Protein AF-A0A255TST3-F1 (afdb_monomer_lite)

Secondary structure (DSSP, 8-state):
-PPPPPTHHHHTTSGGG---TTHHHHHHHHHHHHHHHTTT-TTS-HHHHHHHHHHHHHHHHHHHHT--HHHHHHHHHHHHHSSSSSSS---STTSTTHHHHHHHHHHHHHHHTT-TT-PPPTT-HHHHHHHHHHHHHHHHHGGGS---HHHHHHHHSHHHHH-HHHHHHHHHHHHHTSTTTTTS-HHHHHHHHHHHHHH-TTS-HHHHHHHHHHHHHHHS-BTTTTB-HHHHHHHHHHHHTS-TT-HHHHHHHT--EEEEEEEEEEEE-SSEEEEE-TT--EEEEEGGGS-HHHHHH--TT-EEEEEEEEETTEEEEEEEEEEE---HHHHHHHHHHHHHHHHHTTTTTTTHHHHHHHTTT--EEEESSHHHHHHHIIIII-----TTS-GGGS-SSS-EEEEE-TTS-EEEEE-GGG---TT-TT--HHHHHHHHHHHHH-TTTS-HHHHHHHHHTT--TT-----TT-HHHHHHHHHHHHHHHHHHHH--------SSPPPPTT----SS-----PPPHHHHHHHHTT-SEEE-TT--EEEEEEE-SSEEEEEETTT--EEEEEHHHHHHHHHHS-GGG--HHHHHHHH-TTTHHHHHHHHHHHTSTTHHHHHHHHHHHHHHHHHHHH--

pLDDT: mean 85.56, std 13.62, range [26.94, 98.5]

Foldseek 3Di:
DPDQQDLQLLLQLAQVSDDFPQSVVLSVQLRVLLVLVCVLCVPDDPVLSSQLSSLLSLVLLCVLQLLCLLVLVQVLCCVFFQARDALDQHRHCPPPCNQLLSLLVSSQLSNVLRDDPDRDDSPDVSSSVSSVVSVVVCVVCSVVRHHRNVRSCLLAPPVLLPDPVSLLSQLLSSQPRHSQHNSPDDPPLVVQLVVVCVVCVVDDSVLSSLLSSLQCQQVFAGGLQLHRSLQSSLSSNCVVVVHPPDPSSVQSVPKDKFHFDKWAFAADDPFFTWTADLVRDIATEGLVLADPVCSVPPGHQKIKGFMWMDGPRHIHTRRDMDIGHDDPVVVVVVSVVVVVVVCLQQVQQPCLVVQCVLVVNDFKAKDFALVVVVCCCCPSVVDPDCPSPPSVPDDRGAMKMWGQDPSGDTFIAHDLLLFADPRRPNHDLVSVLVCVLVCLQPAPHGDPVVSLVSLLVVGSQNDFDDDPVDGVVRSLSCNLCVSSNSCSRHSRNPDSHDSDHGDNPPPDPPDDDDDDDDDDLVVVLVLLVVDQWFAFPVRFIKGWPDTDQFKTWIARPPPRDIDIFGSVLLSVLLVPDDLARQDLVSSCVRGHNVRSRVSSRSSNCRPHPNVVVRVVVVVVVVVVVVVVVVVD

Sequence (632 aa):
MKSQIPVSEITKRHPDMLYCSTDREYANLANEIYDLVGKVLPYVDDREMRNACVSLALYFEDIHSGTHQFDAFTRLYGKMYGMYLPFYDSRDVSSPEAELDAMKFVLWLSFVAERAGCILNPTNTSIADVAGTLLNHWNSKKHSISPNEELADYIFSEETQDNPYLIRSVLVWLQNRSYLGRWYSNVVMEEDHYGLKKIFVKANNQQLREFTEDCSVFEYRSWPLSIPATKAYAEMIRIDMDDPDDEIAAEIEKMEYAKLNIYKIQNTDEEYLVVEDFMKQRYNVMLDSFDLGIRRDAKKNTHIFGSFFSFRGDWFANGHSLLFQMSDKRYAEHCQKENREYSMFHDYQGQYEDLIKRNDGKRLFFFNNPEDFEKWMRGKIGIEHLGSFPVSDLPRDGAFMAFLHPNGQMLFSFGAECIKSPDNPYYNKSKAEENAMGLCLMVGGSHPDLVIYLIEHNLVPDAMLNDMNGKEHGRLLLQDNLEFMVRCIRRDIGSDKVVRRRREPGLTYDNDDNEGQKVNFETFVGILRQEETVRSKANKLWRLVSCDLTTTVIRDVDNFRDFTMPTRNLYNAYIEIDKDKIQVSTVSRYVGKVNAPAASALLYNTVGKGRNWNEMFKSLDKMLRLMEKGMK

Radius of gyration: 31.15 Å; chains: 1; bounding box: 74×86×79 Å

Structure (mmCIF, N/CA/C/O backbone):
data_AF-A0A255TST3-F1
#
_entry.id   AF-A0A255TST3-F1
#
loop_
_atom_site.group_PDB
_atom_site.id
_atom_site.type_symbol
_atom_site.label_atom_id
_atom_site.label_alt_id
_atom_site.label_comp_id
_atom_site.label_asym_id
_atom_site.label_entity_id
_atom_site.label_seq_id
_atom_site.pdbx_PDB_ins_code
_atom_site.Cartn_x
_atom_site.Cartn_y
_atom_site.Cartn_z
_atom_site.occupancy
_atom_site.B_iso_or_equiv
_atom_site.auth_seq_id
_atom_site.auth_comp_id
_atom_site.auth_asym_id
_atom_site.auth_atom_id
_atom_site.pdbx_PDB_model_num
ATOM 1 N N . MET A 1 1 ? 22.724 31.192 -8.480 1.00 44.81 1 MET A N 1
ATOM 2 C CA . MET A 1 1 ? 23.210 29.896 -7.961 1.00 44.81 1 MET A CA 1
ATOM 3 C C . MET A 1 1 ? 21.991 29.061 -7.646 1.00 44.81 1 MET A C 1
ATOM 5 O O . MET A 1 1 ? 21.130 29.559 -6.931 1.00 44.81 1 MET A O 1
ATOM 9 N N . LYS A 1 2 ? 21.864 27.861 -8.221 1.00 57.72 2 LYS A N 1
ATOM 10 C CA . LYS A 1 2 ? 20.833 26.922 -7.763 1.00 57.72 2 LYS A CA 1
ATOM 11 C C . LYS A 1 2 ? 21.190 26.528 -6.327 1.00 57.72 2 LYS A C 1
ATOM 13 O O . LYS A 1 2 ? 22.362 26.268 -6.064 1.00 57.72 2 LYS A O 1
ATOM 18 N N . SER A 1 3 ? 20.224 26.545 -5.408 1.00 72.25 3 SER A N 1
ATOM 19 C CA . SER A 1 3 ? 20.461 26.041 -4.049 1.00 72.25 3 SER A CA 1
ATOM 20 C C . SER A 1 3 ? 20.863 24.573 -4.145 1.00 72.25 3 SER A C 1
ATOM 22 O O . SER A 1 3 ? 20.298 23.851 -4.964 1.00 72.25 3 SER A O 1
ATOM 24 N N . GLN A 1 4 ? 21.827 24.125 -3.351 1.00 88.88 4 GLN A N 1
ATOM 25 C CA . GLN A 1 4 ? 22.104 22.695 -3.214 1.00 88.88 4 GLN A CA 1
ATOM 26 C C . GLN A 1 4 ? 21.025 22.046 -2.339 1.00 88.88 4 GLN A C 1
ATOM 28 O O . GLN A 1 4 ? 20.408 22.721 -1.510 1.00 88.88 4 GLN A O 1
ATOM 33 N N . ILE A 1 5 ? 20.772 20.754 -2.549 1.00 94.44 5 ILE A N 1
ATOM 34 C CA . ILE A 1 5 ? 20.002 19.906 -1.634 1.00 94.44 5 ILE A CA 1
ATOM 35 C C . ILE A 1 5 ? 20.815 19.809 -0.333 1.00 94.44 5 ILE A C 1
ATOM 37 O O . ILE A 1 5 ? 21.955 19.340 -0.384 1.00 94.44 5 ILE A O 1
ATOM 41 N N . PRO A 1 6 ? 20.302 20.309 0.806 1.00 95.62 6 PRO A N 1
ATOM 42 C CA . PRO A 1 6 ? 21.040 20.297 2.059 1.00 95.62 6 PRO A CA 1
ATOM 43 C C . PRO A 1 6 ? 20.962 18.925 2.737 1.00 95.62 6 PRO A C 1
ATOM 45 O O . PRO A 1 6 ? 20.018 18.169 2.528 1.00 95.62 6 PRO A O 1
ATOM 48 N N . VAL A 1 7 ? 21.919 18.656 3.628 1.00 96.69 7 VAL A N 1
ATOM 49 C CA . VAL A 1 7 ? 21.988 17.421 4.437 1.00 96.69 7 VAL A CA 1
ATOM 50 C C . VAL A 1 7 ? 20.686 17.142 5.186 1.00 96.69 7 VAL A C 1
ATOM 52 O O . VAL A 1 7 ? 20.242 16.006 5.253 1.00 96.69 7 VAL A O 1
ATOM 55 N N . SER A 1 8 ? 20.015 18.193 5.662 1.00 95.69 8 SER A N 1
ATOM 56 C CA . SER A 1 8 ? 18.748 18.058 6.376 1.00 95.69 8 SER A CA 1
ATOM 57 C C . SER A 1 8 ? 17.621 17.439 5.545 1.00 95.69 8 SER A C 1
ATOM 59 O O . SER A 1 8 ? 16.663 16.959 6.138 1.00 95.69 8 SER A O 1
ATOM 61 N N . GLU A 1 9 ? 17.693 17.430 4.210 1.00 95.19 9 GLU A N 1
ATOM 62 C CA . GLU A 1 9 ? 16.710 16.713 3.384 1.00 95.19 9 GLU A CA 1
ATOM 63 C C . GLU A 1 9 ? 16.932 15.195 3.376 1.00 95.19 9 GLU A C 1
ATOM 65 O O . GLU A 1 9 ? 15.964 14.471 3.165 1.00 95.19 9 GLU A O 1
ATOM 70 N N . ILE A 1 10 ? 18.154 14.721 3.649 1.00 96.81 10 ILE A N 1
ATOM 71 C CA . ILE A 1 10 ? 18.445 13.300 3.893 1.00 96.81 10 ILE A CA 1
ATOM 72 C C . ILE A 1 10 ? 18.015 12.938 5.315 1.00 96.81 10 ILE A C 1
ATOM 74 O O . ILE A 1 10 ? 17.146 12.096 5.489 1.00 96.81 10 ILE A O 1
ATOM 78 N N . THR A 1 11 ? 18.476 13.685 6.325 1.00 95.81 11 THR A N 1
ATOM 79 C CA . THR A 1 11 ? 18.155 13.419 7.740 1.00 95.81 11 THR A CA 1
ATOM 80 C C . THR A 1 11 ? 16.645 13.357 8.013 1.00 95.81 11 THR A C 1
ATOM 82 O O . THR A 1 11 ? 16.163 12.495 8.739 1.00 95.81 11 THR A O 1
ATOM 85 N N . LYS A 1 12 ? 15.840 14.239 7.399 1.00 92.75 12 LYS A N 1
ATOM 86 C CA . LYS A 1 12 ? 14.364 14.220 7.535 1.00 92.75 12 LYS A CA 1
ATOM 87 C C . LYS A 1 12 ? 13.710 12.945 6.990 1.00 92.75 12 LYS A C 1
ATOM 89 O O . LYS A 1 12 ? 12.529 12.716 7.243 1.00 92.75 12 LYS A O 1
ATOM 94 N N . ARG A 1 13 ? 14.437 12.173 6.186 1.00 93.25 13 ARG A N 1
ATOM 95 C CA . ARG A 1 13 ? 13.994 10.934 5.548 1.00 93.25 13 ARG A CA 1
ATOM 96 C C . ARG A 1 13 ? 14.477 9.695 6.296 1.00 93.25 13 ARG A C 1
ATOM 98 O O . ARG A 1 13 ? 14.198 8.601 5.826 1.00 93.25 13 ARG A O 1
ATOM 105 N N . HIS A 1 14 ? 15.124 9.861 7.448 1.00 95.06 14 HIS A N 1
ATOM 106 C CA . HIS A 1 14 ? 15.486 8.791 8.377 1.00 95.06 14 HIS A CA 1
ATOM 107 C C . HIS A 1 14 ? 14.449 8.667 9.510 1.00 95.06 14 HIS A C 1
ATOM 109 O O . HIS A 1 14 ? 13.720 9.637 9.788 1.00 95.06 14 HIS A O 1
ATOM 115 N N . PRO A 1 15 ? 14.339 7.493 10.159 1.00 92.62 15 PRO A N 1
ATOM 116 C CA . PRO A 1 15 ? 13.486 7.320 11.332 1.00 92.62 15 PRO A CA 1
ATOM 117 C C . PRO A 1 15 ? 13.877 8.297 12.436 1.00 92.62 15 PRO A C 1
ATOM 119 O O . PRO A 1 15 ? 15.053 8.576 12.631 1.00 92.62 15 PRO A O 1
ATOM 122 N N . ASP A 1 16 ? 12.877 8.906 13.078 1.00 89.19 16 ASP A N 1
ATOM 123 C CA . ASP A 1 16 ? 13.046 9.922 14.129 1.00 89.19 16 ASP A CA 1
ATOM 124 C C . ASP A 1 16 ? 14.028 11.063 13.804 1.00 89.19 16 ASP A C 1
ATOM 126 O O . ASP A 1 16 ? 14.550 11.730 14.695 1.00 89.19 16 ASP A O 1
ATOM 130 N N . MET A 1 17 ? 14.228 11.350 12.510 1.00 90.62 17 MET A N 1
ATOM 131 C CA . MET A 1 17 ? 15.226 12.315 12.037 1.00 90.62 17 MET A CA 1
ATOM 132 C C . MET A 1 17 ? 16.654 11.965 12.495 1.00 90.62 17 MET A C 1
ATOM 134 O O . MET A 1 17 ? 17.446 12.867 12.784 1.00 90.62 17 MET A O 1
ATOM 138 N N . LEU A 1 18 ? 16.971 10.668 12.569 1.00 94.75 18 LEU A N 1
ATOM 139 C CA . LEU A 1 18 ? 18.291 10.144 12.899 1.00 94.75 18 LEU A CA 1
ATOM 140 C C . LEU A 1 18 ? 19.345 10.754 11.969 1.00 94.75 18 LEU A C 1
ATOM 142 O O . LEU A 1 18 ? 19.369 10.504 10.762 1.00 94.75 18 LEU A O 1
ATOM 146 N N . TYR A 1 19 ? 20.214 11.573 12.551 1.00 96.56 19 TYR A N 1
ATOM 147 C CA . TYR A 1 19 ? 21.370 12.119 11.860 1.00 96.56 19 TYR A CA 1
ATOM 148 C C . TYR A 1 19 ? 22.469 11.067 11.827 1.00 96.56 19 TYR A C 1
ATOM 150 O O . TYR A 1 19 ? 22.941 10.668 12.889 1.00 96.56 19 TYR A O 1
ATOM 158 N N . CYS A 1 20 ? 22.897 10.677 10.629 1.00 97.12 20 CYS A N 1
ATOM 159 C CA . CYS A 1 20 ? 24.014 9.757 10.446 1.00 97.12 20 CYS A CA 1
ATOM 160 C C . CYS A 1 20 ? 25.235 10.519 9.918 1.00 97.12 20 CYS A C 1
ATOM 162 O O . CYS A 1 20 ? 25.128 11.556 9.247 1.00 97.12 20 CYS A O 1
ATOM 164 N N . SER A 1 21 ? 26.434 10.014 10.202 1.00 96.75 21 SER A N 1
ATOM 165 C CA . SER A 1 21 ? 27.679 10.632 9.730 1.00 96.75 21 SER A CA 1
ATOM 166 C C . SER A 1 21 ? 27.782 10.689 8.196 1.00 96.75 21 SER A C 1
ATOM 168 O O . SER A 1 21 ? 28.412 11.605 7.653 1.00 96.75 21 SER A O 1
ATOM 170 N N . THR A 1 22 ? 27.100 9.775 7.502 1.00 97.38 22 THR A N 1
ATOM 171 C CA . THR A 1 22 ? 27.071 9.631 6.041 1.00 97.38 22 THR A CA 1
ATOM 172 C C . THR A 1 22 ? 26.007 10.487 5.342 1.00 97.38 22 THR A C 1
ATOM 174 O O . THR A 1 22 ? 26.076 10.635 4.120 1.00 97.38 22 THR A O 1
ATOM 177 N N . ASP A 1 23 ? 25.098 11.166 6.066 1.00 97.94 23 ASP A N 1
ATOM 178 C CA . ASP A 1 23 ? 24.012 11.979 5.475 1.00 97.94 23 ASP A CA 1
ATOM 179 C C . ASP A 1 23 ? 24.536 12.999 4.445 1.00 97.94 23 ASP A C 1
ATOM 181 O O . ASP A 1 23 ? 23.885 13.326 3.448 1.00 97.94 23 ASP A O 1
ATOM 185 N N . ARG A 1 24 ? 25.739 13.544 4.678 1.00 97.50 24 ARG A N 1
ATOM 186 C CA . ARG A 1 24 ? 26.364 14.501 3.756 1.00 97.50 24 ARG A CA 1
ATOM 187 C C . ARG A 1 24 ? 26.802 13.856 2.443 1.00 97.50 24 ARG A C 1
ATOM 189 O O . ARG A 1 24 ? 26.718 14.515 1.408 1.00 97.50 24 ARG A O 1
ATOM 196 N N . GLU A 1 25 ? 27.269 12.614 2.469 1.00 97.75 25 GLU A N 1
ATOM 197 C CA . GLU A 1 25 ? 27.670 11.882 1.266 1.00 97.75 25 GLU A CA 1
ATOM 198 C C . GLU A 1 25 ? 26.451 11.606 0.379 1.00 97.75 25 GLU A C 1
ATOM 200 O O . GLU A 1 25 ? 26.480 11.926 -0.812 1.00 97.75 25 GLU A O 1
ATOM 205 N N . TYR A 1 26 ? 25.339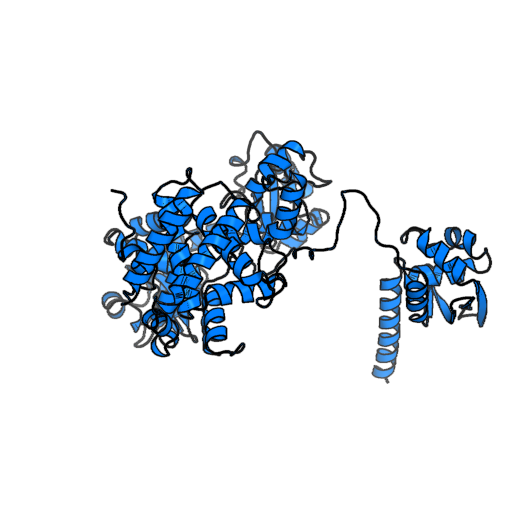 11.159 0.968 1.00 98.00 26 TYR A N 1
ATOM 206 C CA . TYR A 1 26 ? 24.085 10.941 0.242 1.00 98.00 26 TYR A CA 1
ATOM 207 C C . TYR A 1 26 ? 23.423 12.245 -0.225 1.00 98.00 26 TYR A C 1
ATOM 209 O O . TYR A 1 26 ? 22.885 12.304 -1.332 1.00 98.00 26 TYR A O 1
ATOM 217 N N . ALA A 1 27 ? 23.544 13.342 0.531 1.00 98.00 27 ALA A N 1
ATOM 218 C CA . ALA A 1 27 ? 23.110 14.660 0.061 1.00 98.00 27 ALA A CA 1
ATOM 219 C C . ALA A 1 27 ? 23.936 15.136 -1.148 1.00 98.00 27 ALA A C 1
ATOM 221 O O . ALA A 1 27 ? 23.392 15.716 -2.093 1.00 98.00 27 ALA A O 1
ATOM 222 N N . ASN A 1 28 ? 25.249 14.883 -1.155 1.00 97.31 28 ASN A N 1
ATOM 223 C CA . ASN A 1 28 ? 26.104 15.174 -2.307 1.00 97.31 28 ASN A CA 1
ATOM 224 C C . ASN A 1 28 ? 25.719 14.306 -3.514 1.00 97.31 28 ASN A C 1
ATOM 226 O O . ASN A 1 28 ? 25.576 14.840 -4.614 1.00 97.31 28 ASN A O 1
ATOM 230 N N . LEU A 1 29 ? 25.460 13.010 -3.306 1.00 97.50 29 LEU A N 1
ATOM 231 C CA . LEU A 1 29 ? 24.957 12.113 -4.349 1.00 97.50 29 LEU A CA 1
ATOM 232 C C . LEU A 1 29 ? 23.635 12.627 -4.941 1.00 97.50 29 LEU A C 1
ATOM 234 O O . LEU A 1 29 ? 23.506 12.707 -6.160 1.00 97.50 29 LEU A O 1
ATOM 238 N N . ALA A 1 30 ? 22.685 13.064 -4.109 1.00 97.12 30 ALA A N 1
ATOM 239 C CA . ALA A 1 30 ? 21.421 13.641 -4.572 1.00 97.12 30 ALA A CA 1
ATOM 240 C C . ALA A 1 30 ? 21.626 14.893 -5.447 1.00 97.12 30 ALA A C 1
ATOM 242 O O . ALA A 1 30 ? 20.934 15.069 -6.452 1.00 97.12 30 ALA A O 1
ATOM 243 N N . ASN A 1 31 ? 22.585 15.761 -5.100 1.00 96.31 31 ASN A N 1
ATOM 244 C CA . ASN A 1 31 ? 22.930 16.931 -5.918 1.00 96.31 31 ASN A CA 1
ATOM 245 C C . ASN A 1 31 ? 23.535 16.532 -7.275 1.00 96.31 31 ASN A C 1
ATOM 247 O O . ASN A 1 31 ? 23.223 17.145 -8.294 1.00 96.31 31 ASN A O 1
ATOM 251 N N . GLU A 1 32 ? 24.363 15.492 -7.312 1.00 95.12 32 GLU A N 1
ATOM 252 C CA . GLU A 1 32 ? 24.943 14.984 -8.559 1.00 95.12 32 GLU A CA 1
ATOM 253 C C . GLU A 1 32 ? 23.889 14.336 -9.457 1.00 95.12 32 GLU A C 1
ATOM 255 O O . GLU A 1 32 ? 23.849 14.605 -10.658 1.00 95.12 32 GLU A O 1
ATOM 260 N N . ILE A 1 33 ? 22.987 13.543 -8.871 1.00 95.12 33 ILE A N 1
ATOM 261 C CA . ILE A 1 33 ? 21.819 12.986 -9.562 1.00 95.12 33 ILE A CA 1
ATOM 262 C C . ILE A 1 33 ? 20.979 14.121 -10.152 1.00 95.12 33 ILE A C 1
ATOM 264 O O . ILE A 1 33 ? 20.610 14.064 -11.324 1.00 95.12 33 ILE A O 1
ATOM 268 N N . TYR A 1 34 ? 20.733 15.187 -9.388 1.00 93.19 34 TYR A N 1
ATOM 269 C CA . TYR A 1 34 ? 20.003 16.360 -9.866 1.00 93.19 34 TYR A CA 1
ATOM 270 C C . TYR A 1 34 ? 20.666 16.986 -11.109 1.00 93.19 34 TYR A C 1
ATOM 272 O O . TYR A 1 34 ? 19.977 17.306 -12.081 1.00 93.19 34 TYR A O 1
ATOM 280 N N . ASP A 1 35 ? 21.996 17.113 -11.130 1.00 90.31 35 ASP A N 1
ATOM 281 C CA . ASP A 1 35 ? 22.732 17.659 -12.280 1.00 90.31 35 ASP A CA 1
ATOM 282 C C . ASP A 1 35 ? 22.721 16.731 -13.511 1.00 90.31 35 ASP A C 1
ATOM 284 O O . ASP A 1 35 ? 22.777 17.210 -14.654 1.00 90.31 35 ASP A O 1
ATOM 288 N N . LEU A 1 36 ? 22.638 15.414 -13.298 1.00 89.44 36 LEU A N 1
ATOM 289 C CA . LEU A 1 36 ? 22.505 14.411 -14.359 1.00 89.44 36 LEU A CA 1
ATOM 290 C C . LEU A 1 36 ? 21.090 14.408 -14.956 1.00 89.44 36 LEU A C 1
ATOM 292 O O . LEU A 1 36 ? 20.929 14.513 -16.173 1.00 89.44 36 LEU A O 1
ATOM 296 N N . VAL A 1 37 ? 20.062 14.338 -14.106 1.00 84.56 37 VAL A N 1
ATOM 297 C CA . VAL A 1 37 ? 18.655 14.180 -14.511 1.00 84.56 37 VAL A CA 1
ATOM 298 C C . VAL A 1 37 ? 18.044 15.493 -15.002 1.00 84.56 37 VAL A C 1
ATOM 300 O O . VAL A 1 37 ? 17.270 15.500 -15.964 1.00 84.56 37 VAL A O 1
ATOM 303 N N . GLY A 1 38 ? 18.439 16.630 -14.418 1.00 71.31 38 GLY A N 1
ATOM 304 C CA . GLY A 1 38 ? 17.937 17.959 -14.778 1.00 71.31 38 GLY A CA 1
ATOM 305 C C . GLY A 1 38 ? 18.176 18.356 -16.241 1.00 71.31 38 GLY A C 1
ATOM 306 O O . GLY A 1 38 ? 17.518 19.262 -16.747 1.00 71.31 38 GLY A O 1
ATOM 307 N N . LYS A 1 39 ? 19.084 17.666 -16.943 1.00 67.19 39 LYS A N 1
ATOM 308 C CA . LYS A 1 39 ? 19.349 17.858 -18.380 1.00 67.19 39 LYS A CA 1
ATOM 309 C C . LYS A 1 39 ? 18.344 17.139 -19.284 1.00 67.19 39 LYS A C 1
ATOM 311 O O . LYS A 1 39 ? 18.183 17.542 -20.431 1.00 67.19 39 LYS A O 1
ATOM 316 N N . VAL A 1 40 ? 17.691 16.091 -18.781 1.00 66.62 40 VAL A N 1
ATOM 317 C CA . VAL A 1 40 ? 16.831 15.187 -19.566 1.00 66.62 40 VAL A CA 1
ATOM 318 C C . VAL A 1 40 ? 15.343 15.462 -19.333 1.00 66.62 40 VAL A C 1
ATOM 320 O O . VAL A 1 40 ? 14.530 15.254 -20.230 1.00 66.62 40 VAL A O 1
ATOM 323 N N . LEU A 1 41 ? 14.978 15.998 -18.164 1.00 67.38 41 LEU A N 1
ATOM 324 C CA . LEU A 1 41 ? 13.591 16.297 -17.787 1.00 67.38 41 LEU A CA 1
ATOM 325 C C . LEU A 1 41 ? 13.381 17.797 -17.490 1.00 67.38 41 LEU A C 1
ATOM 327 O O . LEU A 1 41 ? 13.099 18.167 -16.350 1.00 67.38 41 LEU A O 1
ATOM 331 N N . PRO A 1 42 ? 13.484 18.688 -18.497 1.00 60.41 42 PRO A N 1
ATOM 332 C CA . PRO A 1 42 ? 13.499 20.141 -18.287 1.00 60.41 42 PRO A CA 1
ATOM 333 C C . PRO A 1 42 ? 12.156 20.744 -17.834 1.00 60.41 42 PRO A C 1
ATOM 335 O O . PRO A 1 42 ? 12.114 21.914 -17.470 1.00 60.41 42 PRO A O 1
ATOM 338 N N . TYR A 1 43 ? 11.064 19.972 -17.874 1.00 69.44 43 TYR A N 1
ATOM 339 C CA . TYR A 1 43 ? 9.704 20.433 -17.560 1.00 69.44 43 TYR A CA 1
ATOM 340 C C . TYR A 1 43 ? 9.227 20.072 -16.142 1.00 69.44 43 TYR A C 1
ATOM 342 O O . TYR A 1 43 ? 8.059 20.281 -15.833 1.00 69.44 43 TYR A O 1
ATOM 350 N N . VAL A 1 44 ? 10.079 19.470 -15.308 1.00 74.81 44 VAL A N 1
ATOM 351 C CA . VAL A 1 44 ? 9.758 19.154 -13.903 1.00 74.81 44 VAL A CA 1
ATOM 352 C C . VAL A 1 44 ? 10.030 20.385 -13.035 1.00 74.81 44 VAL A C 1
ATOM 354 O O . VAL A 1 44 ? 11.046 21.054 -13.236 1.00 74.81 44 VAL A O 1
ATOM 357 N N . ASP A 1 45 ? 9.150 20.676 -12.072 1.00 84.69 45 ASP A N 1
ATOM 358 C CA . ASP A 1 45 ? 9.383 21.759 -11.110 1.00 84.69 45 ASP A CA 1
ATOM 359 C C . ASP A 1 45 ? 10.646 21.496 -10.265 1.00 84.69 45 ASP A C 1
ATOM 361 O O . ASP A 1 45 ? 10.994 20.353 -9.966 1.00 84.69 45 ASP A O 1
ATOM 365 N N . ASP A 1 46 ? 11.356 22.551 -9.855 1.00 86.56 46 ASP A N 1
ATOM 366 C CA . ASP A 1 46 ? 12.614 22.404 -9.108 1.00 86.56 46 ASP A CA 1
ATOM 367 C C . ASP A 1 46 ? 12.424 21.636 -7.791 1.00 86.56 46 ASP A C 1
ATOM 369 O O . ASP A 1 46 ? 13.285 20.840 -7.410 1.00 86.56 46 ASP A O 1
ATOM 373 N N . ARG A 1 47 ? 11.292 21.835 -7.103 1.00 87.31 47 ARG A N 1
ATOM 374 C CA . ARG A 1 47 ? 10.983 21.141 -5.848 1.00 87.31 47 ARG A CA 1
ATOM 375 C C . ARG A 1 47 ? 10.718 19.657 -6.087 1.00 87.31 47 ARG A C 1
ATOM 377 O O . ARG A 1 47 ? 11.274 18.830 -5.366 1.00 87.31 47 ARG A O 1
ATOM 384 N N . GLU A 1 48 ? 9.906 19.336 -7.091 1.00 86.75 48 GLU A N 1
ATOM 385 C CA . GLU A 1 48 ? 9.606 17.957 -7.504 1.00 86.75 48 GLU A CA 1
ATOM 386 C C . GLU A 1 48 ? 10.898 17.223 -7.891 1.00 86.75 48 GLU A C 1
ATOM 388 O O . GLU A 1 48 ? 11.180 16.129 -7.401 1.00 86.75 48 GLU A O 1
ATOM 393 N N . MET A 1 49 ? 11.749 17.870 -8.695 1.00 89.31 49 MET A N 1
ATOM 394 C CA . MET A 1 49 ? 13.035 17.316 -9.118 1.00 89.31 49 MET A CA 1
ATOM 395 C C . MET A 1 49 ? 13.937 17.006 -7.919 1.00 89.31 49 MET A C 1
ATOM 397 O O . MET A 1 49 ? 14.512 15.923 -7.842 1.00 89.31 49 MET A O 1
ATOM 401 N N . ARG A 1 50 ? 14.053 17.927 -6.954 1.00 91.50 50 ARG A N 1
ATOM 402 C CA . ARG A 1 50 ? 14.864 17.708 -5.744 1.00 91.50 50 ARG A CA 1
ATOM 403 C C . ARG A 1 50 ? 14.353 16.544 -4.911 1.00 91.50 50 ARG A C 1
ATOM 405 O O . ARG A 1 50 ? 15.159 15.722 -4.490 1.00 91.50 50 ARG A O 1
ATOM 412 N N . ASN A 1 51 ? 13.043 16.454 -4.691 1.00 91.19 51 ASN A N 1
ATOM 413 C CA . ASN A 1 51 ? 12.454 15.360 -3.922 1.00 91.19 51 ASN A CA 1
ATOM 414 C C . ASN A 1 51 ? 12.671 13.999 -4.596 1.00 91.19 51 ASN A C 1
ATOM 416 O O . ASN A 1 51 ? 12.976 13.021 -3.905 1.00 91.19 51 ASN A O 1
ATOM 420 N N . ALA A 1 52 ? 12.544 13.941 -5.925 1.00 91.81 52 ALA A N 1
ATOM 421 C CA . ALA A 1 52 ? 12.841 12.741 -6.698 1.00 91.81 52 ALA A CA 1
ATOM 422 C C . ALA A 1 52 ? 14.328 12.363 -6.578 1.00 91.81 52 ALA A C 1
ATOM 424 O O . ALA A 1 52 ? 14.647 11.210 -6.308 1.00 91.81 52 ALA A O 1
ATOM 425 N N . CYS A 1 53 ? 15.241 13.336 -6.678 1.00 94.88 53 CYS A N 1
ATOM 426 C CA . CYS A 1 53 ? 16.684 13.099 -6.543 1.00 94.88 53 CYS A CA 1
ATOM 427 C C . CYS A 1 53 ? 17.092 12.648 -5.134 1.00 94.88 53 CYS A C 1
ATOM 429 O O . CYS A 1 53 ? 17.959 11.790 -5.003 1.00 94.88 53 CYS A O 1
ATOM 431 N N . VAL A 1 54 ? 16.450 13.180 -4.087 1.00 96.12 54 VAL A N 1
ATOM 432 C CA . VAL A 1 54 ? 16.610 12.674 -2.714 1.00 96.12 54 VAL A CA 1
ATOM 433 C C . VAL A 1 54 ? 16.151 11.220 -2.635 1.00 96.12 54 VAL A C 1
ATOM 435 O O . VAL A 1 54 ? 16.894 10.380 -2.154 1.00 96.12 54 VAL A O 1
ATOM 438 N N . SER A 1 55 ? 14.970 10.895 -3.167 1.00 95.69 55 SER A N 1
ATOM 439 C CA . SER A 1 55 ? 14.431 9.525 -3.133 1.00 95.69 55 SER A CA 1
ATOM 440 C C . SER A 1 55 ? 15.324 8.527 -3.887 1.00 95.69 55 SER A C 1
ATOM 442 O O . SER A 1 55 ? 15.523 7.411 -3.421 1.00 95.69 55 SER A O 1
ATOM 444 N N . LEU A 1 56 ? 15.935 8.953 -4.997 1.00 96.94 56 LEU A N 1
ATOM 445 C CA . LEU A 1 56 ? 16.938 8.174 -5.729 1.00 96.94 56 LEU A CA 1
ATOM 446 C C . LEU A 1 56 ? 18.229 7.959 -4.926 1.00 96.94 56 LEU A C 1
ATOM 448 O O . LEU A 1 56 ? 18.773 6.860 -4.942 1.00 96.94 56 LEU A O 1
ATOM 452 N N . ALA A 1 57 ? 18.722 8.980 -4.219 1.00 98.00 57 ALA A N 1
ATOM 453 C CA . ALA A 1 57 ? 19.894 8.833 -3.357 1.00 98.00 57 ALA A CA 1
ATOM 454 C C . ALA A 1 57 ? 19.625 7.876 -2.185 1.00 98.00 57 ALA A C 1
ATOM 456 O O . ALA A 1 57 ? 20.478 7.049 -1.887 1.00 98.00 57 ALA A O 1
ATOM 457 N N . LEU A 1 58 ? 18.430 7.935 -1.587 1.00 97.88 58 LEU A N 1
ATOM 458 C CA . LEU A 1 58 ? 18.006 7.026 -0.514 1.00 97.88 58 LEU A CA 1
ATOM 459 C C . LEU A 1 58 ? 17.824 5.581 -0.997 1.00 97.88 58 LEU A C 1
ATOM 461 O O . LEU A 1 58 ? 18.034 4.652 -0.231 1.00 97.88 58 LEU A O 1
ATOM 465 N N . TYR A 1 59 ? 17.458 5.369 -2.263 1.00 98.25 59 TYR A N 1
ATOM 466 C CA . TYR A 1 59 ? 17.488 4.029 -2.855 1.00 98.25 59 TYR A CA 1
ATOM 467 C C . TYR A 1 59 ? 18.918 3.478 -2.933 1.00 98.25 59 TYR A C 1
ATOM 469 O O . TYR A 1 59 ? 19.150 2.315 -2.616 1.00 98.25 59 TYR A O 1
ATOM 477 N N . PHE A 1 60 ? 19.890 4.311 -3.319 1.00 98.38 60 PHE A N 1
ATOM 478 C CA . PHE A 1 60 ? 21.293 3.901 -3.303 1.00 98.38 60 PHE A CA 1
ATOM 479 C C . PHE A 1 60 ? 21.818 3.679 -1.880 1.00 98.38 60 PHE A C 1
ATOM 481 O O . PHE A 1 60 ? 22.580 2.744 -1.663 1.00 98.38 60 PHE A O 1
ATOM 488 N N . GLU A 1 61 ? 21.392 4.492 -0.912 1.00 98.50 61 GLU A N 1
ATOM 489 C CA . GLU A 1 61 ? 21.674 4.266 0.510 1.00 98.50 61 GLU A C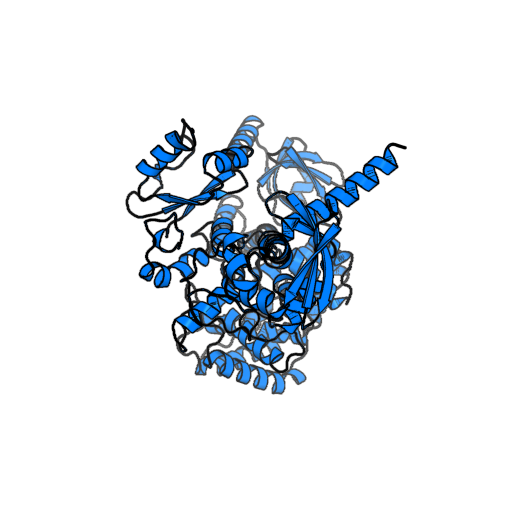A 1
ATOM 490 C C . GLU A 1 61 ? 21.102 2.937 0.997 1.00 98.50 61 GLU A C 1
ATOM 492 O O . GLU A 1 61 ? 21.818 2.183 1.645 1.00 98.50 61 GLU A O 1
ATOM 497 N N . ASP A 1 62 ? 19.859 2.617 0.636 1.00 98.44 62 ASP A N 1
ATOM 498 C CA . ASP A 1 62 ? 19.186 1.373 1.007 1.00 98.44 62 ASP A CA 1
ATOM 499 C C . ASP A 1 62 ? 19.966 0.136 0.546 1.00 98.44 62 ASP A C 1
ATOM 501 O O . ASP A 1 62 ? 20.323 -0.709 1.368 1.00 98.44 62 ASP A O 1
ATOM 505 N N . ILE A 1 63 ? 20.304 0.062 -0.746 1.00 96.44 63 ILE A N 1
ATOM 506 C CA . ILE A 1 63 ? 21.030 -1.093 -1.298 1.00 96.44 63 ILE A CA 1
ATOM 507 C C . ILE A 1 63 ? 22.486 -1.168 -0.822 1.00 96.44 63 ILE A C 1
ATOM 509 O O . ILE A 1 63 ? 23.065 -2.250 -0.798 1.00 96.44 63 ILE A O 1
ATOM 513 N N . HIS A 1 64 ? 23.105 -0.029 -0.492 1.00 96.94 64 HIS A N 1
ATOM 514 C CA . HIS A 1 64 ? 24.510 0.022 -0.076 1.00 96.94 64 HIS A CA 1
ATOM 515 C C . HIS A 1 64 ? 24.681 -0.246 1.417 1.00 96.94 64 HIS A C 1
ATOM 517 O O . HIS A 1 64 ? 25.675 -0.839 1.821 1.00 96.94 64 HIS A O 1
ATOM 523 N N . SER A 1 65 ? 23.706 0.177 2.221 1.00 97.06 65 SER A N 1
ATOM 524 C CA . SER A 1 65 ? 23.714 0.036 3.681 1.00 97.06 65 SER A CA 1
ATOM 525 C C . SER A 1 65 ? 23.017 -1.236 4.156 1.00 97.06 65 SER A C 1
ATOM 527 O O . SER A 1 65 ? 23.137 -1.575 5.325 1.00 97.06 65 SER A O 1
ATOM 529 N N . GLY A 1 66 ? 22.287 -1.930 3.276 1.00 96.00 66 GLY A N 1
ATOM 530 C CA . GLY A 1 66 ? 21.556 -3.143 3.635 1.00 96.00 66 GLY A CA 1
ATOM 531 C C . GLY A 1 66 ? 20.302 -2.859 4.457 1.00 96.00 66 GLY A C 1
ATOM 532 O O . GLY A 1 66 ? 19.970 -3.626 5.345 1.00 96.00 66 GLY A O 1
ATOM 533 N N . THR A 1 67 ? 19.575 -1.763 4.189 1.00 97.38 67 THR A N 1
ATOM 534 C CA . THR A 1 67 ? 18.303 -1.521 4.908 1.00 97.38 67 THR A CA 1
ATOM 535 C C . THR A 1 67 ? 17.141 -2.363 4.371 1.00 97.38 67 THR A C 1
ATOM 537 O O . THR A 1 67 ? 16.062 -2.370 4.956 1.00 97.38 67 THR A O 1
ATOM 540 N N . HIS A 1 68 ? 17.355 -3.083 3.267 1.00 98.06 68 HIS A N 1
ATOM 541 C CA . HIS A 1 68 ? 16.447 -4.072 2.682 1.00 98.06 68 HIS A CA 1
ATOM 542 C C . HIS A 1 68 ? 15.045 -3.561 2.313 1.00 98.06 68 HIS A C 1
ATOM 544 O O . HIS A 1 68 ? 14.121 -4.362 2.143 1.00 98.06 68 HIS A O 1
ATOM 550 N N . GLN A 1 69 ? 14.851 -2.251 2.116 1.00 97.88 69 GLN A N 1
ATOM 551 C CA . GLN A 1 69 ? 13.543 -1.715 1.725 1.00 97.88 69 GLN A CA 1
ATOM 552 C C . GLN A 1 69 ? 13.162 -2.201 0.317 1.00 97.88 69 GLN A C 1
ATOM 554 O O . GLN A 1 69 ? 12.058 -2.714 0.101 1.00 97.88 69 GLN A O 1
ATOM 559 N N . PHE A 1 70 ? 14.080 -2.088 -0.650 1.00 97.81 70 PHE A N 1
ATOM 560 C CA . PHE A 1 70 ? 13.844 -2.557 -2.017 1.00 97.81 70 PHE A CA 1
ATOM 561 C C . PHE A 1 70 ? 13.729 -4.082 -2.103 1.00 97.81 70 PHE A C 1
ATOM 563 O O . PHE A 1 70 ? 12.876 -4.604 -2.828 1.00 97.81 70 PHE A O 1
ATOM 570 N N . ASP A 1 71 ? 14.553 -4.802 -1.343 1.00 97.69 71 ASP A N 1
ATOM 571 C CA . ASP A 1 71 ? 14.532 -6.265 -1.298 1.00 97.69 71 ASP A CA 1
ATOM 572 C C . ASP A 1 71 ? 13.192 -6.771 -0.749 1.00 97.69 71 ASP A C 1
ATOM 574 O O . ASP A 1 71 ? 12.553 -7.632 -1.358 1.00 97.69 71 ASP A O 1
ATOM 578 N N . ALA A 1 72 ? 12.693 -6.167 0.335 1.00 98.06 72 ALA A N 1
ATOM 579 C CA . ALA A 1 72 ? 11.374 -6.471 0.880 1.00 98.06 72 ALA A CA 1
ATOM 580 C C . ALA A 1 72 ? 10.265 -6.195 -0.143 1.00 98.06 72 ALA A C 1
ATOM 582 O O . ALA A 1 72 ? 9.372 -7.026 -0.339 1.00 98.06 72 ALA A O 1
ATOM 583 N N . PHE A 1 73 ? 10.334 -5.063 -0.853 1.00 97.56 73 PHE A N 1
ATOM 584 C CA . PHE A 1 73 ? 9.375 -4.745 -1.909 1.00 97.56 73 PHE A CA 1
ATOM 585 C C . PHE A 1 73 ? 9.381 -5.800 -3.023 1.00 97.56 73 PHE A C 1
ATOM 587 O O . PHE A 1 73 ? 8.316 -6.313 -3.376 1.00 97.56 73 PHE A O 1
ATOM 594 N N . THR A 1 74 ? 10.550 -6.152 -3.563 1.00 96.88 74 THR A N 1
ATOM 595 C CA . THR A 1 74 ? 10.659 -7.118 -4.668 1.00 96.88 74 THR A CA 1
ATOM 596 C C . THR A 1 74 ? 10.281 -8.535 -4.239 1.00 96.88 74 THR A C 1
ATOM 598 O O . THR A 1 74 ? 9.582 -9.225 -4.983 1.00 96.88 74 THR A O 1
ATOM 601 N N . ARG A 1 75 ? 10.625 -8.963 -3.014 1.00 95.94 75 ARG A N 1
ATOM 602 C CA . ARG A 1 75 ? 10.227 -10.273 -2.465 1.00 95.94 75 ARG A CA 1
ATOM 603 C C . ARG A 1 75 ? 8.712 -10.370 -2.279 1.00 95.94 75 ARG A C 1
ATOM 605 O O . ARG A 1 75 ? 8.102 -11.362 -2.690 1.00 95.94 75 ARG A O 1
ATOM 612 N N . LEU A 1 76 ? 8.076 -9.328 -1.740 1.00 95.81 76 LEU A N 1
ATOM 613 C CA . LEU A 1 76 ? 6.616 -9.262 -1.598 1.00 95.81 76 LEU A CA 1
ATOM 614 C C . LEU A 1 76 ? 5.912 -9.173 -2.955 1.00 95.81 76 LEU A C 1
ATOM 616 O O . LEU A 1 76 ? 4.926 -9.879 -3.177 1.00 95.81 76 LEU A O 1
ATOM 620 N N . TYR A 1 77 ? 6.433 -8.370 -3.885 1.00 95.19 77 TYR A N 1
ATOM 621 C CA . TYR A 1 77 ? 5.916 -8.298 -5.250 1.00 95.19 77 TYR A CA 1
ATOM 622 C C . TYR A 1 77 ? 6.007 -9.670 -5.939 1.00 95.19 77 TYR A C 1
ATOM 624 O O . TYR A 1 77 ? 5.015 -10.136 -6.500 1.00 95.19 77 TYR A O 1
ATOM 632 N N . GLY A 1 78 ? 7.132 -10.376 -5.800 1.00 92.88 78 GLY A N 1
ATOM 633 C CA . GLY A 1 78 ? 7.323 -11.742 -6.291 1.00 92.88 78 GLY A CA 1
ATOM 634 C C . GLY A 1 78 ? 6.330 -12.742 -5.700 1.00 92.88 78 GLY A C 1
ATOM 635 O O . GLY A 1 78 ? 5.710 -13.501 -6.445 1.00 92.88 78 GLY A O 1
ATOM 636 N N . LYS A 1 79 ? 6.085 -12.693 -4.384 1.00 91.94 79 LYS A N 1
ATOM 637 C CA . LYS A 1 79 ? 5.053 -13.515 -3.719 1.00 91.94 79 LYS A CA 1
ATOM 638 C C . LYS A 1 79 ? 3.645 -13.234 -4.271 1.00 91.94 79 LYS A C 1
ATOM 640 O O . LYS A 1 79 ? 2.851 -14.161 -4.437 1.00 91.94 79 LYS A O 1
ATOM 645 N N . MET A 1 80 ? 3.328 -11.971 -4.564 1.00 91.56 80 MET A N 1
ATOM 646 C CA . MET A 1 80 ? 2.005 -11.542 -5.036 1.00 91.56 80 MET A CA 1
ATOM 647 C C . MET A 1 80 ? 1.769 -11.833 -6.529 1.00 91.56 80 MET A C 1
ATOM 649 O O . MET A 1 80 ? 0.704 -12.332 -6.905 1.00 91.56 80 MET A O 1
ATOM 653 N N . TYR A 1 81 ? 2.756 -11.542 -7.379 1.00 90.06 81 TYR A N 1
ATOM 654 C CA . TYR A 1 81 ? 2.610 -11.506 -8.839 1.00 90.06 81 TYR A CA 1
ATOM 655 C C . TYR A 1 81 ? 3.421 -12.571 -9.585 1.00 90.06 81 TYR A C 1
ATOM 657 O O . TYR A 1 81 ? 3.135 -12.817 -10.755 1.00 90.06 81 TYR A O 1
ATOM 665 N N . GLY A 1 82 ? 4.385 -13.229 -8.934 1.00 88.50 82 GLY A N 1
ATOM 666 C CA . GLY A 1 82 ? 5.253 -14.235 -9.559 1.00 88.50 82 GLY A CA 1
ATOM 667 C C . GLY A 1 82 ? 6.316 -13.658 -10.501 1.00 88.50 82 GLY A C 1
ATOM 668 O O . GLY A 1 82 ? 6.808 -14.380 -11.361 1.00 88.50 82 GLY A O 1
ATOM 669 N N . MET A 1 83 ? 6.637 -12.370 -10.369 1.00 89.06 83 MET A N 1
ATOM 670 C CA . MET A 1 83 ? 7.602 -11.631 -11.194 1.00 89.06 83 MET A CA 1
ATOM 671 C C . MET A 1 83 ? 8.538 -10.823 -10.287 1.00 89.06 83 MET A C 1
ATOM 673 O O . MET A 1 83 ? 8.165 -10.528 -9.155 1.00 89.06 83 MET A O 1
ATOM 677 N N . TYR A 1 84 ? 9.715 -10.422 -10.775 1.00 90.94 84 TYR A N 1
ATOM 678 C CA . TYR A 1 84 ? 10.654 -9.610 -9.987 1.00 90.94 84 TYR A CA 1
ATOM 679 C C . TYR A 1 84 ? 10.158 -8.176 -9.790 1.00 90.94 84 TYR A C 1
ATOM 681 O O . TYR A 1 84 ? 10.173 -7.647 -8.680 1.00 90.94 84 TYR A O 1
ATOM 689 N N . LEU A 1 85 ? 9.688 -7.558 -10.876 1.00 93.88 85 LEU A N 1
ATOM 690 C CA . LEU A 1 85 ? 9.233 -6.173 -10.906 1.00 93.88 85 LEU A CA 1
ATOM 691 C C . LEU A 1 85 ? 8.005 -6.003 -11.813 1.00 93.88 85 LEU A C 1
ATOM 693 O O . LEU A 1 85 ? 7.801 -6.784 -12.753 1.00 93.88 85 LEU A O 1
ATOM 697 N N . PRO A 1 86 ? 7.184 -4.968 -11.566 1.00 92.75 86 PRO A N 1
ATOM 698 C CA . PRO A 1 86 ? 6.137 -4.562 -12.495 1.00 92.75 86 PRO A CA 1
ATOM 699 C C . PRO A 1 86 ? 6.741 -4.006 -13.787 1.00 92.75 86 PRO A C 1
ATOM 701 O O . PRO A 1 86 ? 7.871 -3.527 -13.800 1.00 92.75 86 PRO A O 1
ATOM 704 N N . PHE A 1 87 ? 5.959 -4.035 -14.868 1.00 91.69 87 PHE A N 1
ATOM 705 C CA . PHE A 1 87 ? 6.274 -3.474 -16.196 1.00 91.69 87 PHE A CA 1
ATOM 706 C C . PHE A 1 87 ? 7.392 -4.151 -17.004 1.00 91.69 87 PHE A C 1
ATOM 708 O O . PHE A 1 87 ? 7.336 -4.088 -18.228 1.00 91.69 87 PHE A O 1
ATOM 715 N N . TYR A 1 88 ? 8.369 -4.800 -16.367 1.00 90.12 88 TYR A N 1
ATOM 716 C CA . TYR A 1 88 ? 9.559 -5.344 -17.039 1.00 90.12 88 TYR A CA 1
ATOM 717 C C . TYR A 1 88 ? 9.596 -6.871 -17.038 1.00 90.12 88 TYR A C 1
ATOM 719 O O . TYR A 1 88 ? 9.023 -7.509 -16.164 1.00 90.12 88 TYR A O 1
ATOM 727 N N . ASP A 1 89 ? 10.257 -7.489 -18.011 1.00 82.56 89 ASP A N 1
ATOM 728 C CA . ASP A 1 89 ? 10.193 -8.948 -18.212 1.00 82.56 89 ASP A CA 1
ATOM 729 C C . ASP A 1 89 ? 11.107 -9.757 -17.278 1.00 82.56 89 ASP A C 1
ATOM 731 O O . ASP A 1 89 ? 11.080 -10.990 -17.297 1.00 82.56 89 ASP A O 1
ATOM 735 N N . SER A 1 90 ? 11.866 -9.071 -16.420 1.00 82.38 90 SER A N 1
ATOM 736 C CA . SER A 1 90 ? 12.708 -9.671 -15.388 1.00 82.38 90 SER A CA 1
ATOM 737 C C . SER A 1 90 ? 11.907 -10.604 -14.468 1.00 82.38 90 SER A C 1
ATOM 739 O O . SER A 1 90 ? 10.916 -10.210 -13.841 1.00 82.38 90 SER A O 1
ATOM 741 N N . ARG A 1 91 ? 12.344 -11.866 -14.388 1.00 78.50 91 ARG A N 1
ATOM 742 C CA . ARG A 1 91 ? 11.675 -12.915 -13.595 1.00 78.50 91 ARG A CA 1
ATOM 743 C C . ARG A 1 91 ? 12.168 -12.961 -12.158 1.00 78.50 91 ARG A C 1
ATOM 745 O O . ARG A 1 91 ? 11.373 -13.188 -11.253 1.00 78.50 91 ARG A O 1
ATOM 752 N N . ASP A 1 92 ? 13.456 -12.713 -11.967 1.00 86.38 92 ASP A N 1
ATOM 753 C CA . ASP A 1 92 ? 14.119 -12.657 -10.668 1.00 86.38 92 ASP A CA 1
ATOM 754 C C . ASP A 1 92 ? 15.322 -11.699 -10.706 1.00 86.38 92 ASP A C 1
ATOM 756 O O . ASP A 1 92 ? 15.690 -11.175 -11.764 1.00 86.38 92 ASP A O 1
ATOM 760 N N . VAL A 1 93 ? 15.944 -11.506 -9.541 1.00 86.50 93 VAL A N 1
ATOM 761 C CA . VAL A 1 93 ? 17.109 -10.632 -9.332 1.00 86.50 93 VAL A CA 1
ATOM 762 C C . VAL A 1 93 ? 18.364 -11.068 -10.106 1.00 86.50 93 VAL A C 1
ATOM 764 O O . VAL A 1 93 ? 19.274 -10.270 -10.294 1.00 86.50 93 VAL A O 1
ATOM 767 N N . SER A 1 94 ? 18.427 -12.318 -10.579 1.00 87.62 94 SER A N 1
ATOM 768 C CA . SER A 1 94 ? 19.555 -12.840 -11.363 1.00 87.62 94 SER A CA 1
ATOM 769 C C . SER A 1 94 ? 19.432 -12.565 -12.865 1.00 87.62 94 SER A C 1
ATOM 771 O O . SER A 1 94 ? 20.365 -12.850 -13.620 1.00 87.62 94 SER A O 1
ATOM 773 N N . SER A 1 95 ? 18.298 -12.006 -13.308 1.00 86.12 95 SER A N 1
ATOM 774 C CA . SER A 1 95 ? 18.092 -11.629 -14.710 1.00 86.12 95 SER A CA 1
ATOM 775 C C . SER A 1 95 ? 19.171 -10.620 -15.146 1.00 86.12 95 SER A C 1
ATOM 777 O O . SER A 1 95 ? 19.468 -9.702 -14.379 1.00 86.12 95 SER A O 1
ATOM 779 N N . PRO A 1 96 ? 19.749 -10.726 -16.359 1.00 85.50 96 PRO A N 1
ATOM 780 C CA . PRO A 1 96 ? 20.824 -9.828 -16.801 1.00 85.50 96 PRO A CA 1
ATOM 781 C C . PRO A 1 96 ? 20.445 -8.340 -16.759 1.00 85.50 96 PRO A C 1
ATOM 783 O O . PRO A 1 96 ? 21.297 -7.482 -16.541 1.00 85.50 96 PRO A O 1
ATOM 786 N N . GLU A 1 97 ? 19.162 -8.036 -16.950 1.00 88.31 97 GLU A N 1
ATOM 787 C CA . GLU A 1 97 ? 18.603 -6.687 -16.953 1.00 88.31 97 GLU A CA 1
ATOM 788 C C . GLU A 1 97 ? 18.057 -6.235 -15.584 1.00 88.31 97 GLU A C 1
ATOM 790 O O . GLU A 1 97 ? 17.600 -5.097 -15.474 1.00 88.31 97 GLU A O 1
ATOM 795 N N . ALA A 1 98 ? 18.118 -7.072 -14.538 1.00 91.31 98 ALA A N 1
ATOM 796 C CA . ALA A 1 98 ? 17.449 -6.827 -13.255 1.00 91.31 98 ALA A CA 1
ATOM 797 C C . ALA A 1 98 ? 17.872 -5.506 -12.592 1.00 91.31 98 ALA A C 1
ATOM 799 O O . ALA A 1 98 ? 17.014 -4.745 -12.148 1.00 91.31 98 ALA A O 1
ATOM 800 N N . GLU A 1 99 ? 19.173 -5.196 -12.573 1.00 93.56 99 GLU A N 1
ATOM 801 C CA . GLU A 1 99 ? 19.700 -3.946 -12.001 1.00 93.56 99 GLU A CA 1
ATOM 802 C C . GLU A 1 99 ? 19.180 -2.719 -12.770 1.00 93.56 99 GLU A C 1
ATOM 804 O O . GLU A 1 99 ? 18.745 -1.726 -12.181 1.00 93.56 99 GLU A O 1
ATOM 809 N N . LEU A 1 100 ? 19.158 -2.807 -14.103 1.00 94.94 100 LEU A N 1
ATOM 810 C CA . LEU A 1 100 ? 18.643 -1.742 -14.958 1.00 94.94 100 LEU A CA 1
ATOM 811 C C . LEU A 1 100 ? 17.132 -1.559 -14.781 1.00 94.94 100 LEU A C 1
ATOM 813 O O . LEU A 1 100 ? 16.664 -0.425 -14.688 1.00 94.94 100 LEU A O 1
ATOM 817 N N . ASP A 1 101 ? 16.371 -2.646 -14.719 1.00 95.19 101 ASP A N 1
ATOM 818 C CA . ASP A 1 101 ? 14.923 -2.612 -14.521 1.00 95.19 101 ASP A CA 1
ATOM 819 C C . ASP A 1 101 ? 14.544 -2.097 -13.127 1.00 95.19 101 ASP A C 1
ATOM 821 O O . ASP A 1 101 ? 13.618 -1.290 -13.006 1.00 95.19 101 ASP A O 1
ATOM 825 N N . ALA A 1 102 ? 15.304 -2.465 -12.091 1.00 96.44 102 ALA A N 1
ATOM 826 C CA . ALA A 1 102 ? 15.180 -1.896 -10.753 1.00 96.44 102 ALA A CA 1
ATOM 827 C C . ALA A 1 102 ? 15.394 -0.380 -10.780 1.00 96.44 102 ALA A C 1
ATOM 829 O O . ALA A 1 102 ? 14.552 0.376 -10.286 1.00 96.44 102 ALA A O 1
ATOM 830 N N . MET A 1 103 ? 16.453 0.086 -11.450 1.00 96.12 103 MET A N 1
ATOM 831 C CA . MET A 1 103 ? 16.706 1.518 -11.556 1.00 96.12 103 MET A CA 1
ATOM 832 C C . MET A 1 103 ? 15.606 2.249 -12.338 1.00 96.12 103 MET A C 1
ATOM 834 O O . MET A 1 103 ? 15.162 3.318 -11.915 1.00 96.12 103 MET A O 1
ATOM 838 N N . LYS A 1 104 ? 15.114 1.680 -13.451 1.00 95.25 104 LYS A N 1
ATOM 839 C CA . LYS A 1 104 ? 13.976 2.247 -14.201 1.00 95.25 104 LYS A CA 1
ATOM 840 C C . LYS A 1 104 ? 12.733 2.349 -13.318 1.00 95.25 104 LYS A C 1
ATOM 842 O O . LYS A 1 104 ? 12.056 3.375 -13.344 1.00 95.25 104 LYS A O 1
ATOM 847 N N . PHE A 1 105 ? 12.436 1.310 -12.532 1.00 95.62 105 PHE A N 1
ATOM 848 C CA . PHE A 1 105 ? 11.296 1.293 -11.618 1.00 95.62 105 PHE A CA 1
ATOM 849 C C . PHE A 1 105 ? 11.394 2.389 -10.554 1.00 95.62 105 PHE A C 1
ATOM 851 O O . PHE A 1 105 ? 10.460 3.175 -10.407 1.00 95.62 105 PHE A O 1
ATOM 858 N N . VAL A 1 106 ? 12.517 2.474 -9.836 1.00 95.56 106 VAL A N 1
ATOM 859 C CA . VAL A 1 106 ? 12.698 3.463 -8.761 1.00 95.56 106 VAL A CA 1
ATOM 860 C C . VAL A 1 106 ? 12.708 4.883 -9.324 1.00 95.56 106 VAL A C 1
ATOM 862 O O . VAL A 1 106 ? 12.122 5.788 -8.727 1.00 95.56 106 VAL A O 1
ATOM 865 N N . LEU A 1 107 ? 13.303 5.081 -10.504 1.00 93.69 107 LEU A N 1
ATOM 866 C CA . LEU A 1 107 ? 13.255 6.348 -11.228 1.00 93.69 107 LEU A CA 1
ATOM 867 C C . LEU A 1 107 ? 11.821 6.743 -11.573 1.00 93.69 107 LEU A C 1
ATOM 869 O O . LEU A 1 107 ? 11.394 7.851 -11.252 1.00 93.69 107 LEU A O 1
ATOM 873 N N . TRP A 1 108 ? 11.065 5.833 -12.185 1.00 92.38 108 TRP A N 1
ATOM 874 C CA . TRP A 1 108 ? 9.656 6.047 -12.495 1.00 92.38 108 TRP A CA 1
ATOM 875 C C . TRP A 1 108 ? 8.852 6.393 -11.235 1.00 92.38 108 TRP A C 1
ATOM 877 O O . TRP A 1 108 ? 8.165 7.416 -11.213 1.00 92.38 108 TRP A O 1
ATOM 887 N N . LEU A 1 109 ? 9.000 5.601 -10.171 1.00 91.44 109 LEU A N 1
ATOM 888 C CA . LEU A 1 109 ? 8.292 5.787 -8.907 1.00 91.44 109 LEU A CA 1
ATOM 889 C C . LEU A 1 109 ? 8.609 7.150 -8.280 1.00 91.44 109 LEU A C 1
ATOM 891 O O . LEU A 1 109 ? 7.694 7.856 -7.864 1.00 91.44 109 LEU A O 1
ATOM 895 N N . SER A 1 110 ? 9.883 7.555 -8.278 1.00 90.56 110 SER A N 1
ATOM 896 C CA . SER A 1 110 ? 10.335 8.832 -7.708 1.00 90.56 110 SER A CA 1
ATOM 897 C C . SER A 1 110 ? 9.718 10.047 -8.403 1.00 90.56 110 SER A C 1
ATOM 899 O O . SER A 1 110 ? 9.473 11.058 -7.754 1.00 90.56 110 SER A O 1
ATOM 901 N N . PHE A 1 111 ? 9.440 9.966 -9.709 1.00 86.19 111 PHE A N 1
ATOM 902 C CA . PHE A 1 111 ? 8.805 11.060 -10.453 1.00 86.19 111 PHE A CA 1
ATOM 903 C C . PHE A 1 111 ? 7.280 11.007 -10.432 1.00 86.19 111 PHE A C 1
ATOM 905 O O . PHE A 1 111 ? 6.633 12.053 -10.355 1.00 86.19 111 PHE A O 1
ATOM 912 N N . VAL A 1 112 ? 6.693 9.810 -10.489 1.00 83.31 112 VAL A N 1
ATOM 913 C CA . VAL A 1 112 ? 5.243 9.639 -10.332 1.00 83.31 112 VAL A CA 1
ATOM 914 C C . VAL A 1 112 ? 4.798 10.091 -8.939 1.00 83.31 112 VAL A C 1
ATOM 916 O O . VAL A 1 112 ? 3.732 10.690 -8.814 1.00 83.31 112 VAL A O 1
ATOM 919 N N . ALA A 1 113 ? 5.648 9.913 -7.922 1.00 79.81 113 ALA A N 1
ATOM 920 C CA . ALA A 1 113 ? 5.385 10.385 -6.568 1.00 79.81 113 ALA A CA 1
ATOM 921 C C . ALA A 1 113 ? 5.181 11.909 -6.465 1.00 79.81 113 ALA A C 1
ATOM 923 O O . ALA A 1 113 ? 4.456 12.384 -5.592 1.00 79.81 113 ALA A O 1
ATOM 924 N N . GLU A 1 114 ? 5.808 12.680 -7.354 1.00 78.50 114 GLU A N 1
ATOM 925 C CA . GLU A 1 114 ? 5.818 14.144 -7.291 1.00 78.50 114 GLU A CA 1
ATOM 926 C C . GLU A 1 114 ? 4.790 14.790 -8.234 1.00 78.50 114 GLU A C 1
ATOM 928 O O . GLU A 1 114 ? 4.360 15.917 -8.001 1.00 78.50 114 GLU A O 1
ATOM 933 N N . ARG A 1 115 ? 4.338 14.079 -9.275 1.00 70.94 115 ARG A N 1
ATOM 934 C CA . ARG A 1 115 ? 3.405 14.609 -10.280 1.00 70.94 115 ARG A CA 1
ATOM 935 C C . ARG A 1 115 ? 1.954 14.259 -9.963 1.00 70.94 115 ARG A C 1
ATOM 937 O O . ARG A 1 115 ? 1.441 13.224 -10.391 1.00 70.94 115 ARG A O 1
ATOM 944 N N . ALA A 1 116 ? 1.251 15.164 -9.287 1.00 59.19 116 ALA A N 1
ATOM 945 C CA . ALA A 1 116 ? -0.183 15.021 -9.036 1.00 59.19 116 ALA A CA 1
ATOM 946 C C . ALA A 1 116 ? -0.978 14.928 -10.359 1.00 59.19 116 ALA A C 1
ATOM 948 O O . ALA A 1 116 ? -1.103 15.901 -11.101 1.00 59.19 116 ALA A O 1
ATOM 949 N N . GLY A 1 117 ? -1.515 13.742 -10.661 1.00 59.22 117 GLY A N 1
ATOM 950 C CA . GLY A 1 117 ? -2.426 13.514 -11.789 1.00 59.22 117 GLY A CA 1
ATOM 951 C C . GLY A 1 117 ? -1.780 13.182 -13.142 1.00 59.22 117 GLY A C 1
ATOM 952 O O . GLY A 1 117 ? -2.513 12.971 -14.106 1.00 59.22 117 GLY A O 1
ATOM 953 N N . CYS A 1 118 ? -0.447 13.085 -13.245 1.00 67.50 118 CYS A N 1
ATOM 954 C CA . CYS A 1 118 ? 0.229 12.681 -14.485 1.00 67.50 118 CYS A CA 1
ATOM 955 C C . CYS A 1 118 ? 1.062 11.413 -14.277 1.00 67.50 118 CYS A C 1
ATOM 957 O O . CYS A 1 118 ? 2.105 11.435 -13.627 1.00 67.50 118 CYS A O 1
ATOM 959 N N . ILE A 1 119 ? 0.616 10.309 -14.877 1.00 78.50 119 ILE A N 1
ATOM 960 C CA . ILE A 1 119 ? 1.316 9.027 -14.816 1.00 78.50 119 ILE A CA 1
ATOM 961 C C . ILE A 1 119 ? 2.261 8.929 -16.006 1.00 78.50 119 ILE A C 1
ATOM 963 O O . ILE A 1 119 ? 1.835 8.904 -17.163 1.00 78.50 119 ILE A O 1
ATOM 967 N N . LEU A 1 120 ? 3.556 8.871 -15.710 1.00 80.44 120 LEU A N 1
ATOM 968 C CA . LEU A 1 120 ? 4.576 8.593 -16.709 1.00 80.44 120 LEU A CA 1
ATOM 969 C C . LEU A 1 120 ? 4.489 7.129 -17.136 1.00 80.44 120 LEU A C 1
ATOM 971 O O . LEU A 1 120 ? 4.263 6.244 -16.313 1.00 80.44 120 LEU A O 1
ATOM 975 N N . ASN A 1 121 ? 4.710 6.874 -18.420 1.00 86.69 121 ASN A N 1
ATOM 976 C CA . ASN A 1 121 ? 4.849 5.515 -18.913 1.00 86.69 121 ASN A CA 1
ATOM 977 C C . ASN A 1 121 ? 6.194 4.928 -18.428 1.00 86.69 121 ASN A C 1
ATOM 979 O O . ASN A 1 121 ? 7.232 5.494 -18.784 1.00 86.69 121 ASN A O 1
ATOM 983 N N . PRO A 1 122 ? 6.200 3.833 -17.640 1.00 88.19 122 PRO A N 1
ATOM 984 C CA . PRO A 1 122 ? 7.417 3.260 -17.057 1.00 88.19 122 PRO A CA 1
ATOM 985 C C . PRO A 1 122 ? 8.380 2.675 -18.099 1.00 88.19 122 PRO A C 1
ATOM 987 O O . PRO A 1 122 ? 9.573 2.571 -17.833 1.00 88.19 122 PRO A O 1
ATOM 990 N N . THR A 1 123 ? 7.904 2.347 -19.305 1.00 86.31 123 THR A N 1
ATOM 991 C CA . THR A 1 123 ? 8.729 1.772 -20.380 1.00 86.31 123 THR A CA 1
ATOM 992 C C . THR A 1 123 ? 9.208 2.814 -21.392 1.00 86.31 123 THR A C 1
ATOM 994 O O . THR A 1 123 ? 9.669 2.459 -22.475 1.00 86.31 123 THR A O 1
ATOM 997 N N . ASN A 1 124 ? 9.088 4.110 -21.083 1.00 84.56 124 ASN A N 1
ATOM 998 C CA . ASN A 1 124 ? 9.576 5.168 -21.964 1.00 84.56 124 ASN A CA 1
ATOM 999 C C . ASN A 1 124 ? 11.107 5.080 -22.126 1.00 84.56 124 ASN A C 1
ATOM 1001 O O . ASN A 1 124 ? 11.836 4.941 -21.142 1.00 84.56 124 ASN A O 1
ATOM 1005 N N . THR A 1 125 ? 11.606 5.217 -23.356 1.00 84.62 125 THR A N 1
ATOM 1006 C CA . THR A 1 125 ? 13.042 5.145 -23.666 1.00 84.62 125 THR A CA 1
ATOM 1007 C C . THR A 1 125 ? 13.858 6.161 -22.870 1.00 84.62 125 THR A C 1
ATOM 1009 O O . THR A 1 125 ? 14.939 5.830 -22.395 1.00 84.62 125 THR A O 1
ATOM 1012 N N . SER A 1 126 ? 13.311 7.353 -22.605 1.00 83.75 126 SER A N 1
ATOM 1013 C CA . SER A 1 126 ? 13.997 8.359 -21.785 1.00 83.75 126 SER A CA 1
ATOM 1014 C C . SER A 1 126 ? 14.244 7.899 -20.343 1.00 83.75 126 SER A C 1
ATOM 1016 O O . SER A 1 126 ? 15.237 8.295 -19.741 1.00 83.75 126 SER A O 1
ATOM 1018 N N . ILE A 1 127 ? 13.355 7.074 -19.771 1.00 88.12 127 ILE A N 1
ATOM 1019 C CA . ILE A 1 127 ? 13.542 6.497 -18.429 1.00 88.12 127 ILE A CA 1
ATOM 1020 C C . ILE A 1 127 ? 14.693 5.494 -18.466 1.00 88.12 127 ILE A C 1
ATOM 1022 O O . ILE A 1 127 ? 15.543 5.521 -17.581 1.00 88.12 127 ILE A O 1
ATOM 1026 N N . ALA A 1 128 ? 14.758 4.653 -19.503 1.00 89.38 128 ALA A N 1
ATOM 1027 C CA . ALA A 1 128 ? 15.841 3.687 -19.670 1.00 89.38 128 ALA A CA 1
ATOM 1028 C C . ALA A 1 128 ? 17.212 4.368 -19.812 1.00 89.38 128 ALA A C 1
ATOM 1030 O O . ALA A 1 128 ? 18.163 3.962 -19.143 1.00 89.38 128 ALA A O 1
ATOM 1031 N N . ASP A 1 129 ? 17.302 5.432 -20.615 1.00 89.75 129 ASP A N 1
ATOM 1032 C CA . ASP A 1 129 ? 18.549 6.175 -20.829 1.00 89.75 129 ASP A CA 1
ATOM 1033 C C . ASP A 1 129 ? 19.050 6.836 -19.532 1.00 89.75 129 ASP A C 1
ATOM 1035 O O . ASP A 1 129 ? 20.232 6.745 -19.172 1.00 89.75 129 ASP A O 1
ATOM 1039 N N . VAL A 1 130 ? 18.141 7.485 -18.794 1.00 91.62 130 VAL A N 1
ATOM 1040 C CA . VAL A 1 130 ? 18.462 8.104 -17.500 1.00 91.62 130 VAL A CA 1
ATOM 1041 C C . VAL A 1 130 ? 18.841 7.041 -16.472 1.00 91.62 130 VAL A C 1
ATOM 1043 O O . VAL A 1 130 ? 19.852 7.208 -15.797 1.00 91.62 130 VAL A O 1
ATOM 1046 N N . ALA A 1 131 ? 18.103 5.932 -16.385 1.00 94.62 131 ALA A N 1
ATOM 1047 C CA . ALA A 1 131 ? 18.421 4.829 -15.480 1.00 94.62 131 ALA A CA 1
ATOM 1048 C C . ALA A 1 131 ? 19.826 4.261 -15.749 1.00 94.62 131 ALA A C 1
ATOM 1050 O O . ALA A 1 131 ? 20.619 4.125 -14.820 1.00 94.62 131 ALA A O 1
ATOM 1051 N N . GLY A 1 132 ? 20.184 4.026 -17.017 1.00 94.88 132 GLY A N 1
ATOM 1052 C CA . GLY A 1 132 ? 21.531 3.580 -17.385 1.00 94.88 132 GLY A CA 1
ATOM 1053 C C . GLY A 1 132 ? 22.621 4.595 -17.015 1.00 94.88 132 GLY A C 1
ATOM 1054 O O . GLY A 1 132 ? 23.688 4.221 -16.531 1.00 94.88 132 GLY A O 1
ATOM 1055 N N . THR A 1 133 ? 22.347 5.893 -17.175 1.00 94.69 133 THR A N 1
ATOM 1056 C CA . THR A 1 133 ? 23.271 6.966 -16.766 1.00 94.69 133 THR A CA 1
ATOM 1057 C C . THR A 1 133 ? 23.470 6.992 -15.249 1.00 94.69 133 THR A C 1
ATOM 1059 O O . THR A 1 133 ? 24.603 7.118 -14.782 1.00 94.69 133 THR A O 1
ATOM 1062 N N . LEU A 1 134 ? 22.388 6.841 -14.481 1.00 95.88 134 LEU A N 1
ATOM 1063 C CA . LEU A 1 134 ? 22.431 6.809 -13.020 1.00 95.88 134 LEU A CA 1
ATOM 1064 C C . LEU A 1 134 ? 23.191 5.590 -12.499 1.00 95.88 134 LEU A C 1
ATOM 1066 O O . LEU A 1 134 ? 24.044 5.751 -11.631 1.00 95.88 134 LEU A O 1
ATOM 1070 N N . LEU A 1 135 ? 22.958 4.403 -13.064 1.00 96.12 135 LEU A N 1
ATOM 1071 C CA . LEU A 1 135 ? 23.693 3.195 -12.683 1.00 96.12 135 LEU A CA 1
ATOM 1072 C C . LEU A 1 135 ? 25.183 3.297 -12.990 1.00 96.12 135 LEU A C 1
ATOM 1074 O O . LEU A 1 135 ? 26.006 2.917 -12.163 1.00 96.12 135 LEU A O 1
ATOM 1078 N N . ASN A 1 136 ? 25.555 3.844 -14.148 1.00 95.88 136 ASN A N 1
ATOM 1079 C CA . ASN A 1 136 ? 26.963 4.069 -14.473 1.00 95.88 136 ASN A CA 1
ATOM 1080 C C . ASN A 1 136 ? 27.618 5.042 -13.482 1.00 95.88 136 ASN A C 1
ATOM 1082 O O . ASN A 1 136 ? 28.735 4.798 -13.019 1.00 95.88 136 ASN A O 1
ATOM 1086 N N . HIS A 1 137 ? 26.913 6.122 -13.122 1.00 96.00 137 HIS A N 1
ATOM 1087 C CA . HIS A 1 137 ? 27.385 7.080 -12.122 1.00 96.00 137 HIS A CA 1
ATOM 1088 C C . HIS A 1 137 ? 27.556 6.420 -10.753 1.00 96.00 137 HIS A C 1
ATOM 1090 O O . HIS A 1 137 ? 28.634 6.513 -10.163 1.00 96.00 137 HIS A O 1
ATOM 1096 N N . TRP A 1 138 ? 26.544 5.681 -10.293 1.00 96.50 138 TRP A N 1
ATOM 1097 C CA . TRP A 1 138 ? 26.590 4.919 -9.047 1.00 96.50 138 TRP A CA 1
ATOM 1098 C C . TRP A 1 138 ? 27.751 3.923 -9.028 1.00 96.50 138 TRP A C 1
ATOM 1100 O O . TRP A 1 138 ? 28.573 3.954 -8.116 1.00 96.50 138 TRP A O 1
ATOM 1110 N N . ASN A 1 139 ? 27.903 3.105 -10.070 1.00 95.88 139 ASN A N 1
ATOM 1111 C CA . ASN A 1 139 ? 28.975 2.115 -10.163 1.00 95.88 139 ASN A CA 1
ATOM 1112 C C . ASN A 1 139 ? 30.377 2.740 -10.129 1.00 95.88 139 ASN A C 1
ATOM 1114 O O . ASN A 1 139 ? 31.299 2.133 -9.585 1.00 95.88 139 ASN A O 1
ATOM 1118 N N . SER A 1 140 ? 30.538 3.964 -10.638 1.00 95.69 140 SER A N 1
ATOM 1119 C CA . SER A 1 140 ? 31.805 4.701 -10.542 1.00 95.69 140 SER A CA 1
ATOM 1120 C C . SER A 1 140 ? 32.101 5.251 -9.140 1.00 95.69 140 SER A C 1
ATOM 1122 O O . SER A 1 140 ? 33.260 5.512 -8.819 1.00 95.69 140 SER A O 1
ATOM 1124 N N . LYS A 1 141 ? 31.069 5.422 -8.303 1.00 93.94 141 LYS A N 1
ATOM 1125 C CA . LYS A 1 141 ? 31.150 6.121 -7.015 1.00 93.94 141 LYS A CA 1
ATOM 1126 C C . LYS A 1 141 ? 30.924 5.268 -5.781 1.00 93.94 141 LYS A C 1
ATOM 1128 O O . LYS A 1 141 ? 31.415 5.657 -4.726 1.00 93.94 141 LYS A O 1
ATOM 1133 N N . LYS A 1 142 ? 30.228 4.139 -5.881 1.00 93.75 142 LYS A N 1
ATOM 1134 C CA . LYS A 1 142 ? 29.796 3.332 -4.729 1.00 93.75 142 LYS A CA 1
ATOM 1135 C C . LYS A 1 142 ? 30.930 2.925 -3.784 1.00 93.75 142 LYS A C 1
ATOM 1137 O O . LYS A 1 142 ? 30.724 2.815 -2.591 1.00 93.75 142 LYS A O 1
ATOM 1142 N N . HIS A 1 143 ? 32.155 2.775 -4.293 1.00 93.94 143 HIS A N 1
ATOM 1143 C CA . HIS A 1 143 ? 33.338 2.467 -3.477 1.00 93.94 143 HIS A CA 1
ATOM 1144 C C . HIS A 1 143 ? 33.924 3.671 -2.719 1.00 93.94 143 HIS A C 1
ATOM 1146 O O . HIS A 1 143 ? 34.802 3.497 -1.882 1.00 93.94 143 HIS A O 1
ATOM 1152 N N . SER A 1 144 ? 33.486 4.888 -3.045 1.00 93.56 144 SER A N 1
ATOM 1153 C CA . SER A 1 144 ? 33.891 6.142 -2.394 1.00 93.56 144 SER A CA 1
ATOM 1154 C C . SER A 1 144 ? 32.836 6.701 -1.440 1.00 93.56 144 SER A C 1
ATOM 1156 O O . SER A 1 144 ? 33.112 7.689 -0.768 1.00 93.56 144 SER A O 1
ATOM 1158 N N . ILE A 1 145 ? 31.645 6.098 -1.424 1.00 95.31 145 ILE A N 1
ATOM 1159 C CA . ILE A 1 145 ? 30.545 6.437 -0.523 1.00 95.31 145 ILE A CA 1
ATOM 1160 C C . ILE A 1 145 ? 30.486 5.348 0.542 1.00 95.31 145 ILE A C 1
ATOM 1162 O O . ILE A 1 145 ? 30.560 4.158 0.223 1.00 95.31 145 ILE A O 1
ATOM 1166 N N . SER A 1 146 ? 30.381 5.752 1.799 1.00 97.31 146 SER A N 1
ATOM 1167 C CA . SER A 1 146 ? 30.323 4.829 2.929 1.00 97.31 146 SER A CA 1
ATOM 1168 C C . SER A 1 146 ? 28.897 4.286 3.110 1.00 97.31 146 SER A C 1
ATOM 1170 O O . SER A 1 146 ? 27.936 5.050 2.961 1.00 97.31 146 SER A O 1
ATOM 1172 N N . PRO A 1 147 ? 28.719 2.989 3.427 1.00 97.31 147 PRO A N 1
ATOM 1173 C CA . PRO A 1 147 ? 27.418 2.474 3.849 1.00 97.31 147 PRO A CA 1
ATOM 1174 C C . PRO A 1 147 ? 26.965 3.182 5.133 1.00 97.31 147 PRO A C 1
ATOM 1176 O O . PRO A 1 147 ? 27.786 3.575 5.963 1.00 97.31 147 PRO A O 1
ATOM 1179 N N . ASN A 1 148 ? 25.658 3.381 5.288 1.00 97.88 148 ASN A N 1
ATOM 1180 C CA . ASN A 1 148 ? 25.071 3.966 6.486 1.00 97.88 148 ASN A CA 1
ATOM 1181 C C . ASN A 1 148 ? 24.788 2.877 7.534 1.00 97.88 148 ASN A C 1
ATOM 1183 O O . ASN A 1 148 ? 23.649 2.458 7.730 1.00 97.88 148 ASN A O 1
ATOM 1187 N N . GLU A 1 149 ? 25.851 2.416 8.193 1.00 97.44 149 GLU A N 1
ATOM 1188 C CA . GLU A 1 149 ? 25.770 1.413 9.264 1.00 97.44 149 GLU A CA 1
ATOM 1189 C C . GLU A 1 149 ? 24.930 1.916 10.452 1.00 97.44 149 GLU A C 1
ATOM 1191 O O . GLU A 1 149 ? 24.147 1.155 11.001 1.00 97.44 149 GLU A O 1
ATOM 1196 N N . GLU A 1 150 ? 24.987 3.216 10.780 1.00 97.94 150 GLU A N 1
ATOM 1197 C CA . GLU A 1 150 ? 24.188 3.818 11.863 1.00 97.94 150 GLU A CA 1
ATOM 1198 C C . GLU A 1 150 ? 22.675 3.669 11.622 1.00 97.94 150 GLU A C 1
ATOM 1200 O O . GLU A 1 150 ? 21.912 3.402 12.552 1.00 97.94 150 GLU A O 1
ATOM 1205 N N . LEU A 1 151 ? 22.235 3.826 10.369 1.00 97.81 151 LEU A N 1
ATOM 1206 C CA . LEU A 1 151 ? 20.839 3.630 9.988 1.00 97.81 151 LEU A CA 1
ATOM 1207 C C . LEU A 1 151 ? 20.442 2.151 10.033 1.00 97.81 151 LEU A C 1
ATOM 1209 O O . LEU A 1 151 ? 19.370 1.836 10.548 1.00 97.81 151 LEU A O 1
ATOM 1213 N N . ALA A 1 152 ? 21.282 1.256 9.506 1.00 97.56 152 ALA A N 1
ATOM 1214 C CA . ALA A 1 152 ? 21.020 -0.182 9.536 1.00 97.56 152 ALA A CA 1
ATOM 1215 C C . ALA A 1 152 ? 20.939 -0.707 10.982 1.00 97.56 152 ALA A C 1
ATOM 1217 O O . ALA A 1 152 ? 19.958 -1.357 11.342 1.00 97.56 152 ALA A O 1
ATOM 1218 N N . ASP A 1 153 ? 21.889 -0.322 11.838 1.00 97.31 153 ASP A N 1
ATOM 1219 C CA . ASP A 1 153 ? 21.920 -0.670 13.261 1.00 97.31 153 ASP A CA 1
ATOM 1220 C C . ASP A 1 153 ? 20.679 -0.155 13.998 1.00 97.31 153 ASP A C 1
ATOM 1222 O O . ASP A 1 153 ? 20.067 -0.880 14.787 1.00 97.31 153 ASP A O 1
ATOM 1226 N N . TYR A 1 154 ? 20.250 1.082 13.722 1.00 97.12 154 TYR A N 1
ATOM 1227 C CA . TYR A 1 154 ? 19.010 1.599 14.298 1.00 97.12 154 TYR A CA 1
ATOM 1228 C C . TYR A 1 154 ? 17.804 0.738 13.898 1.00 97.12 154 TYR A C 1
ATOM 1230 O O . TYR A 1 154 ? 16.928 0.503 14.723 1.00 97.12 154 TYR A O 1
ATOM 1238 N N . ILE A 1 155 ? 17.736 0.257 12.655 1.00 97.56 155 ILE A N 1
ATOM 1239 C CA . ILE A 1 155 ? 16.590 -0.519 12.156 1.00 97.56 155 ILE A CA 1
ATOM 1240 C C . ILE A 1 155 ? 16.599 -1.957 12.692 1.00 97.56 155 ILE A C 1
ATOM 1242 O O . ILE A 1 155 ? 15.529 -2.478 13.004 1.00 97.56 155 ILE A O 1
ATOM 1246 N N . PHE A 1 156 ? 17.758 -2.608 12.787 1.00 97.75 156 PHE A N 1
ATOM 1247 C CA . PHE A 1 156 ? 17.839 -4.054 13.034 1.00 97.75 156 PHE A CA 1
ATOM 1248 C C . PHE A 1 156 ? 18.401 -4.453 14.402 1.00 97.75 156 PHE A C 1
ATOM 1250 O O . PHE A 1 156 ? 18.377 -5.634 14.738 1.00 97.75 156 PHE A O 1
ATOM 1257 N N . SER A 1 157 ? 18.857 -3.508 15.228 1.00 96.75 157 SER A N 1
ATOM 1258 C CA . SER A 1 157 ? 19.343 -3.834 16.574 1.00 96.75 157 SER A CA 1
ATOM 1259 C C . SER A 1 157 ? 18.277 -4.487 17.463 1.00 96.75 157 SER A C 1
ATOM 1261 O O . SER A 1 157 ? 17.085 -4.181 17.386 1.00 96.75 157 SER A O 1
ATOM 1263 N N . GLU A 1 158 ? 18.742 -5.336 18.383 1.00 95.56 158 GLU A N 1
ATOM 1264 C CA . GLU A 1 158 ? 17.920 -5.953 19.434 1.00 95.56 158 GLU A CA 1
ATOM 1265 C C . GLU A 1 158 ? 17.184 -4.888 20.268 1.00 95.56 158 GLU A C 1
ATOM 1267 O O . GLU A 1 158 ? 16.004 -5.044 20.567 1.00 95.56 158 GLU A O 1
ATOM 1272 N N . GLU A 1 159 ? 17.834 -3.750 20.557 1.00 96.25 159 GLU A N 1
ATOM 1273 C CA . GLU A 1 159 ? 17.211 -2.624 21.269 1.00 96.25 159 GLU A CA 1
ATOM 1274 C C . GLU A 1 159 ? 15.961 -2.105 20.546 1.00 96.25 159 GLU A C 1
ATOM 1276 O O . GLU A 1 159 ? 14.924 -1.890 21.179 1.00 96.25 159 GLU A O 1
ATOM 1281 N N . THR A 1 160 ? 16.039 -1.926 19.225 1.00 96.69 160 THR A N 1
ATOM 1282 C CA . THR A 1 160 ? 14.889 -1.503 18.422 1.00 96.69 160 THR A CA 1
ATOM 1283 C C . THR A 1 160 ? 13.815 -2.576 18.388 1.00 96.69 160 THR A C 1
ATOM 1285 O O . THR A 1 160 ? 12.645 -2.261 18.594 1.00 96.69 160 THR A O 1
ATOM 1288 N N . GLN A 1 161 ? 14.194 -3.833 18.167 1.00 94.81 161 GLN A N 1
ATOM 1289 C CA . GLN A 1 161 ? 13.262 -4.948 17.990 1.00 94.81 161 GLN A CA 1
ATOM 1290 C C . GLN A 1 161 ? 12.551 -5.394 19.279 1.00 94.81 161 GLN A C 1
ATOM 1292 O O . GLN A 1 161 ? 11.478 -5.994 19.205 1.00 94.81 161 GLN A O 1
ATOM 1297 N N . ASP A 1 162 ? 13.092 -5.074 20.455 1.00 94.50 162 ASP A N 1
ATOM 1298 C CA . ASP A 1 162 ? 12.428 -5.318 21.740 1.00 94.50 162 ASP A CA 1
ATOM 1299 C C . ASP A 1 162 ? 11.652 -4.106 22.270 1.00 94.50 162 ASP A C 1
ATOM 1301 O O . ASP A 1 162 ? 10.855 -4.236 23.207 1.00 94.50 162 ASP A O 1
ATOM 1305 N N . ASN A 1 163 ? 11.836 -2.924 21.675 1.00 95.81 163 ASN A N 1
ATOM 1306 C CA . ASN A 1 163 ? 11.170 -1.706 22.111 1.00 95.81 163 ASN A CA 1
ATOM 1307 C C . ASN A 1 163 ? 9.980 -1.354 21.195 1.00 95.81 163 ASN A C 1
ATOM 1309 O O . ASN A 1 163 ? 10.184 -0.845 20.088 1.00 95.81 163 ASN A O 1
ATOM 1313 N N . PRO A 1 164 ? 8.723 -1.491 21.664 1.00 95.62 164 PRO A N 1
ATOM 1314 C CA . PRO A 1 164 ? 7.536 -1.223 20.847 1.00 95.62 164 PRO A CA 1
ATOM 1315 C C . PRO A 1 164 ? 7.481 0.208 20.288 1.00 95.62 164 PRO A C 1
ATOM 1317 O O . PRO A 1 164 ? 6.884 0.437 19.235 1.00 95.62 164 PRO A O 1
ATOM 1320 N N . TYR A 1 165 ? 8.113 1.182 20.951 1.00 93.88 165 TYR A N 1
ATOM 1321 C CA . TYR A 1 165 ? 8.166 2.559 20.465 1.00 93.88 165 TYR A CA 1
ATOM 1322 C C . TYR A 1 165 ? 9.181 2.758 19.346 1.00 93.88 165 TYR A C 1
ATOM 1324 O O . TYR A 1 165 ? 8.885 3.521 18.430 1.00 93.88 165 TYR A O 1
ATOM 1332 N N . LEU A 1 166 ? 10.329 2.075 19.401 1.00 96.12 166 LEU A N 1
ATOM 1333 C CA . LEU A 1 166 ? 11.330 2.128 18.334 1.00 96.12 166 LEU A CA 1
ATOM 1334 C C . LEU A 1 166 ? 10.835 1.372 17.099 1.00 96.12 166 LEU A C 1
ATOM 1336 O O . LEU A 1 166 ? 10.913 1.914 15.999 1.00 96.12 166 LEU A O 1
ATOM 1340 N N . ILE A 1 167 ? 10.194 0.208 17.282 1.00 97.19 167 ILE A N 1
ATOM 1341 C CA . ILE A 1 167 ? 9.456 -0.477 16.206 1.00 97.19 167 ILE A CA 1
ATOM 1342 C C . ILE A 1 167 ? 8.482 0.505 15.556 1.00 97.19 167 ILE A C 1
ATOM 1344 O O . ILE A 1 167 ? 8.544 0.742 14.353 1.00 97.19 167 ILE A O 1
ATOM 1348 N N . ARG A 1 168 ? 7.607 1.138 16.346 1.00 95.56 168 ARG A N 1
ATOM 1349 C CA . ARG A 1 168 ? 6.634 2.113 15.838 1.00 95.56 168 ARG A CA 1
ATOM 1350 C C . ARG A 1 168 ? 7.307 3.279 15.100 1.00 95.56 168 ARG A C 1
ATOM 1352 O O . ARG A 1 168 ? 6.792 3.683 14.059 1.00 95.56 168 ARG A O 1
ATOM 1359 N N . SER A 1 169 ? 8.446 3.790 15.569 1.00 94.69 169 SER A N 1
ATOM 1360 C CA . SER A 1 169 ? 9.225 4.821 14.864 1.00 94.69 169 SER A CA 1
ATOM 1361 C C . SER A 1 169 ? 9.717 4.349 13.490 1.00 94.69 169 SER A C 1
ATOM 1363 O O . SER A 1 169 ? 9.588 5.085 12.504 1.00 94.69 169 SER A O 1
ATOM 1365 N N . VAL A 1 170 ? 10.200 3.105 13.384 1.00 97.19 170 VAL A N 1
ATOM 1366 C CA . VAL A 1 170 ? 10.549 2.479 12.096 1.00 97.19 170 VAL A CA 1
ATOM 1367 C C . VAL A 1 170 ? 9.312 2.370 11.205 1.00 97.19 170 VAL A C 1
ATOM 1369 O O . VAL A 1 170 ? 9.354 2.787 10.049 1.00 97.19 170 VAL A O 1
ATOM 1372 N N . LEU A 1 171 ? 8.178 1.900 11.731 1.00 95.88 171 LEU A N 1
ATOM 1373 C CA . LEU A 1 171 ? 6.933 1.799 10.963 1.00 95.88 171 LEU A CA 1
ATOM 1374 C C . LEU A 1 171 ? 6.478 3.170 10.426 1.00 95.88 171 LEU A C 1
ATOM 1376 O O . LEU A 1 171 ? 6.126 3.295 9.249 1.00 95.88 171 LEU A O 1
ATOM 1380 N N . VAL A 1 172 ? 6.524 4.216 11.262 1.00 93.31 172 VAL A N 1
ATOM 1381 C CA . VAL A 1 172 ? 6.169 5.594 10.881 1.00 93.31 172 VAL A CA 1
ATOM 1382 C C . VAL A 1 172 ? 7.079 6.089 9.760 1.00 93.31 172 VAL A C 1
ATOM 1384 O O . VAL A 1 172 ? 6.601 6.689 8.791 1.00 93.31 172 VAL A O 1
ATOM 1387 N N . TRP A 1 173 ? 8.380 5.813 9.856 1.00 94.19 173 TRP A N 1
ATOM 1388 C CA . TRP A 1 173 ? 9.346 6.126 8.810 1.00 94.19 173 TRP A CA 1
ATOM 1389 C C . TRP A 1 173 ? 9.038 5.398 7.503 1.00 94.19 173 TRP A C 1
ATOM 1391 O O . TRP A 1 173 ? 8.907 6.052 6.461 1.00 94.19 173 TRP A O 1
ATOM 1401 N N . LEU A 1 174 ? 8.857 4.076 7.554 1.00 94.50 174 LEU A N 1
ATOM 1402 C CA . LEU A 1 174 ? 8.536 3.256 6.389 1.00 94.50 174 LEU A CA 1
ATOM 1403 C C . LEU A 1 174 ? 7.287 3.750 5.675 1.00 94.50 174 LEU A C 1
ATOM 1405 O O . LEU A 1 174 ? 7.260 3.748 4.444 1.00 94.50 174 LEU A O 1
ATOM 1409 N N . GLN A 1 175 ? 6.287 4.211 6.423 1.00 89.88 175 GLN A N 1
ATOM 1410 C CA . GLN A 1 175 ? 5.053 4.723 5.859 1.00 89.88 175 GLN A CA 1
ATOM 1411 C C . GLN A 1 175 ? 5.189 6.126 5.266 1.00 89.88 175 GLN A C 1
ATOM 1413 O O . GLN A 1 175 ? 4.720 6.343 4.151 1.00 89.88 175 GLN A O 1
ATOM 1418 N N . ASN A 1 176 ? 5.796 7.065 5.994 1.00 85.88 176 ASN A N 1
ATOM 1419 C CA . ASN A 1 176 ? 5.646 8.497 5.713 1.00 85.88 176 ASN A CA 1
ATOM 1420 C C . ASN A 1 176 ? 6.891 9.154 5.110 1.00 85.88 176 ASN A C 1
ATOM 1422 O O . ASN A 1 176 ? 6.791 10.194 4.455 1.00 85.88 176 ASN A O 1
ATOM 1426 N N . ARG A 1 177 ? 8.078 8.586 5.343 1.00 88.81 177 ARG A N 1
ATOM 1427 C CA . ARG A 1 177 ? 9.356 9.276 5.098 1.00 88.81 177 ARG A CA 1
ATOM 1428 C C . ARG A 1 177 ? 10.317 8.484 4.215 1.00 88.81 177 ARG A C 1
ATOM 1430 O O . ARG A 1 177 ? 11.106 9.110 3.509 1.00 88.81 177 ARG A O 1
ATOM 1437 N N . SER A 1 178 ? 10.204 7.157 4.175 1.00 92.38 178 SER A N 1
ATOM 1438 C CA . SER A 1 178 ? 10.974 6.306 3.264 1.00 92.38 178 SER A CA 1
ATOM 1439 C C . SER A 1 178 ? 10.726 6.664 1.792 1.00 92.38 178 SER A C 1
ATOM 1441 O O . SER A 1 178 ? 9.685 7.230 1.426 1.00 92.38 178 SER A O 1
ATOM 1443 N N . TYR A 1 179 ? 11.675 6.322 0.917 1.00 93.31 179 TYR A N 1
ATOM 1444 C CA . TYR A 1 179 ? 11.558 6.619 -0.514 1.00 93.31 179 TYR A CA 1
ATOM 1445 C C . TYR A 1 179 ? 10.433 5.816 -1.199 1.00 93.31 179 TYR A C 1
ATOM 1447 O O . TYR A 1 179 ? 9.869 6.284 -2.187 1.00 93.31 179 TYR A O 1
ATOM 1455 N N . LEU A 1 180 ? 10.044 4.659 -0.643 1.00 92.25 180 LEU A N 1
ATOM 1456 C CA . LEU A 1 180 ? 8.893 3.866 -1.097 1.00 92.25 180 LEU A CA 1
ATOM 1457 C C . LEU A 1 180 ? 7.563 4.327 -0.473 1.00 92.25 180 LEU A C 1
ATOM 1459 O O . LEU A 1 180 ? 6.505 4.202 -1.100 1.00 92.25 180 LEU A O 1
ATOM 1463 N N . GLY A 1 181 ? 7.590 4.868 0.747 1.00 86.12 181 GLY A N 1
ATOM 1464 C CA . GLY A 1 181 ? 6.402 5.186 1.541 1.00 86.12 181 GLY A CA 1
ATOM 1465 C C . GLY A 1 181 ? 5.825 6.585 1.336 1.00 86.12 181 GLY A C 1
ATOM 1466 O O . GLY A 1 181 ? 4.610 6.730 1.251 1.00 86.12 181 GLY A O 1
ATOM 1467 N N . ARG A 1 182 ? 6.662 7.611 1.152 1.00 75.88 182 ARG A N 1
ATOM 1468 C CA . ARG A 1 182 ? 6.274 9.036 1.254 1.00 75.88 182 ARG A CA 1
ATOM 1469 C C . ARG A 1 182 ? 5.110 9.520 0.370 1.00 75.88 182 ARG A C 1
ATOM 1471 O O . ARG A 1 182 ? 4.530 10.566 0.635 1.00 75.88 182 ARG A O 1
ATOM 1478 N N . TRP A 1 183 ? 4.771 8.810 -0.699 1.00 67.44 183 TRP A N 1
ATOM 1479 C CA . TRP A 1 183 ? 3.791 9.269 -1.687 1.00 67.44 183 TRP A CA 1
ATOM 1480 C C . TRP A 1 183 ? 2.336 9.346 -1.175 1.00 67.44 183 TRP A C 1
ATOM 1482 O O . TRP A 1 183 ? 1.533 10.077 -1.751 1.00 67.44 183 TRP A O 1
ATOM 1492 N N . TYR A 1 184 ? 1.983 8.650 -0.086 1.00 57.91 184 TYR A N 1
ATOM 1493 C CA . TYR A 1 184 ? 0.599 8.580 0.398 1.00 57.91 184 TYR A CA 1
ATOM 1494 C C . TYR A 1 184 ? 0.416 9.266 1.733 1.00 57.91 184 TYR A C 1
ATOM 1496 O O . TYR A 1 184 ? 0.651 8.663 2.775 1.00 57.91 184 TYR A O 1
ATOM 1504 N N . SER A 1 185 ? 0.000 10.528 1.696 1.00 52.66 185 SER A N 1
ATOM 1505 C CA . SER A 1 185 ? -0.385 11.212 2.928 1.00 52.66 185 SER A CA 1
ATOM 1506 C C . SER A 1 185 ? -1.013 12.575 2.736 1.00 52.66 185 SER A C 1
ATOM 1508 O O . SER A 1 185 ? -1.929 12.885 3.477 1.00 52.66 185 SER A O 1
ATOM 1510 N N . ASN A 1 186 ? -0.569 13.402 1.786 1.00 54.91 186 ASN A N 1
ATOM 1511 C CA . ASN A 1 186 ? -0.822 14.842 1.934 1.00 54.91 186 ASN A CA 1
ATOM 1512 C C . ASN A 1 186 ? -2.307 15.231 2.061 1.00 54.91 186 ASN A C 1
ATOM 1514 O O . ASN A 1 186 ? -2.622 16.012 2.943 1.00 54.91 186 ASN A O 1
ATOM 1518 N N . VAL A 1 187 ? -3.231 14.669 1.272 1.00 56.00 187 VAL A N 1
ATOM 1519 C CA . VAL A 1 187 ? -4.654 15.067 1.368 1.00 56.00 187 VAL A CA 1
ATOM 1520 C C . VAL A 1 187 ? -5.343 14.464 2.599 1.00 56.00 187 VAL A C 1
ATOM 1522 O O . VAL A 1 187 ? -5.958 15.192 3.369 1.00 56.00 187 VAL A O 1
ATOM 1525 N N . VAL A 1 188 ? -5.209 13.151 2.821 1.00 61.66 188 VAL A N 1
ATOM 1526 C CA . VAL A 1 188 ? -5.870 12.457 3.944 1.00 61.66 188 VAL A CA 1
ATOM 1527 C C . VAL A 1 188 ? -5.275 12.890 5.290 1.00 61.66 188 VAL A C 1
ATOM 1529 O O . VAL A 1 188 ? -6.002 13.218 6.223 1.00 61.66 188 VAL A O 1
ATOM 1532 N N . MET A 1 189 ? -3.947 13.004 5.379 1.00 68.44 189 MET A N 1
ATOM 1533 C CA . MET A 1 189 ? -3.285 13.474 6.596 1.00 68.44 189 MET A CA 1
ATOM 1534 C C . MET A 1 189 ? -3.513 14.964 6.857 1.00 68.44 189 MET A C 1
ATOM 1536 O O . MET A 1 189 ? -3.463 15.367 8.015 1.00 68.44 189 MET A O 1
ATOM 1540 N N . GLU A 1 190 ? -3.775 15.803 5.846 1.00 68.75 190 GLU A N 1
ATOM 1541 C CA . GLU A 1 190 ? -4.183 17.198 6.082 1.00 68.75 190 GLU A CA 1
ATOM 1542 C C . GLU A 1 190 ? -5.549 17.282 6.778 1.00 68.75 190 GLU A C 1
ATOM 1544 O O . GLU A 1 190 ? -5.716 18.090 7.700 1.00 68.75 190 GLU A O 1
ATOM 1549 N N . GLU A 1 191 ? -6.508 16.438 6.382 1.00 69.94 191 GLU A N 1
ATOM 1550 C CA . GLU A 1 191 ? -7.818 16.346 7.035 1.00 69.94 191 GLU A CA 1
ATOM 1551 C C . GLU A 1 191 ? -7.692 15.847 8.479 1.00 69.94 191 GLU A C 1
ATOM 1553 O O . GLU A 1 191 ? -8.204 16.501 9.398 1.00 69.94 191 GLU A O 1
ATOM 1558 N N . ASP A 1 192 ? -6.941 14.763 8.695 1.00 75.38 192 ASP A N 1
ATOM 1559 C CA . ASP A 1 192 ? -6.665 14.220 10.030 1.00 75.38 192 ASP A CA 1
ATOM 1560 C C . ASP A 1 192 ? -5.962 15.258 10.914 1.00 75.38 192 ASP A C 1
ATOM 1562 O O . ASP A 1 192 ? -6.397 15.542 12.036 1.00 75.38 192 ASP A O 1
ATOM 1566 N N . HIS A 1 193 ? -4.929 15.920 10.38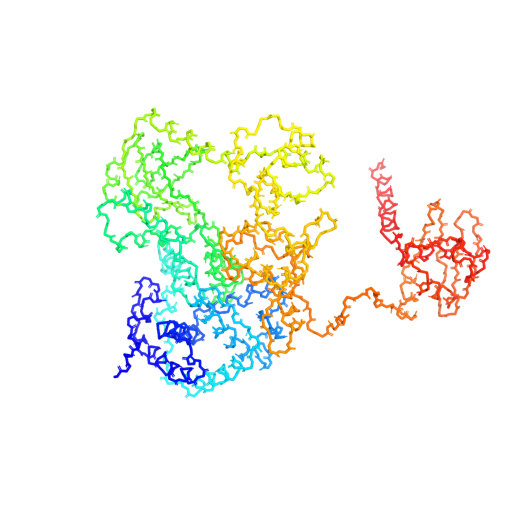5 1.00 78.81 193 HIS A N 1
ATOM 1567 C CA . HIS A 1 193 ? -4.203 16.986 11.073 1.00 78.81 193 HIS A CA 1
ATOM 1568 C C . HIS A 1 193 ? -5.135 18.130 11.494 1.00 78.81 193 HIS A C 1
ATOM 1570 O O . HIS A 1 193 ? -5.053 18.646 12.617 1.00 78.81 193 HIS A O 1
ATOM 1576 N N . TYR A 1 194 ? -6.049 18.540 10.610 1.00 76.62 194 TYR A N 1
ATOM 1577 C CA . TYR A 1 194 ? -7.024 19.584 10.905 1.00 76.62 194 TYR A CA 1
ATOM 1578 C C . TYR A 1 194 ? -8.037 19.151 11.976 1.00 76.62 194 TYR A C 1
ATOM 1580 O O . TYR A 1 194 ? -8.371 19.948 12.864 1.00 76.62 194 TYR A O 1
ATOM 1588 N N . GLY A 1 195 ? -8.497 17.897 11.933 1.00 78.81 195 GLY A N 1
ATOM 1589 C CA . GLY A 1 195 ? -9.347 17.297 12.963 1.00 78.81 195 GLY A CA 1
ATOM 1590 C C . GLY A 1 195 ? -8.667 17.297 14.333 1.00 78.81 195 GLY A C 1
ATOM 1591 O O . GLY A 1 195 ? -9.219 17.813 15.311 1.00 78.81 195 GLY A O 1
ATOM 1592 N N . LEU A 1 196 ? -7.422 16.825 14.385 1.00 80.50 196 LEU A N 1
ATOM 1593 C CA . LEU A 1 196 ? -6.604 16.768 15.595 1.00 80.50 196 LEU A CA 1
ATOM 1594 C C . LEU A 1 196 ? -6.348 18.147 16.201 1.00 80.50 196 LEU A C 1
ATOM 1596 O O . LEU A 1 196 ? -6.473 18.323 17.415 1.00 80.50 196 LEU A O 1
ATOM 1600 N N . LYS A 1 197 ? -6.080 19.161 15.373 1.00 82.69 197 LYS A N 1
ATOM 1601 C CA . LYS A 1 197 ? -5.864 20.544 15.826 1.00 82.69 197 LYS A CA 1
ATOM 1602 C C . LYS A 1 197 ? -7.050 21.121 16.605 1.00 82.69 197 LYS A C 1
ATOM 1604 O O . LYS A 1 197 ? -6.853 21.930 17.513 1.00 82.69 197 LYS A O 1
ATOM 1609 N N . LYS A 1 198 ? -8.283 20.724 16.268 1.00 81.62 198 LYS A N 1
ATOM 1610 C CA . LYS A 1 198 ? -9.491 21.164 16.990 1.00 81.62 198 LYS A CA 1
ATOM 1611 C C . LYS A 1 198 ? -9.598 20.549 18.383 1.00 81.62 198 LYS A C 1
ATOM 1613 O O . LYS A 1 198 ? -10.185 21.166 19.268 1.00 81.62 198 LYS A O 1
ATOM 1618 N N . ILE A 1 199 ? -9.046 19.354 18.564 1.00 79.38 199 ILE A N 1
ATOM 1619 C CA . ILE A 1 199 ? -9.088 18.611 19.824 1.00 79.38 199 ILE A CA 1
ATOM 1620 C C . ILE A 1 199 ? -7.907 19.028 20.711 1.00 79.38 199 ILE A C 1
ATOM 1622 O O . ILE A 1 199 ? -8.086 19.405 21.870 1.00 79.38 199 ILE A O 1
ATOM 1626 N N . PHE A 1 200 ? -6.703 19.066 20.144 1.00 79.12 200 PHE A N 1
ATOM 1627 C CA . PHE A 1 200 ? -5.454 19.394 20.829 1.00 79.12 200 PHE A CA 1
ATOM 1628 C C . PHE A 1 200 ? -5.051 20.858 20.612 1.00 79.12 200 PHE A C 1
ATOM 1630 O O . PHE A 1 200 ? -3.983 21.162 20.092 1.00 79.12 200 PHE A O 1
ATOM 1637 N N . VAL A 1 201 ? -5.887 21.797 21.065 1.00 77.94 201 VAL A N 1
ATOM 1638 C CA . VAL A 1 201 ? -5.708 23.249 20.817 1.00 77.94 201 VAL A CA 1
ATOM 1639 C C . VAL A 1 201 ? -4.378 23.811 21.355 1.00 77.94 201 VAL A C 1
ATOM 1641 O O . VAL A 1 201 ? -3.900 24.840 20.884 1.00 77.94 201 VAL A O 1
ATOM 1644 N N . LYS A 1 202 ? -3.773 23.152 22.353 1.00 80.81 202 LYS A N 1
ATOM 1645 C CA . LYS A 1 202 ? -2.480 23.549 22.940 1.00 80.81 202 LYS A CA 1
ATOM 1646 C C . LYS A 1 202 ? -1.266 22.916 22.255 1.00 80.81 202 LYS A C 1
ATOM 1648 O O . LYS A 1 202 ? -0.153 23.360 22.527 1.00 80.81 202 LYS A O 1
ATOM 1653 N N . ALA A 1 203 ? -1.461 21.892 21.425 1.00 80.69 203 ALA A N 1
ATOM 1654 C CA . ALA A 1 203 ? -0.367 21.259 20.706 1.00 80.69 203 ALA A CA 1
ATOM 1655 C C . ALA A 1 203 ? 0.133 22.199 19.606 1.00 80.69 203 ALA A C 1
ATOM 1657 O O . ALA A 1 203 ? -0.649 22.850 18.905 1.00 80.69 203 ALA A O 1
ATOM 1658 N N . ASN A 1 204 ? 1.451 22.296 19.464 1.00 86.06 204 ASN A N 1
ATOM 1659 C CA . ASN A 1 204 ? 2.037 23.041 18.360 1.00 86.06 204 ASN A CA 1
ATOM 1660 C C . ASN A 1 204 ? 1.924 22.235 17.047 1.00 86.06 204 ASN A C 1
ATOM 1662 O O . ASN A 1 204 ? 1.635 21.039 17.051 1.00 86.06 204 ASN A O 1
ATOM 1666 N N . ASN A 1 205 ? 2.167 22.881 15.902 1.00 82.19 205 ASN A N 1
ATOM 1667 C CA . ASN A 1 205 ? 2.034 22.215 14.600 1.00 82.19 205 ASN A CA 1
ATOM 1668 C C . ASN A 1 205 ? 2.975 21.007 14.428 1.00 82.19 205 ASN A C 1
ATOM 1670 O O . ASN A 1 205 ? 2.660 20.130 13.633 1.00 82.19 205 ASN A O 1
ATOM 1674 N N . GLN A 1 206 ? 4.122 20.973 15.115 1.00 82.62 206 GLN A N 1
ATOM 1675 C CA . GLN A 1 206 ? 5.050 19.843 15.051 1.00 82.62 206 GLN A CA 1
ATOM 1676 C C . GLN A 1 206 ? 4.490 18.637 15.810 1.00 82.62 206 GLN A C 1
ATOM 1678 O O . GLN A 1 206 ? 4.357 17.578 15.213 1.00 82.62 206 GLN A O 1
ATOM 1683 N N . GLN A 1 207 ? 4.038 18.837 17.049 1.00 83.31 207 GLN A N 1
ATOM 1684 C CA . GLN A 1 207 ? 3.387 17.797 17.857 1.00 83.31 207 GLN A CA 1
ATOM 1685 C C . GLN A 1 207 ? 2.144 17.228 17.166 1.00 83.31 207 GLN A C 1
ATOM 1687 O O . GLN A 1 207 ? 1.904 16.028 17.179 1.00 83.31 207 GLN A O 1
ATOM 1692 N N . LEU A 1 208 ? 1.348 18.089 16.522 1.00 83.56 208 LEU A N 1
ATOM 1693 C CA . LEU A 1 208 ? 0.186 17.645 15.752 1.00 83.56 208 LEU A CA 1
ATOM 1694 C C . LEU A 1 208 ? 0.581 16.808 14.533 1.00 83.56 208 LEU A C 1
ATOM 1696 O O . LEU A 1 208 ? -0.129 15.863 14.206 1.00 83.56 208 LEU A O 1
ATOM 1700 N N . ARG A 1 209 ? 1.678 17.151 13.843 1.00 82.50 209 ARG A N 1
ATOM 1701 C CA . ARG A 1 209 ? 2.181 16.353 12.715 1.00 82.50 209 ARG A CA 1
ATOM 1702 C C . ARG A 1 209 ? 2.664 14.986 13.177 1.00 82.50 209 ARG A C 1
ATOM 1704 O O . ARG A 1 209 ? 2.210 14.003 12.611 1.00 82.50 209 ARG A O 1
ATOM 1711 N N . GLU A 1 210 ? 3.492 14.945 14.217 1.00 84.44 210 GLU A N 1
ATOM 1712 C CA . GLU A 1 210 ? 3.978 13.699 14.826 1.00 84.44 210 GLU A CA 1
ATOM 1713 C C . GLU A 1 210 ? 2.798 12.816 15.235 1.00 84.44 210 GLU A C 1
ATOM 1715 O O . GLU A 1 210 ? 2.706 11.672 14.816 1.00 84.44 210 GLU A O 1
ATOM 1720 N N . PHE A 1 211 ? 1.794 13.384 15.907 1.00 85.38 211 PHE A N 1
ATOM 1721 C CA . PHE A 1 211 ? 0.612 12.615 16.290 1.00 85.38 211 PHE A CA 1
ATOM 1722 C C . PHE A 1 211 ? -0.212 12.098 15.103 1.00 85.38 211 PHE A C 1
ATOM 1724 O O . PHE A 1 211 ? -0.782 11.009 15.163 1.00 85.38 211 PHE A O 1
ATOM 1731 N N . THR A 1 212 ? -0.278 12.873 14.016 1.00 85.94 212 THR A N 1
ATOM 1732 C CA . THR A 1 212 ? -0.948 12.439 12.782 1.00 85.94 212 THR A CA 1
ATOM 1733 C C . THR A 1 212 ? -0.181 11.277 12.147 1.00 85.94 212 THR A C 1
ATOM 1735 O O . THR A 1 212 ? -0.789 10.285 11.760 1.00 85.94 212 THR A O 1
ATOM 1738 N N . GLU A 1 213 ? 1.149 11.371 12.078 1.00 87.62 213 GLU A N 1
ATOM 1739 C CA . GLU A 1 213 ? 2.029 10.310 11.574 1.00 87.62 213 GLU A CA 1
ATOM 1740 C C . GLU A 1 213 ? 1.904 9.030 12.419 1.00 87.62 213 GLU A C 1
ATOM 1742 O O . GLU A 1 213 ? 1.732 7.946 11.858 1.00 87.62 213 GLU A O 1
ATOM 1747 N N . ASP A 1 214 ? 1.880 9.161 13.747 1.00 89.50 214 ASP A N 1
ATOM 1748 C CA . ASP A 1 214 ? 1.726 8.052 14.693 1.00 89.50 214 ASP A CA 1
ATOM 1749 C C . ASP A 1 214 ? 0.397 7.309 14.519 1.00 89.50 214 ASP A C 1
ATOM 1751 O O . ASP A 1 214 ? 0.349 6.085 14.615 1.00 89.50 214 ASP A O 1
ATOM 1755 N N . CYS A 1 215 ? -0.704 8.023 14.266 1.00 87.31 215 CYS A N 1
ATOM 1756 C CA . CYS A 1 215 ? -1.997 7.385 14.000 1.00 87.31 215 CYS A CA 1
ATOM 1757 C C . CYS A 1 215 ? -2.028 6.757 12.601 1.00 87.31 215 CYS A C 1
ATOM 1759 O O . CYS A 1 215 ? -2.527 5.646 12.424 1.00 87.31 215 CYS A O 1
ATOM 1761 N N . SER A 1 216 ? -1.445 7.448 11.617 1.00 84.75 216 SER A N 1
ATOM 1762 C CA . SER A 1 216 ? -1.482 7.038 10.213 1.00 84.75 216 SER A CA 1
ATOM 1763 C C . SER A 1 216 ? -0.914 5.634 9.994 1.00 84.75 216 SER A C 1
ATOM 1765 O O . SER A 1 216 ? -1.437 4.894 9.162 1.00 84.75 216 SER A O 1
ATOM 1767 N N . VAL A 1 217 ? 0.134 5.261 10.740 1.00 88.31 217 VAL A N 1
ATOM 1768 C CA . VAL A 1 217 ? 0.957 4.067 10.487 1.00 88.31 217 VAL A CA 1
ATOM 1769 C C . VAL A 1 217 ? 0.204 2.741 10.594 1.00 88.31 217 VAL A C 1
ATOM 1771 O O . VAL A 1 217 ? 0.560 1.760 9.944 1.00 88.31 217 VAL A O 1
ATOM 1774 N N . PHE A 1 218 ? -0.849 2.718 11.406 1.00 88.88 218 PHE A N 1
ATOM 1775 C CA . PHE A 1 218 ? -1.695 1.544 11.584 1.00 88.88 218 PHE A CA 1
ATOM 1776 C C . PHE A 1 218 ? -3.030 1.658 10.843 1.00 88.88 218 PHE A C 1
ATOM 1778 O O . PHE A 1 218 ? -3.673 0.647 10.566 1.00 88.88 218 PHE A O 1
ATOM 1785 N N . GLU A 1 219 ? -3.465 2.881 10.536 1.00 85.38 219 GLU A N 1
ATOM 1786 C CA . GLU A 1 219 ? -4.747 3.132 9.879 1.00 85.38 219 GLU A CA 1
ATOM 1787 C C . GLU A 1 219 ? -4.663 2.999 8.355 1.00 85.38 219 GLU A C 1
ATOM 1789 O O . GLU A 1 219 ? -5.609 2.542 7.708 1.00 85.38 219 GLU A O 1
ATOM 1794 N N . TYR A 1 220 ? -3.517 3.357 7.780 1.00 86.38 220 TYR A N 1
ATOM 1795 C CA . TYR A 1 220 ? -3.316 3.358 6.340 1.00 86.38 220 TYR A CA 1
ATOM 1796 C C . TYR A 1 220 ? -2.303 2.310 5.900 1.00 86.38 220 TYR A C 1
ATOM 1798 O O . TYR A 1 220 ? -1.510 1.769 6.665 1.00 86.38 220 TYR A O 1
ATOM 1806 N N . ARG A 1 221 ? -2.356 2.016 4.606 1.00 88.81 221 ARG A N 1
ATOM 1807 C CA . ARG A 1 221 ? -1.425 1.118 3.935 1.00 88.81 221 ARG A CA 1
ATOM 1808 C C . ARG A 1 221 ? -0.503 1.970 3.081 1.00 88.81 221 ARG A C 1
ATOM 1810 O O . ARG A 1 221 ? -0.900 3.014 2.568 1.00 88.81 221 ARG A O 1
ATOM 1817 N N . SER A 1 222 ? 0.736 1.533 2.925 1.00 83.88 222 SER A N 1
ATOM 1818 C CA . SER A 1 222 ? 1.761 2.286 2.207 1.00 83.88 222 SER A CA 1
ATOM 1819 C C . SER A 1 222 ? 2.493 1.397 1.206 1.00 83.88 222 SER A C 1
ATOM 1821 O O . SER A 1 222 ? 2.064 0.278 0.907 1.00 83.88 222 SER A O 1
ATOM 1823 N N . TRP A 1 223 ? 3.585 1.934 0.661 1.00 90.62 223 TRP A N 1
ATOM 1824 C CA . TRP A 1 223 ? 4.449 1.320 -0.343 1.00 90.62 223 TRP A CA 1
ATOM 1825 C C . TRP A 1 223 ? 3.757 1.063 -1.692 1.00 90.62 223 TRP A C 1
ATOM 1827 O O . TRP A 1 223 ? 2.530 1.108 -1.800 1.00 90.62 223 TRP A O 1
ATOM 1837 N N . PRO A 1 224 ? 4.518 0.773 -2.766 1.00 92.12 224 PRO A N 1
ATOM 1838 C CA . PRO A 1 224 ? 3.940 0.484 -4.081 1.00 92.12 224 PRO A CA 1
ATOM 1839 C C . PRO A 1 224 ? 2.968 -0.711 -4.121 1.00 92.12 224 PRO A C 1
ATOM 1841 O O . PRO A 1 224 ? 2.271 -0.893 -5.113 1.00 92.12 224 PRO A O 1
ATOM 1844 N N . LEU A 1 225 ? 2.910 -1.530 -3.067 1.00 93.50 225 LEU A N 1
ATOM 1845 C CA . LEU A 1 225 ? 2.031 -2.699 -2.976 1.00 93.50 225 LEU A CA 1
ATOM 1846 C C . LEU A 1 225 ? 0.716 -2.444 -2.231 1.00 93.50 225 LEU A C 1
ATOM 1848 O O . LEU A 1 225 ? -0.153 -3.317 -2.267 1.00 93.50 225 LEU A O 1
ATOM 1852 N N . SER A 1 226 ? 0.548 -1.276 -1.593 1.00 92.62 226 SER A N 1
ATOM 1853 C CA . SER A 1 226 ? -0.539 -1.024 -0.638 1.00 92.62 226 SER A CA 1
ATOM 1854 C C . SER A 1 226 ? -0.561 -2.102 0.447 1.00 92.62 226 SER A C 1
ATOM 1856 O O . SER A 1 226 ? -1.461 -2.939 0.489 1.00 92.62 226 SER A O 1
ATOM 1858 N N . ILE A 1 227 ? 0.464 -2.119 1.299 1.00 93.31 227 ILE A N 1
ATOM 1859 C CA . ILE A 1 227 ? 0.626 -3.066 2.413 1.00 93.31 227 ILE A CA 1
ATOM 1860 C C . ILE A 1 227 ? 0.766 -2.329 3.749 1.00 93.31 227 ILE A C 1
ATOM 1862 O O . ILE A 1 227 ? 1.168 -1.163 3.750 1.00 93.31 227 ILE A O 1
ATOM 1866 N N . PRO A 1 228 ? 0.446 -2.970 4.886 1.00 93.94 228 PRO A N 1
ATOM 1867 C CA . PRO A 1 228 ? 0.721 -2.394 6.196 1.00 93.94 228 PRO A CA 1
ATOM 1868 C C . PRO A 1 228 ? 2.228 -2.206 6.391 1.00 93.94 228 PRO A C 1
ATOM 1870 O O . PRO A 1 228 ? 3.019 -3.041 5.940 1.00 93.94 228 PRO A O 1
ATOM 1873 N N . ALA A 1 229 ? 2.626 -1.149 7.101 1.00 94.44 229 ALA A N 1
ATOM 1874 C CA . ALA A 1 229 ? 4.031 -0.924 7.438 1.00 94.44 229 ALA A CA 1
ATOM 1875 C C . ALA A 1 229 ? 4.614 -2.086 8.263 1.00 94.44 229 ALA A C 1
ATOM 1877 O O . ALA A 1 229 ? 5.769 -2.454 8.061 1.00 94.44 229 ALA A O 1
ATOM 1878 N N . THR A 1 230 ? 3.803 -2.712 9.125 1.00 96.56 230 THR A N 1
ATOM 1879 C CA . THR A 1 230 ? 4.187 -3.896 9.916 1.00 96.56 230 THR A CA 1
ATOM 1880 C C . THR A 1 230 ? 4.651 -5.043 9.027 1.00 96.56 230 THR A C 1
ATOM 1882 O O . THR A 1 230 ? 5.695 -5.639 9.268 1.00 96.56 230 THR A O 1
ATOM 1885 N N . LYS A 1 231 ? 3.927 -5.296 7.933 1.00 96.44 231 LYS A N 1
ATOM 1886 C CA . LYS A 1 231 ? 4.275 -6.329 6.955 1.00 96.44 231 LYS A CA 1
ATOM 1887 C C . LYS A 1 231 ? 5.556 -6.003 6.189 1.00 96.44 231 LYS A C 1
ATOM 1889 O O . LYS A 1 231 ? 6.339 -6.905 5.908 1.00 96.44 231 LYS A O 1
ATOM 1894 N N . ALA A 1 232 ? 5.760 -4.733 5.837 1.00 96.38 232 ALA A N 1
ATOM 1895 C CA . ALA A 1 232 ? 6.988 -4.295 5.179 1.00 96.38 232 ALA A CA 1
ATOM 1896 C C . ALA A 1 232 ? 8.203 -4.496 6.096 1.00 96.38 232 ALA A C 1
ATOM 1898 O O . ALA A 1 232 ? 9.185 -5.102 5.675 1.00 96.38 232 ALA A O 1
ATOM 1899 N N . TYR A 1 233 ? 8.106 -4.070 7.359 1.00 98.06 233 TYR A N 1
ATOM 1900 C CA . TYR A 1 233 ? 9.203 -4.202 8.316 1.00 98.06 233 TYR A CA 1
ATOM 1901 C C . TYR A 1 233 ? 9.500 -5.662 8.678 1.00 98.06 233 TYR A C 1
ATOM 1903 O O . TYR A 1 233 ? 10.654 -6.075 8.654 1.00 98.06 233 TYR A O 1
ATOM 1911 N N . ALA A 1 234 ? 8.463 -6.474 8.908 1.00 98.19 234 ALA A N 1
ATOM 1912 C CA . ALA A 1 234 ? 8.615 -7.911 9.119 1.00 98.19 234 ALA A CA 1
ATOM 1913 C C . ALA A 1 234 ? 9.336 -8.588 7.941 1.00 98.19 234 ALA A C 1
ATOM 1915 O O . ALA A 1 234 ? 10.181 -9.459 8.129 1.00 98.19 234 ALA A O 1
ATOM 1916 N N . GLU A 1 235 ? 9.034 -8.179 6.706 1.00 98.31 235 GLU A N 1
ATOM 1917 C CA . GLU A 1 235 ? 9.736 -8.698 5.536 1.00 98.31 235 GLU A CA 1
ATOM 1918 C C . GLU A 1 235 ? 11.210 -8.269 5.497 1.00 98.31 235 GLU A C 1
ATOM 1920 O O . GLU A 1 235 ? 12.041 -9.107 5.158 1.00 98.31 235 GLU A O 1
ATOM 1925 N N . MET A 1 236 ? 11.535 -7.024 5.868 1.00 98.50 236 MET A N 1
ATOM 1926 C CA . MET A 1 236 ? 12.921 -6.542 5.973 1.00 98.50 236 MET A CA 1
ATOM 1927 C C . MET A 1 236 ? 13.724 -7.356 6.999 1.00 98.50 236 MET A C 1
ATOM 1929 O O . MET A 1 236 ? 14.812 -7.816 6.673 1.00 98.50 236 MET A O 1
ATOM 1933 N N . ILE A 1 237 ? 13.165 -7.614 8.189 1.00 98.50 237 ILE A N 1
ATOM 1934 C CA . ILE A 1 237 ? 13.815 -8.420 9.244 1.00 98.50 237 ILE A CA 1
ATOM 1935 C C . ILE A 1 237 ? 14.096 -9.844 8.753 1.00 98.50 237 ILE A C 1
ATOM 1937 O O . ILE A 1 237 ? 15.214 -10.329 8.847 1.00 98.50 237 ILE A O 1
ATOM 1941 N N . ARG A 1 238 ? 13.112 -10.499 8.127 1.00 98.31 238 ARG A N 1
ATOM 1942 C CA . ARG A 1 238 ? 13.284 -11.841 7.536 1.00 98.31 238 ARG A CA 1
ATOM 1943 C C . ARG A 1 238 ? 14.320 -11.898 6.402 1.00 98.31 238 ARG A C 1
ATOM 1945 O O . ARG A 1 238 ? 14.630 -12.984 5.921 1.00 98.31 238 ARG A O 1
ATOM 1952 N N . ILE A 1 239 ? 14.714 -10.761 5.826 1.00 97.88 239 ILE A N 1
ATOM 1953 C CA . ILE A 1 239 ? 15.789 -10.696 4.821 1.00 97.88 239 ILE A CA 1
ATOM 1954 C C . ILE A 1 239 ? 17.124 -10.539 5.535 1.00 97.88 239 ILE A C 1
ATOM 1956 O O . ILE A 1 239 ? 18.027 -11.323 5.267 1.00 97.88 239 ILE A O 1
ATOM 1960 N N . ASP A 1 240 ? 17.206 -9.580 6.456 1.00 97.44 240 ASP A N 1
ATOM 1961 C CA . ASP A 1 240 ? 18.401 -9.297 7.254 1.00 97.44 240 ASP A CA 1
ATOM 1962 C C . ASP A 1 240 ? 18.877 -10.536 8.035 1.00 97.44 240 ASP A C 1
ATOM 1964 O O . ASP A 1 240 ? 20.046 -10.914 7.986 1.00 97.44 240 ASP A O 1
ATOM 1968 N N . MET A 1 241 ? 17.934 -11.251 8.654 1.00 96.25 241 MET A N 1
ATOM 1969 C CA . MET A 1 241 ? 18.197 -12.464 9.432 1.00 96.25 241 MET A CA 1
ATOM 1970 C C . MET A 1 241 ? 18.380 -13.731 8.579 1.00 96.25 241 MET A C 1
ATOM 1972 O O . MET A 1 241 ? 18.758 -14.771 9.118 1.00 96.25 241 MET A O 1
ATOM 1976 N N . ASP A 1 242 ? 18.081 -13.675 7.274 1.00 96.88 242 ASP A N 1
ATOM 1977 C CA . ASP A 1 242 ? 17.964 -14.846 6.383 1.00 96.88 242 ASP A CA 1
ATOM 1978 C C . ASP A 1 242 ? 17.058 -15.965 6.959 1.00 96.88 242 ASP A C 1
ATOM 1980 O O . ASP A 1 242 ? 17.283 -17.159 6.751 1.00 96.88 242 ASP A O 1
ATOM 1984 N N . ASP A 1 243 ? 16.008 -15.578 7.694 1.00 96.94 243 ASP A N 1
ATOM 1985 C CA . ASP A 1 243 ? 15.047 -16.488 8.326 1.00 96.94 243 ASP A CA 1
ATOM 1986 C C . ASP A 1 243 ? 13.603 -16.132 7.917 1.00 96.94 243 ASP A C 1
ATOM 1988 O O . ASP A 1 243 ? 13.079 -15.087 8.311 1.00 96.94 243 ASP A O 1
ATOM 1992 N N . PRO A 1 244 ? 12.914 -16.96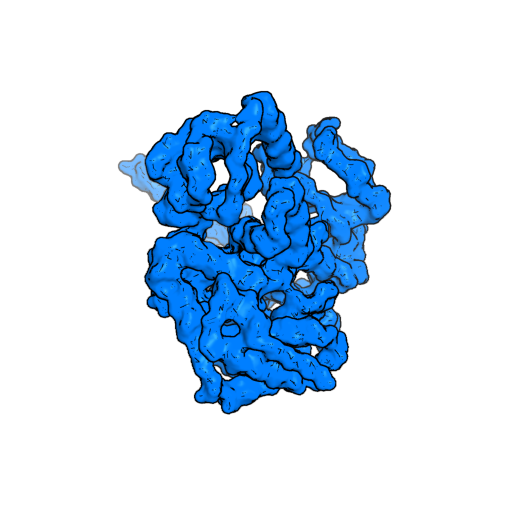7 7.113 1.00 93.31 244 PRO A N 1
ATOM 1993 C CA . PRO A 1 244 ? 11.533 -16.709 6.713 1.00 93.31 244 PRO A CA 1
ATOM 1994 C C . PRO A 1 244 ? 10.519 -16.851 7.860 1.00 93.31 244 PRO A C 1
ATOM 1996 O O . PRO A 1 244 ? 9.431 -16.275 7.755 1.00 93.31 244 PRO A O 1
ATOM 1999 N N . ASP A 1 245 ? 10.860 -17.598 8.913 1.00 96.00 245 ASP A N 1
ATOM 2000 C CA . ASP A 1 245 ? 9.993 -17.912 10.052 1.00 96.00 245 ASP A CA 1
ATOM 2001 C C . ASP A 1 245 ? 10.387 -17.120 11.317 1.00 96.00 245 ASP A C 1
ATOM 2003 O O . ASP A 1 245 ? 9.945 -17.463 12.416 1.00 96.00 245 ASP A O 1
ATOM 2007 N N . ASP A 1 246 ? 11.170 -16.043 11.152 1.00 97.75 246 ASP A N 1
ATOM 2008 C CA . ASP A 1 246 ? 11.654 -15.188 12.239 1.00 97.75 246 ASP A CA 1
ATOM 2009 C C . ASP A 1 246 ? 10.525 -14.758 13.200 1.00 97.75 246 ASP A C 1
ATOM 2011 O O . ASP A 1 246 ? 9.471 -14.245 12.792 1.00 97.75 246 ASP A O 1
ATOM 2015 N N . GLU A 1 247 ? 10.749 -14.990 14.497 1.00 96.88 247 GLU A N 1
ATOM 2016 C CA . GLU A 1 247 ? 9.746 -14.797 15.546 1.00 96.88 247 GLU A CA 1
ATOM 2017 C C . GLU A 1 247 ? 9.412 -13.314 15.749 1.00 96.88 247 GLU A C 1
ATOM 2019 O O . GLU A 1 247 ? 8.239 -12.963 15.886 1.00 96.88 247 GLU A O 1
ATOM 2024 N N . ILE A 1 248 ? 10.412 -12.428 15.702 1.00 96.94 248 ILE A N 1
ATOM 2025 C CA . ILE A 1 248 ? 10.218 -10.981 15.856 1.00 96.94 248 ILE A CA 1
ATOM 2026 C C . ILE A 1 248 ? 9.390 -10.438 14.700 1.00 96.94 248 ILE A C 1
ATOM 2028 O O . ILE A 1 248 ? 8.402 -9.732 14.914 1.00 96.94 248 ILE A O 1
ATOM 2032 N N . ALA A 1 249 ? 9.747 -10.810 13.472 1.00 97.94 249 ALA A N 1
ATOM 2033 C CA . ALA A 1 249 ? 8.998 -10.451 12.282 1.00 97.94 249 ALA A CA 1
ATOM 2034 C C . ALA A 1 249 ? 7.541 -10.933 12.370 1.00 97.94 249 ALA A C 1
ATOM 2036 O O . ALA A 1 249 ? 6.618 -10.194 12.019 1.00 97.94 249 ALA A O 1
ATOM 2037 N N . ALA A 1 250 ? 7.314 -12.154 12.866 1.00 97.56 250 ALA A N 1
ATOM 2038 C CA . ALA A 1 250 ? 5.971 -12.684 13.078 1.00 97.56 250 ALA A CA 1
ATOM 2039 C C . ALA A 1 250 ? 5.184 -11.903 14.147 1.00 97.56 250 ALA A C 1
ATOM 2041 O O . ALA A 1 250 ? 3.981 -11.708 13.975 1.00 97.56 250 ALA A O 1
ATOM 2042 N N . GLU A 1 251 ? 5.822 -11.444 15.225 1.00 97.75 251 GLU A N 1
ATOM 2043 C CA . GLU A 1 251 ? 5.181 -10.613 16.253 1.00 97.75 251 GLU A CA 1
ATOM 2044 C C . GLU A 1 251 ? 4.872 -9.193 15.754 1.00 97.75 251 GLU A C 1
ATOM 2046 O O . GLU A 1 251 ? 3.777 -8.684 16.003 1.00 97.75 251 GLU A O 1
ATOM 2051 N N . ILE A 1 252 ? 5.772 -8.575 14.981 1.00 97.19 252 ILE A N 1
ATOM 2052 C CA . ILE A 1 252 ? 5.541 -7.260 14.358 1.00 97.19 252 ILE A CA 1
ATOM 2053 C C . ILE A 1 252 ? 4.365 -7.322 13.377 1.00 97.19 252 ILE A C 1
ATOM 2055 O O . ILE A 1 252 ? 3.513 -6.434 13.365 1.00 97.19 252 ILE A O 1
ATOM 2059 N N . GLU A 1 253 ? 4.266 -8.379 12.568 1.00 95.69 253 GLU A N 1
ATOM 2060 C CA . GLU A 1 253 ? 3.166 -8.537 11.608 1.00 95.69 253 GLU A CA 1
ATOM 2061 C C . GLU A 1 253 ? 1.796 -8.723 12.295 1.00 95.69 253 GLU A C 1
ATOM 2063 O O . GLU A 1 253 ? 0.770 -8.373 11.711 1.00 95.69 253 GLU A O 1
ATOM 2068 N N . LYS A 1 254 ? 1.773 -9.219 13.543 1.00 96.06 254 LYS A N 1
ATOM 2069 C CA . LYS A 1 254 ? 0.559 -9.409 14.361 1.00 96.06 254 LYS A CA 1
ATOM 2070 C C . LYS A 1 254 ? 0.118 -8.165 15.135 1.00 96.06 254 LYS A C 1
ATOM 2072 O O . LYS A 1 254 ? -0.936 -8.225 15.764 1.00 96.06 254 LYS A O 1
ATOM 2077 N N . MET A 1 255 ? 0.896 -7.081 15.139 1.00 96.56 255 MET A N 1
ATOM 2078 C CA . MET A 1 255 ? 0.535 -5.867 15.878 1.00 96.56 255 MET A CA 1
ATOM 2079 C C . MET A 1 255 ? -0.862 -5.378 15.472 1.00 96.56 255 MET A C 1
ATOM 2081 O O . MET A 1 255 ? -1.179 -5.243 14.288 1.00 96.56 255 MET A O 1
ATOM 2085 N N . GLU A 1 256 ? -1.695 -5.094 16.469 1.00 94.12 256 GLU A N 1
ATOM 2086 C CA . GLU A 1 256 ? -3.067 -4.617 16.299 1.00 94.12 256 GLU A CA 1
ATOM 2087 C C . GLU A 1 256 ? -3.180 -3.139 16.674 1.00 94.12 256 GLU A C 1
ATOM 2089 O O . GLU A 1 256 ? -2.326 -2.584 17.366 1.00 94.12 256 GLU A O 1
ATOM 2094 N N . TYR A 1 257 ? -4.263 -2.498 16.234 1.00 94.75 257 TYR A N 1
ATOM 2095 C CA . TYR A 1 257 ? -4.497 -1.075 16.443 1.00 94.75 257 TYR A CA 1
ATOM 2096 C C . TYR A 1 257 ? -5.916 -0.796 16.922 1.00 94.75 257 TYR A C 1
ATOM 2098 O O . TYR A 1 257 ? -6.900 -1.179 16.290 1.00 94.75 257 TYR A O 1
ATOM 2106 N N . ALA A 1 258 ? -6.009 -0.070 18.030 1.00 94.94 258 ALA A N 1
ATOM 2107 C CA . ALA A 1 258 ? -7.236 0.490 18.556 1.00 94.94 258 ALA A CA 1
ATOM 2108 C C . ALA A 1 258 ? -7.304 1.955 18.113 1.00 94.94 258 ALA A C 1
ATOM 2110 O O . ALA A 1 258 ? -6.569 2.816 18.613 1.00 94.94 258 ALA A O 1
ATOM 2111 N N . LYS A 1 259 ? -8.180 2.221 17.137 1.00 91.06 259 LYS A N 1
ATOM 2112 C CA . LYS A 1 259 ? -8.282 3.506 16.434 1.00 91.06 259 LYS A CA 1
ATOM 2113 C C . LYS A 1 259 ? -8.495 4.690 17.374 1.00 91.06 259 LYS A C 1
ATOM 2115 O O . LYS A 1 259 ? -9.153 4.576 18.405 1.00 91.06 259 LYS A O 1
ATOM 2120 N N . LEU A 1 260 ? -7.988 5.857 16.986 1.00 90.50 260 LEU A N 1
ATOM 2121 C CA . LEU A 1 260 ? -8.224 7.114 17.690 1.00 90.50 260 LEU A CA 1
ATOM 2122 C C . LEU A 1 260 ? -9.722 7.352 17.963 1.00 90.50 260 LEU A C 1
ATOM 2124 O O . LEU A 1 260 ? -10.503 7.600 17.047 1.00 90.50 260 LEU A O 1
ATOM 2128 N N . ASN A 1 261 ? -10.126 7.276 19.233 1.00 90.81 261 ASN A N 1
ATOM 2129 C CA . ASN A 1 261 ? -11.510 7.486 19.671 1.00 90.81 261 ASN A CA 1
ATOM 2130 C C . ASN A 1 261 ? -11.553 7.861 21.167 1.00 90.81 261 ASN A C 1
ATOM 2132 O O . ASN A 1 261 ? -10.524 8.021 21.827 1.00 90.81 261 ASN A O 1
ATOM 2136 N N . ILE A 1 262 ? -12.761 8.024 21.705 1.00 92.75 262 ILE A N 1
ATOM 2137 C CA . ILE A 1 262 ? -13.042 8.157 23.131 1.00 92.75 262 ILE A CA 1
ATOM 2138 C C . ILE A 1 262 ? -13.256 6.768 23.732 1.00 92.75 262 ILE A C 1
ATOM 2140 O O . ILE A 1 262 ? -14.220 6.073 23.407 1.00 92.75 262 ILE A O 1
ATOM 2144 N N . TYR A 1 263 ? -12.420 6.427 24.704 1.00 95.06 263 TYR A N 1
ATOM 2145 C CA . TYR A 1 263 ? -12.511 5.199 25.478 1.00 95.06 263 TYR A CA 1
ATOM 2146 C C . TYR A 1 263 ? -12.907 5.501 26.923 1.00 95.06 263 TYR A C 1
ATOM 2148 O O . TYR A 1 263 ? -12.469 6.491 27.518 1.00 95.06 263 TYR A O 1
ATOM 2156 N N . LYS A 1 264 ? -13.737 4.640 27.516 1.00 95.81 264 LYS A N 1
ATOM 2157 C CA . LYS A 1 264 ? -14.123 4.725 28.930 1.00 95.81 264 LYS A CA 1
ATOM 2158 C C . LYS A 1 264 ? -13.176 3.886 29.780 1.00 95.81 264 LYS A C 1
ATOM 2160 O O . LYS A 1 264 ? -12.985 2.704 29.507 1.00 95.81 264 LYS A O 1
ATOM 2165 N N . ILE A 1 265 ? -12.638 4.472 30.847 1.00 96.19 265 ILE A N 1
ATOM 2166 C CA . ILE A 1 265 ? -11.766 3.768 31.792 1.00 96.19 265 ILE A CA 1
ATOM 2167 C C . ILE A 1 265 ? -12.625 2.892 32.707 1.00 96.19 265 ILE A C 1
ATOM 2169 O O . ILE A 1 265 ? -13.434 3.389 33.501 1.00 96.19 265 ILE A O 1
ATOM 2173 N N . GLN A 1 266 ? -12.438 1.579 32.601 1.00 95.38 266 GLN A N 1
ATOM 2174 C CA . GLN A 1 266 ? -13.163 0.580 33.388 1.00 95.38 266 GLN A CA 1
ATOM 2175 C C . GLN A 1 266 ? -12.450 0.263 34.698 1.00 95.38 266 GLN A C 1
ATOM 2177 O O . GLN A 1 266 ? -13.101 0.072 35.732 1.00 95.38 266 GLN A O 1
ATOM 2182 N N . ASN A 1 267 ? -11.120 0.216 34.649 1.00 93.50 267 ASN A N 1
ATOM 2183 C CA . ASN A 1 267 ? -10.265 -0.045 35.794 1.00 93.50 267 ASN A CA 1
ATOM 2184 C C . ASN A 1 267 ? -8.859 0.527 35.574 1.00 93.50 267 ASN A C 1
ATOM 2186 O O . ASN A 1 267 ? -8.469 0.791 34.440 1.00 93.50 267 ASN A O 1
ATOM 2190 N N . THR A 1 268 ? -8.115 0.694 36.660 1.00 92.00 268 THR A N 1
ATOM 2191 C CA . THR A 1 268 ? -6.682 0.999 36.652 1.00 92.00 268 THR A CA 1
ATOM 2192 C C . THR A 1 268 ? -6.047 0.291 37.840 1.00 92.00 268 THR A C 1
ATOM 2194 O O . THR A 1 268 ? -6.643 0.268 38.922 1.00 92.00 268 THR A O 1
ATOM 2197 N N . ASP A 1 269 ? -4.871 -0.283 37.642 1.00 89.31 269 ASP A N 1
ATOM 2198 C CA . ASP A 1 269 ? -4.015 -0.809 38.707 1.00 89.31 269 ASP A CA 1
ATOM 2199 C C . ASP A 1 269 ? -2.596 -0.231 38.573 1.00 89.31 269 ASP A C 1
ATOM 2201 O O . ASP A 1 269 ? -2.442 0.844 37.994 1.00 89.31 269 ASP A O 1
ATOM 2205 N N . GLU A 1 270 ? -1.596 -0.858 39.198 1.00 88.81 270 GLU A N 1
ATOM 2206 C CA . GLU A 1 270 ? -0.206 -0.378 39.180 1.00 88.81 270 GLU A CA 1
ATOM 2207 C C . GLU A 1 270 ? 0.486 -0.601 37.826 1.00 88.81 270 GLU A C 1
ATOM 2209 O O . GLU A 1 270 ? 1.457 0.092 37.534 1.00 88.81 270 GLU A O 1
ATOM 2214 N N . GLU A 1 271 ? -0.015 -1.523 37.000 1.00 94.12 271 GLU A N 1
ATOM 2215 C CA . GLU A 1 271 ? 0.629 -1.956 35.756 1.00 94.12 271 GLU A CA 1
ATOM 2216 C C . GLU A 1 271 ? -0.190 -1.564 34.518 1.00 94.12 271 GLU A C 1
ATOM 2218 O O . GLU A 1 271 ? 0.378 -1.109 33.528 1.00 94.12 271 GLU A O 1
ATOM 2223 N N . TYR A 1 272 ? -1.524 -1.643 34.578 1.00 95.62 272 TYR A N 1
ATOM 2224 C CA . TYR A 1 272 ? -2.411 -1.426 33.435 1.00 95.62 272 TYR A CA 1
ATOM 2225 C C . TYR A 1 272 ? -3.527 -0.408 33.691 1.00 95.62 272 TYR A C 1
ATOM 2227 O O . TYR A 1 272 ? -4.107 -0.276 34.775 1.00 95.62 272 TYR A O 1
ATOM 2235 N N . LEU A 1 273 ? -3.916 0.250 32.601 1.00 95.94 273 LEU A N 1
ATOM 2236 C CA . LEU A 1 273 ? -5.146 1.005 32.436 1.00 95.94 273 LEU A CA 1
ATOM 2237 C C . LEU A 1 273 ? -6.088 0.233 31.501 1.00 95.94 273 LEU A C 1
ATOM 2239 O O . LEU A 1 273 ? -5.818 0.080 30.311 1.00 95.94 273 LEU A O 1
ATOM 2243 N N . VAL A 1 274 ? -7.228 -0.222 32.026 1.00 96.19 274 VAL A N 1
ATOM 2244 C CA . VAL A 1 274 ? -8.224 -0.966 31.240 1.00 96.19 274 VAL A CA 1
ATOM 2245 C C . VAL A 1 274 ? -9.234 0.002 30.643 1.00 96.19 274 VAL A C 1
ATOM 2247 O O . VAL A 1 274 ? -10.038 0.613 31.363 1.00 96.19 274 VAL A O 1
ATOM 2250 N N . VAL A 1 275 ? -9.229 0.105 29.318 1.00 96.25 275 VAL A N 1
ATOM 2251 C CA . VAL A 1 275 ? -10.092 1.015 28.557 1.00 96.25 275 VAL A CA 1
ATOM 2252 C C . VAL A 1 275 ? -11.080 0.233 27.691 1.00 96.25 275 VAL A C 1
ATOM 2254 O O . VAL A 1 275 ? -10.780 -0.861 27.225 1.00 96.25 275 VAL A O 1
ATOM 2257 N N . GLU A 1 276 ? -12.286 0.771 27.513 1.00 95.56 276 GLU A N 1
ATOM 2258 C CA . GLU A 1 276 ? -13.369 0.161 26.731 1.00 95.56 276 GLU A CA 1
ATOM 2259 C C . GLU A 1 276 ? -13.857 1.128 25.647 1.00 95.56 276 GLU A C 1
ATOM 2261 O O . GLU A 1 276 ? -14.103 2.305 25.936 1.00 95.56 276 GLU A O 1
ATOM 2266 N N . ASP A 1 277 ? -14.012 0.641 24.417 1.00 94.19 277 ASP A N 1
ATOM 2267 C CA . ASP A 1 277 ? -14.529 1.430 23.295 1.00 94.19 277 ASP A CA 1
ATOM 2268 C C . ASP A 1 277 ? -16.072 1.443 23.222 1.00 94.19 277 ASP A C 1
ATOM 2270 O O . ASP A 1 277 ? -16.789 0.872 24.054 1.00 94.19 277 ASP A O 1
ATOM 2274 N N . PHE A 1 278 ? -16.615 2.119 22.205 1.00 90.94 278 PHE A N 1
ATOM 2275 C CA . PHE A 1 278 ? -18.063 2.204 21.988 1.00 90.94 278 PHE A CA 1
ATOM 2276 C C . PHE A 1 278 ? -18.708 0.866 21.573 1.00 90.94 278 PHE A C 1
ATOM 2278 O O . PHE A 1 278 ? -19.922 0.713 21.740 1.00 90.94 278 PHE A O 1
ATOM 2285 N N . MET A 1 279 ? -17.906 -0.091 21.092 1.00 89.31 279 MET A N 1
ATOM 2286 C CA . MET A 1 279 ? -18.294 -1.454 20.706 1.00 89.31 279 MET A CA 1
ATOM 2287 C C . MET A 1 279 ? -18.144 -2.467 21.846 1.00 89.31 279 MET A C 1
ATOM 2289 O O . MET A 1 279 ? -18.435 -3.647 21.656 1.00 89.31 279 MET A O 1
ATOM 2293 N N . LYS A 1 280 ? -17.744 -2.019 23.044 1.00 92.25 280 LYS A N 1
ATOM 2294 C CA . LYS A 1 280 ? -17.500 -2.859 24.229 1.00 92.25 280 LYS A CA 1
ATOM 2295 C C . LYS A 1 280 ? -16.269 -3.755 24.133 1.00 92.25 280 LYS A C 1
ATOM 2297 O O . LYS A 1 280 ? -16.132 -4.670 24.948 1.00 92.25 280 LYS A O 1
ATOM 2302 N N . GLN A 1 281 ? -15.358 -3.474 23.206 1.00 94.44 281 GLN A N 1
ATOM 2303 C CA . GLN A 1 281 ? -14.043 -4.105 23.201 1.00 94.44 281 GLN A CA 1
ATOM 2304 C C . GLN A 1 281 ? -13.169 -3.463 24.275 1.00 94.44 281 GLN A C 1
ATOM 2306 O O . GLN A 1 281 ? -13.306 -2.275 24.579 1.00 94.44 281 GLN A O 1
ATOM 2311 N N . ARG A 1 282 ? -12.314 -4.277 24.894 1.00 95.38 282 ARG A N 1
ATOM 2312 C CA . ARG A 1 282 ? -11.480 -3.879 26.028 1.00 95.38 282 ARG A CA 1
ATOM 2313 C C . ARG A 1 282 ? -10.015 -4.062 25.701 1.00 95.38 282 ARG A C 1
ATOM 2315 O O . ARG A 1 282 ? -9.642 -5.083 25.134 1.00 95.38 282 ARG A O 1
ATOM 2322 N N . TYR A 1 283 ? -9.219 -3.107 26.157 1.00 96.44 283 TYR A N 1
ATOM 2323 C CA . TYR A 1 283 ? -7.787 -3.042 25.912 1.00 96.44 283 TYR A CA 1
ATOM 2324 C C . TYR A 1 283 ? -7.076 -2.821 27.250 1.00 96.44 283 TYR A C 1
ATOM 2326 O O . TYR A 1 283 ? -7.453 -1.924 28.012 1.00 96.44 283 TYR A O 1
ATOM 2334 N N . ASN A 1 284 ? -6.080 -3.657 27.544 1.00 96.00 284 ASN A N 1
ATOM 2335 C CA . ASN A 1 284 ? -5.254 -3.557 28.748 1.00 96.00 284 ASN A CA 1
ATOM 2336 C C . ASN A 1 284 ? -3.989 -2.779 28.394 1.00 96.00 284 ASN A C 1
ATOM 2338 O O . ASN A 1 284 ? -3.018 -3.360 27.917 1.00 96.00 284 ASN A O 1
ATOM 2342 N N . VAL A 1 285 ? -4.032 -1.458 28.563 1.00 97.38 285 VAL A N 1
ATOM 2343 C CA . VAL A 1 285 ? -2.954 -0.570 28.120 1.00 97.38 285 VAL A CA 1
ATOM 2344 C C . VAL A 1 285 ? -1.951 -0.383 29.247 1.00 97.38 285 VAL A C 1
ATOM 2346 O O . VAL A 1 285 ? -2.342 0.012 30.342 1.00 97.38 285 VAL A O 1
ATOM 2349 N N . MET A 1 286 ? -0.672 -0.632 28.986 1.00 96.50 286 MET A N 1
ATOM 2350 C CA . MET A 1 286 ? 0.418 -0.460 29.942 1.00 96.50 286 MET A CA 1
ATOM 2351 C C . MET A 1 286 ? 0.372 0.953 30.534 1.00 96.50 286 MET A C 1
ATOM 2353 O O . MET A 1 286 ? 0.445 1.942 29.800 1.00 96.50 286 MET A O 1
ATOM 2357 N N . LEU A 1 287 ? 0.237 1.086 31.852 1.00 94.25 287 LEU A N 1
ATOM 2358 C CA . LEU A 1 287 ? 0.095 2.384 32.516 1.00 94.25 287 LEU A CA 1
ATOM 2359 C C . LEU A 1 287 ? 1.328 3.262 32.267 1.00 94.25 287 LEU A C 1
ATOM 2361 O O . LEU A 1 287 ? 1.211 4.468 32.025 1.00 94.25 287 LEU A O 1
ATOM 2365 N N . ASP A 1 288 ? 2.502 2.634 32.228 1.00 94.00 288 ASP A N 1
ATOM 2366 C CA . ASP A 1 288 ? 3.774 3.290 31.950 1.00 94.00 288 ASP A CA 1
ATOM 2367 C C . ASP A 1 288 ? 3.946 3.763 30.499 1.00 94.00 288 ASP A C 1
ATOM 2369 O O . ASP A 1 288 ? 4.910 4.470 30.200 1.00 94.00 288 ASP A O 1
ATOM 2373 N N . SER A 1 289 ? 2.984 3.480 29.616 1.00 94.38 289 SER A N 1
ATOM 2374 C CA . SER A 1 289 ? 2.946 4.052 28.266 1.00 94.38 289 SER A CA 1
ATOM 2375 C C . SER A 1 289 ? 2.413 5.488 28.213 1.00 94.38 289 SER A C 1
ATOM 2377 O O . SER A 1 289 ? 2.610 6.181 27.219 1.00 94.38 289 SER A O 1
ATOM 2379 N N . PHE A 1 290 ? 1.747 5.962 29.270 1.00 93.06 290 PHE A N 1
ATOM 2380 C CA . PHE A 1 290 ? 1.115 7.284 29.291 1.00 93.06 290 PHE A CA 1
ATOM 2381 C C . PHE A 1 290 ? 2.000 8.373 29.908 1.00 93.06 290 PHE A C 1
ATOM 2383 O O . PHE A 1 290 ? 2.927 8.093 30.664 1.00 93.06 290 PHE A O 1
ATOM 2390 N N . ASP A 1 291 ? 1.659 9.643 29.688 1.00 89.12 291 ASP A N 1
ATOM 2391 C CA . ASP A 1 291 ? 2.268 10.763 30.414 1.00 89.12 291 ASP A CA 1
ATOM 2392 C C . ASP A 1 291 ? 1.967 10.710 31.925 1.00 89.12 291 ASP A C 1
ATOM 2394 O O . ASP A 1 291 ? 0.881 10.299 32.348 1.00 89.12 291 ASP A O 1
ATOM 2398 N N . LEU A 1 292 ? 2.883 11.237 32.752 1.00 89.06 292 LEU A N 1
ATOM 2399 C CA . LEU A 1 292 ? 2.765 11.269 34.224 1.00 89.06 292 LEU A CA 1
ATOM 2400 C C . LEU A 1 292 ? 1.427 11.835 34.730 1.00 89.06 292 LEU A C 1
ATOM 2402 O O . LEU A 1 292 ? 0.917 11.403 35.764 1.00 89.06 292 LEU A O 1
ATOM 2406 N N . GLY A 1 293 ? 0.855 12.808 34.014 1.00 88.44 293 GLY A N 1
ATOM 2407 C CA . GLY A 1 293 ? -0.446 13.382 34.359 1.00 88.44 293 GLY A CA 1
ATOM 2408 C C . GLY A 1 293 ? -1.575 12.354 34.287 1.00 88.44 293 GLY A C 1
ATOM 2409 O O . GLY A 1 293 ? -2.380 12.264 35.210 1.00 88.44 293 GLY A O 1
ATOM 2410 N N . ILE A 1 294 ? -1.597 11.535 33.233 1.00 90.50 294 ILE A N 1
ATOM 2411 C CA . ILE A 1 294 ? -2.592 10.471 33.067 1.00 90.50 294 ILE A CA 1
ATOM 2412 C C . ILE A 1 294 ? -2.354 9.375 34.103 1.00 90.50 294 ILE A C 1
ATOM 2414 O O . ILE A 1 294 ? -3.308 8.997 34.776 1.00 90.50 294 ILE A O 1
ATOM 2418 N N . ARG A 1 295 ? -1.101 8.942 34.313 1.00 91.38 295 ARG A N 1
ATOM 2419 C CA . ARG A 1 295 ? -0.771 7.913 35.321 1.00 91.38 295 ARG A CA 1
ATOM 2420 C C . ARG A 1 295 ? -1.275 8.276 36.719 1.00 91.38 295 ARG A C 1
ATOM 2422 O O . ARG A 1 295 ? -1.766 7.423 37.446 1.00 91.38 295 ARG A O 1
ATOM 2429 N N . ARG A 1 296 ? -1.178 9.556 37.095 1.00 90.06 296 ARG A N 1
ATOM 2430 C CA . ARG A 1 296 ? -1.628 10.051 38.404 1.00 90.06 296 ARG A CA 1
ATOM 2431 C C . ARG A 1 296 ? -3.147 10.212 38.502 1.00 90.06 296 ARG A C 1
ATOM 2433 O O . ARG A 1 296 ? -3.723 9.969 39.563 1.00 90.06 296 ARG A O 1
ATOM 2440 N N . ASP A 1 297 ? -3.780 10.700 37.437 1.00 91.38 297 ASP A N 1
ATOM 2441 C CA . ASP A 1 297 ? -5.150 11.217 37.500 1.00 91.38 297 ASP A CA 1
ATOM 2442 C C . ASP A 1 297 ? -6.202 10.257 36.911 1.00 91.38 297 ASP A C 1
ATOM 2444 O O . ASP A 1 297 ? -7.399 10.460 37.147 1.00 91.38 297 ASP A O 1
ATOM 2448 N N . ALA A 1 298 ? -5.794 9.212 36.178 1.00 90.50 298 ALA A N 1
ATOM 2449 C CA . ALA A 1 298 ? -6.692 8.211 35.606 1.00 90.50 298 ALA A CA 1
ATOM 2450 C C . ALA A 1 298 ? -7.442 7.440 36.701 1.00 90.50 298 ALA A C 1
ATOM 2452 O O . ALA A 1 298 ? -6.859 6.950 37.667 1.00 90.50 298 ALA A O 1
ATOM 2453 N N . LYS A 1 299 ? -8.771 7.353 36.575 1.00 90.56 299 LYS A N 1
ATOM 2454 C CA . LYS A 1 299 ? -9.644 6.687 37.550 1.00 90.56 299 LYS A CA 1
ATOM 2455 C C . LYS A 1 299 ? -10.807 6.019 36.835 1.00 90.56 299 LYS A C 1
ATOM 2457 O O . LYS A 1 299 ? -11.223 6.430 35.756 1.00 90.56 299 LYS A O 1
ATOM 2462 N N . LYS A 1 300 ? -11.402 5.018 37.477 1.00 90.88 300 LYS A N 1
ATOM 2463 C CA . LYS A 1 300 ? -12.624 4.383 36.978 1.00 90.88 300 LYS A CA 1
ATOM 2464 C C . LYS A 1 300 ? -13.710 5.422 36.664 1.00 90.88 300 LYS A C 1
ATOM 2466 O O . LYS A 1 300 ? -13.967 6.318 37.469 1.00 90.88 300 LYS A O 1
ATOM 2471 N N . ASN A 1 301 ? -14.385 5.248 35.526 1.00 84.75 301 ASN A N 1
ATOM 2472 C CA . ASN A 1 301 ? -15.426 6.129 34.981 1.00 84.75 301 ASN A CA 1
ATOM 2473 C C . ASN A 1 301 ? -14.954 7.510 34.483 1.00 84.75 301 ASN A C 1
ATOM 2475 O O . ASN A 1 301 ? -15.796 8.364 34.189 1.00 84.75 301 ASN A O 1
ATOM 2479 N N . THR A 1 302 ? -13.648 7.746 34.337 1.00 92.38 302 THR A N 1
ATOM 2480 C CA . THR A 1 302 ? -13.152 8.826 33.470 1.00 92.38 302 THR A CA 1
ATOM 2481 C C . THR A 1 302 ? -12.988 8.323 32.032 1.00 92.38 302 THR A C 1
ATOM 2483 O O . THR A 1 302 ? -13.260 7.158 31.731 1.00 92.38 302 THR A O 1
ATOM 2486 N N . HIS A 1 303 ? -12.642 9.226 31.116 1.00 94.81 303 HIS A N 1
ATOM 2487 C CA . HIS A 1 303 ? -12.551 8.947 29.686 1.00 94.81 303 HIS A CA 1
ATOM 2488 C C . HIS A 1 303 ? -11.194 9.392 29.163 1.00 94.81 303 HIS A C 1
ATOM 2490 O O . HIS A 1 303 ? -10.619 10.369 29.651 1.00 94.81 303 HIS A O 1
ATOM 2496 N N . ILE A 1 304 ? -10.705 8.677 28.162 1.00 94.50 304 ILE A N 1
ATOM 2497 C CA . ILE A 1 304 ? -9.468 8.997 27.470 1.00 94.50 304 ILE A CA 1
ATOM 2498 C C . ILE A 1 304 ? -9.753 9.140 25.981 1.00 94.50 304 ILE A C 1
ATOM 2500 O O . ILE A 1 304 ? -10.486 8.341 25.405 1.00 94.50 304 ILE A O 1
ATOM 2504 N N . PHE A 1 305 ? -9.221 10.192 25.371 1.00 92.00 305 PHE A N 1
ATOM 2505 C CA . PHE A 1 305 ? -9.186 10.343 23.924 1.00 92.00 305 PHE A CA 1
ATOM 2506 C C . PHE A 1 305 ? -7.770 10.024 23.478 1.00 92.00 305 PHE A C 1
ATOM 2508 O O . PHE A 1 305 ? -6.835 10.690 23.925 1.00 92.00 305 PHE A O 1
ATOM 2515 N N . GLY A 1 306 ? -7.613 8.997 22.657 1.00 92.19 306 GLY A N 1
ATOM 2516 C CA . GLY A 1 306 ? -6.309 8.475 22.269 1.00 92.19 306 GLY A CA 1
ATOM 2517 C C . GLY A 1 306 ? -6.452 7.279 21.340 1.00 92.19 306 GLY A C 1
ATOM 2518 O O . GLY A 1 306 ? -7.569 6.882 21.007 1.00 92.19 306 GLY A O 1
ATOM 2519 N N . SER A 1 307 ? -5.320 6.742 20.904 1.00 94.50 307 SER A N 1
ATOM 2520 C CA . SER A 1 307 ? -5.241 5.485 20.160 1.00 94.50 307 SER A CA 1
ATOM 2521 C C . SER A 1 307 ? -4.202 4.574 20.804 1.00 94.50 307 SER A C 1
ATOM 2523 O O . SER A 1 307 ? -3.348 5.051 21.559 1.00 94.50 307 SER A O 1
ATOM 2525 N N . PHE A 1 308 ? -4.294 3.273 20.541 1.00 96.56 308 PHE A N 1
ATOM 2526 C CA . PHE A 1 308 ? -3.434 2.263 21.159 1.00 96.56 308 PHE A CA 1
ATOM 2527 C C . PHE A 1 308 ? -2.965 1.256 20.120 1.00 96.56 308 PHE A C 1
ATOM 2529 O O . PHE A 1 308 ? -3.673 1.008 19.148 1.00 96.56 308 PHE A O 1
ATOM 2536 N N . PHE A 1 309 ? -1.802 0.654 20.334 1.00 97.12 309 PHE A N 1
ATOM 2537 C CA . PHE A 1 309 ? -1.309 -0.444 19.503 1.00 97.12 309 PHE A CA 1
ATOM 2538 C C . PHE A 1 309 ? -0.822 -1.596 20.375 1.00 97.12 309 PHE A C 1
ATOM 2540 O O . PHE A 1 309 ? -0.451 -1.368 21.529 1.00 97.12 309 PHE A O 1
ATOM 2547 N N . SER A 1 310 ? -0.844 -2.817 19.846 1.00 96.81 310 SER A N 1
ATOM 2548 C CA . SER A 1 310 ? -0.389 -4.000 20.574 1.00 96.81 310 SER A CA 1
ATOM 2549 C C . SER A 1 310 ? 0.989 -4.471 20.123 1.00 96.81 310 SER A C 1
ATOM 2551 O O . SER A 1 310 ? 1.372 -4.299 18.967 1.00 96.81 310 SER A O 1
ATOM 2553 N N . PHE A 1 311 ? 1.732 -5.081 21.044 1.00 96.69 311 PHE A N 1
ATOM 2554 C CA . PHE A 1 311 ? 2.957 -5.825 20.760 1.00 96.69 311 PHE A CA 1
ATOM 2555 C C . PHE A 1 311 ? 3.136 -6.919 21.816 1.00 96.69 311 PHE A C 1
ATOM 2557 O O . PHE A 1 311 ? 3.004 -6.645 23.008 1.00 96.69 311 PHE A O 1
ATOM 2564 N N . ARG A 1 312 ? 3.383 -8.166 21.384 1.00 94.56 312 ARG A N 1
ATOM 2565 C CA . ARG A 1 312 ? 3.533 -9.353 22.255 1.00 94.56 312 ARG A CA 1
ATOM 2566 C C . ARG A 1 312 ? 2.413 -9.525 23.303 1.00 94.56 312 ARG A C 1
ATOM 2568 O O . ARG A 1 312 ? 2.636 -10.024 24.400 1.00 94.56 312 ARG A O 1
ATOM 2575 N N . GLY A 1 313 ? 1.184 -9.142 22.945 1.00 90.12 313 GLY A N 1
ATOM 2576 C CA . GLY A 1 313 ? -0.015 -9.292 23.781 1.00 90.12 313 GLY A CA 1
ATOM 2577 C C . GLY A 1 313 ? -0.348 -8.098 24.684 1.00 90.12 313 GLY A C 1
ATOM 2578 O O . GLY A 1 313 ? -1.494 -8.001 25.130 1.00 90.12 313 GLY A O 1
ATOM 2579 N N . ASP A 1 314 ? 0.584 -7.167 24.882 1.00 94.44 314 ASP A N 1
ATOM 2580 C CA . ASP A 1 314 ? 0.360 -5.939 25.650 1.00 94.44 314 ASP A CA 1
ATOM 2581 C C . ASP A 1 314 ? -0.066 -4.783 24.747 1.00 94.44 314 ASP A C 1
ATOM 2583 O O . ASP A 1 314 ? 0.301 -4.733 23.572 1.00 94.44 314 ASP A O 1
ATOM 2587 N N . TRP A 1 315 ? -0.836 -3.836 25.295 1.00 97.44 315 TRP A N 1
ATOM 2588 C CA . TRP A 1 315 ? -1.237 -2.616 24.589 1.00 97.44 315 TRP A CA 1
ATOM 2589 C C . TRP A 1 315 ? -0.473 -1.395 25.095 1.00 97.44 315 TRP A C 1
ATOM 2591 O O . TRP A 1 315 ? -0.264 -1.223 26.294 1.00 97.44 315 TRP A O 1
ATOM 2601 N N . PHE A 1 316 ? -0.136 -0.488 24.185 1.00 97.12 316 PHE A N 1
ATOM 2602 C CA . PHE A 1 316 ? 0.635 0.722 24.455 1.00 97.12 316 PHE A CA 1
ATOM 2603 C C . PHE A 1 316 ? -0.109 1.956 23.944 1.00 97.12 316 PHE A C 1
ATOM 2605 O O . PHE A 1 316 ? -0.781 1.911 22.910 1.00 97.12 316 PHE A O 1
ATOM 2612 N N . ALA A 1 317 ? 0.016 3.078 24.654 1.00 95.19 317 ALA A N 1
ATOM 2613 C CA . ALA A 1 317 ? -0.407 4.380 24.152 1.00 95.19 317 ALA A CA 1
ATOM 2614 C C . ALA A 1 317 ? 0.322 4.732 22.848 1.00 95.19 317 ALA A C 1
ATOM 2616 O O . ALA A 1 317 ? 1.549 4.656 22.767 1.00 95.19 317 ALA A O 1
ATOM 2617 N N . ASN A 1 318 ? -0.446 5.145 21.840 1.00 93.50 318 ASN A N 1
ATOM 2618 C CA . ASN A 1 318 ? 0.069 5.578 20.549 1.00 93.50 318 ASN A CA 1
ATOM 2619 C C . ASN A 1 318 ? 0.066 7.111 20.463 1.00 93.50 318 ASN A C 1
ATOM 2621 O O . ASN A 1 318 ? -0.982 7.723 20.234 1.00 93.50 318 ASN A O 1
ATOM 2625 N N . GLY A 1 319 ? 1.226 7.732 20.670 1.00 86.50 319 GLY A N 1
ATOM 2626 C CA . GLY A 1 319 ? 1.373 9.186 20.642 1.00 86.50 319 GLY A CA 1
ATOM 2627 C C . GLY A 1 319 ? 0.647 9.881 21.802 1.00 86.50 319 GLY A C 1
ATOM 2628 O O . GLY A 1 319 ? 0.758 9.486 22.963 1.00 86.50 319 GLY A O 1
ATOM 2629 N N . HIS A 1 320 ? -0.095 10.950 21.509 1.00 85.75 320 HIS A N 1
ATOM 2630 C CA . HIS A 1 320 ? -0.737 11.775 22.533 1.00 85.75 320 HIS A CA 1
ATOM 2631 C C . HIS A 1 320 ? -2.102 11.240 22.990 1.00 85.75 320 HIS A C 1
ATOM 2633 O O . HIS A 1 320 ? -2.937 10.810 22.197 1.00 85.75 320 HIS A O 1
ATOM 2639 N N . SER A 1 321 ? -2.371 11.363 24.293 1.00 90.88 321 SER A N 1
ATOM 2640 C CA . SER A 1 321 ? -3.664 11.038 24.903 1.00 90.88 321 SER A CA 1
ATOM 2641 C C . SER A 1 321 ? -4.191 12.187 25.763 1.00 90.88 321 SER A C 1
ATOM 2643 O O . SER A 1 321 ? -3.424 12.929 26.377 1.00 90.88 321 SER A O 1
ATOM 2645 N N . LEU A 1 322 ? -5.515 12.332 25.841 1.00 89.81 322 LEU A N 1
ATOM 2646 C CA . LEU A 1 322 ? -6.182 13.322 26.692 1.00 89.81 322 LEU A CA 1
ATOM 2647 C C . LEU A 1 322 ? -7.108 12.640 27.681 1.00 89.81 322 LEU A C 1
ATOM 2649 O O . LEU A 1 322 ? -8.072 11.989 27.288 1.00 89.81 322 LEU A O 1
ATOM 2653 N N . LEU A 1 323 ? -6.857 12.864 28.968 1.00 92.25 323 LEU A N 1
ATOM 2654 C CA . LEU A 1 323 ? -7.760 12.464 30.037 1.00 92.25 323 LEU A CA 1
ATOM 2655 C C . LEU A 1 323 ? -8.818 13.546 30.269 1.00 92.25 323 LEU A C 1
ATOM 2657 O O . LEU A 1 323 ? -8.502 14.729 30.413 1.00 92.25 323 LEU A O 1
ATOM 2661 N N . PHE A 1 324 ? -10.080 13.140 30.348 1.00 90.56 324 PHE A N 1
ATOM 2662 C CA . PHE A 1 324 ? -11.195 14.035 30.635 1.00 90.56 324 PHE A CA 1
ATOM 2663 C C . PHE A 1 324 ? -12.372 13.282 31.260 1.00 90.56 324 PHE A C 1
ATOM 2665 O O . PHE A 1 324 ? -12.376 12.058 31.395 1.00 90.56 324 PHE A O 1
ATOM 2672 N N . GLN A 1 325 ? -13.394 14.022 31.684 1.00 90.06 325 GLN A N 1
ATOM 2673 C CA . GLN A 1 325 ? -14.598 13.445 32.268 1.00 90.06 325 GLN A CA 1
ATOM 2674 C C . GLN A 1 325 ? -15.825 13.814 31.438 1.00 90.06 325 GLN A C 1
ATOM 2676 O O . GLN A 1 325 ? -16.070 14.982 31.135 1.00 90.06 325 GLN A O 1
ATOM 2681 N N . MET A 1 326 ? -16.620 12.802 31.102 1.00 89.00 326 MET A N 1
ATOM 2682 C CA . MET A 1 326 ? -17.933 12.945 30.486 1.00 89.00 326 MET A CA 1
ATOM 2683 C C . MET A 1 326 ? -18.994 12.391 31.432 1.00 89.00 326 MET A C 1
ATOM 2685 O O . MET A 1 326 ? -18.734 11.455 32.186 1.00 89.00 326 MET A O 1
ATOM 2689 N N . SER A 1 327 ? -20.200 12.959 31.392 1.00 89.69 327 SER A N 1
ATOM 2690 C CA . SER A 1 327 ? -21.350 12.334 32.045 1.00 89.69 327 SER A CA 1
ATOM 2691 C C . SER A 1 327 ? -21.765 11.075 31.284 1.00 89.69 327 SER A C 1
ATOM 2693 O O . SER A 1 327 ? -21.639 11.030 30.059 1.00 89.69 327 SER A O 1
ATOM 2695 N N . ASP A 1 328 ? -22.342 10.092 31.981 1.00 88.38 328 ASP A N 1
ATOM 2696 C CA . ASP A 1 328 ? -22.823 8.857 31.343 1.00 88.38 328 ASP A CA 1
ATOM 2697 C C . ASP A 1 328 ? -23.818 9.141 30.209 1.00 88.38 328 ASP A C 1
ATOM 2699 O O . ASP A 1 328 ? -23.787 8.473 29.181 1.00 88.38 328 ASP A O 1
ATOM 2703 N N . LYS A 1 329 ? -24.649 10.187 30.347 1.00 91.62 329 LYS A N 1
ATOM 2704 C CA . LYS A 1 329 ? -25.557 10.634 29.282 1.00 91.62 329 LYS A CA 1
ATOM 2705 C C . LYS A 1 329 ? -24.799 11.065 28.020 1.00 91.62 329 LYS A C 1
ATOM 2707 O O . LYS A 1 329 ? -25.129 10.595 26.939 1.00 91.62 329 LYS A O 1
ATOM 2712 N N . ARG A 1 330 ? -23.784 11.931 28.148 1.00 90.06 330 ARG A N 1
ATOM 2713 C CA . ARG A 1 330 ? -22.996 12.398 26.992 1.00 90.06 330 ARG A CA 1
ATOM 2714 C C . ARG A 1 330 ? -22.197 11.268 26.354 1.00 90.06 330 ARG A C 1
ATOM 2716 O O . ARG A 1 330 ? -22.056 11.241 25.139 1.00 90.06 330 ARG A O 1
ATOM 2723 N N . TYR A 1 331 ? -21.669 10.351 27.162 1.00 89.19 331 TYR A N 1
ATOM 2724 C CA . TYR A 1 331 ? -20.951 9.195 26.634 1.00 89.19 331 TYR A CA 1
ATOM 2725 C C . TYR A 1 331 ? -21.897 8.237 25.898 1.00 89.19 331 TYR A C 1
ATOM 2727 O O . TYR A 1 331 ? -21.571 7.784 24.809 1.00 89.19 331 TYR A O 1
ATOM 2735 N N . ALA A 1 332 ? -23.106 8.001 26.418 1.00 89.12 332 ALA A N 1
ATOM 2736 C CA . ALA A 1 332 ? -24.120 7.219 25.713 1.00 89.12 332 ALA A CA 1
ATOM 2737 C C . ALA A 1 332 ? -24.539 7.869 24.381 1.00 89.12 332 ALA A C 1
ATOM 2739 O O . ALA A 1 332 ? -24.678 7.164 23.387 1.00 89.12 332 ALA A O 1
ATOM 2740 N N . GLU A 1 333 ? -24.696 9.197 24.342 1.00 91.25 333 GLU A N 1
ATOM 2741 C CA . GLU A 1 333 ? -24.956 9.953 23.106 1.00 91.25 333 GLU A CA 1
ATOM 2742 C C . GLU A 1 333 ? -23.802 9.812 22.096 1.00 91.25 333 GLU A C 1
ATOM 2744 O O . GLU A 1 333 ? -24.057 9.583 20.914 1.00 91.25 333 GLU A O 1
ATOM 2749 N N . HIS A 1 334 ? -22.543 9.874 22.555 1.00 87.94 334 HIS A N 1
ATOM 2750 C CA . HIS A 1 334 ? -21.357 9.597 21.729 1.00 87.94 334 HIS A CA 1
ATOM 2751 C C . HIS A 1 334 ? -21.390 8.176 21.166 1.00 87.94 334 HIS A C 1
ATOM 2753 O O . HIS A 1 334 ? -21.375 8.002 19.955 1.00 87.94 334 HIS A O 1
ATOM 2759 N N . CYS A 1 335 ? -21.536 7.157 22.018 1.00 88.38 335 CYS A N 1
ATOM 2760 C CA . CYS A 1 335 ? -21.606 5.767 21.568 1.00 88.38 335 CYS A CA 1
ATOM 2761 C C . CYS A 1 335 ? -22.762 5.531 20.590 1.00 88.38 335 CYS A C 1
ATOM 2763 O O . CYS A 1 335 ? -22.609 4.755 19.656 1.00 88.38 335 CYS A O 1
ATOM 2765 N N . GLN A 1 336 ? -23.919 6.170 20.783 1.00 87.06 336 GLN A N 1
ATOM 2766 C CA . GLN A 1 336 ? -25.032 6.087 19.832 1.00 87.06 336 GLN A CA 1
ATOM 2767 C C . GLN A 1 336 ? -24.683 6.727 18.490 1.00 87.06 336 GLN A C 1
ATOM 2769 O O . GLN A 1 336 ? -25.034 6.171 17.452 1.00 87.06 336 GLN A O 1
ATOM 2774 N N . LYS A 1 337 ? -23.998 7.875 18.502 1.00 86.19 337 LYS A N 1
ATOM 2775 C CA . LYS A 1 337 ? -23.530 8.546 17.289 1.00 86.19 337 LYS A CA 1
ATOM 2776 C C . LYS A 1 337 ? -22.526 7.672 16.530 1.00 86.19 337 LYS A C 1
ATOM 2778 O O . LYS A 1 337 ? -22.763 7.400 15.359 1.00 86.19 337 LYS A O 1
ATOM 2783 N N . GLU A 1 338 ? -21.488 7.178 17.201 1.00 83.56 338 GLU A N 1
ATOM 2784 C CA . GLU A 1 338 ? -20.474 6.295 16.606 1.00 83.56 338 GLU A CA 1
ATOM 2785 C C . GLU A 1 338 ? -21.103 4.997 16.081 1.00 83.56 338 GLU A C 1
ATOM 2787 O O . GLU A 1 338 ? -20.853 4.601 14.949 1.00 83.56 338 GLU A O 1
ATOM 2792 N N . ASN A 1 339 ? -22.006 4.370 16.849 1.00 81.69 339 ASN A N 1
ATOM 2793 C CA . ASN A 1 339 ? -22.741 3.188 16.388 1.00 81.69 339 ASN A CA 1
ATOM 2794 C C . ASN A 1 339 ? -23.627 3.490 15.179 1.00 81.69 339 ASN A C 1
ATOM 2796 O O . ASN A 1 339 ? -23.765 2.641 14.302 1.00 81.69 339 ASN A O 1
ATOM 2800 N N . ARG A 1 340 ? -24.250 4.673 15.118 1.00 76.75 340 ARG A N 1
ATOM 2801 C CA . ARG A 1 340 ? -25.061 5.083 13.969 1.00 76.75 340 ARG A CA 1
ATOM 2802 C C . ARG A 1 340 ? -24.191 5.295 12.739 1.00 76.75 340 ARG A C 1
ATOM 2804 O O . ARG A 1 340 ? -24.576 4.827 11.679 1.00 76.75 340 ARG A O 1
ATOM 2811 N N . GLU A 1 341 ? -23.057 5.977 12.867 1.00 72.56 341 GLU A N 1
ATOM 2812 C CA . GLU A 1 341 ? -22.096 6.152 11.773 1.00 72.56 341 GLU A CA 1
ATOM 2813 C C . GLU A 1 341 ? -21.581 4.794 11.297 1.00 72.56 341 GLU A C 1
ATOM 2815 O O . GLU A 1 341 ? -21.732 4.473 10.122 1.00 72.56 341 GLU A O 1
ATOM 2820 N N . TYR A 1 342 ? -21.137 3.936 12.216 1.00 72.44 342 TYR A N 1
ATOM 2821 C CA . TYR A 1 342 ? -20.767 2.555 11.915 1.00 72.44 342 TYR A CA 1
ATOM 2822 C C . TYR A 1 342 ? -21.893 1.797 11.191 1.00 72.44 342 TYR A C 1
ATOM 2824 O O . TYR A 1 342 ? -21.640 1.168 10.169 1.00 72.44 342 TYR A O 1
ATOM 2832 N N . SER A 1 343 ? -23.141 1.903 11.662 1.00 66.88 343 SER A N 1
ATOM 2833 C CA . SER A 1 343 ? -24.301 1.223 11.065 1.00 66.88 343 SER A CA 1
ATOM 2834 C C . SER A 1 343 ? -24.720 1.800 9.708 1.00 66.88 343 SER A C 1
ATOM 2836 O O . SER A 1 343 ? -25.172 1.034 8.869 1.00 66.88 343 SER A O 1
ATOM 2838 N N . MET A 1 344 ? -24.553 3.108 9.459 1.00 60.31 344 MET A N 1
ATOM 2839 C CA . MET A 1 344 ? -24.785 3.723 8.136 1.00 60.31 344 MET A CA 1
ATOM 2840 C C . MET A 1 344 ? -23.813 3.166 7.092 1.00 60.31 344 MET A C 1
ATOM 2842 O O . MET A 1 344 ? -24.170 2.938 5.943 1.00 60.31 344 MET A O 1
ATOM 2846 N N . PHE A 1 345 ? -22.581 2.869 7.500 1.00 57.53 345 PHE A N 1
ATOM 2847 C CA . PHE A 1 345 ? -21.637 2.135 6.660 1.00 57.53 345 PHE A CA 1
ATOM 2848 C C . PHE A 1 345 ? -21.870 0.620 6.706 1.00 57.53 345 PHE A C 1
ATOM 2850 O O . PHE A 1 345 ? -21.068 -0.138 6.195 1.00 57.53 345 PHE A O 1
ATOM 2857 N N . HIS A 1 346 ? -22.933 0.113 7.311 1.00 64.56 346 HIS A N 1
ATOM 2858 C CA . HIS A 1 346 ? -23.224 -1.322 7.366 1.00 64.56 346 HIS A CA 1
ATOM 2859 C C . HIS A 1 346 ? -24.725 -1.561 7.147 1.00 64.56 346 HIS A C 1
ATOM 2861 O O . HIS A 1 346 ? -25.312 -2.469 7.733 1.00 64.56 346 HIS A O 1
ATOM 2867 N N . ASP A 1 347 ? -25.326 -0.745 6.266 1.00 61.56 347 ASP A N 1
ATOM 2868 C CA . ASP A 1 347 ? -26.775 -0.618 6.042 1.00 61.56 347 ASP A CA 1
ATOM 2869 C C . ASP A 1 347 ? -27.512 -1.962 5.895 1.00 61.56 347 ASP A C 1
ATOM 2871 O O . ASP A 1 347 ? -28.641 -2.108 6.367 1.00 61.56 347 ASP A O 1
ATOM 2875 N N . TYR A 1 348 ? -26.876 -2.962 5.271 1.00 65.12 348 TYR A N 1
ATOM 2876 C CA . TYR A 1 348 ? -27.457 -4.291 5.043 1.00 65.12 348 TYR A CA 1
ATOM 2877 C C . TYR A 1 348 ? -26.573 -5.440 5.524 1.00 65.12 348 TYR A C 1
ATOM 2879 O O . TYR A 1 348 ? -26.599 -6.534 4.947 1.00 65.12 348 TYR A O 1
ATOM 2887 N N . GLN A 1 349 ? -25.772 -5.213 6.565 1.00 63.19 349 GLN A N 1
ATOM 2888 C CA . GLN A 1 349 ? -24.947 -6.266 7.149 1.00 63.19 349 GLN A CA 1
ATOM 2889 C C . GLN A 1 349 ? -25.817 -7.487 7.500 1.00 63.19 349 GLN A C 1
ATOM 2891 O O . GLN A 1 349 ? -26.828 -7.385 8.193 1.00 63.19 349 GLN A O 1
ATOM 2896 N N . GLY A 1 350 ? -25.459 -8.649 6.946 1.00 65.44 350 GLY A N 1
ATOM 2897 C CA . GLY A 1 350 ? -26.218 -9.899 7.089 1.00 65.44 350 GLY A CA 1
ATOM 2898 C C . GLY A 1 350 ? -27.345 -10.135 6.070 1.00 65.44 350 GLY A C 1
ATOM 2899 O O . GLY A 1 350 ? -27.903 -11.226 6.058 1.00 65.44 350 GLY A O 1
ATOM 2900 N N . GLN A 1 351 ? -27.661 -9.180 5.185 1.00 71.44 351 GLN A N 1
ATOM 2901 C CA . GLN A 1 351 ? -28.659 -9.348 4.106 1.00 71.44 351 GLN A CA 1
ATOM 2902 C C . GLN A 1 351 ? -28.029 -9.457 2.708 1.00 71.44 351 GLN A C 1
ATOM 2904 O O . GLN A 1 351 ? -28.741 -9.620 1.717 1.00 71.44 351 GLN A O 1
ATOM 2909 N N . TYR A 1 352 ? -26.699 -9.372 2.612 1.00 78.50 352 TYR A N 1
ATOM 2910 C CA . TYR A 1 352 ? -25.962 -9.404 1.347 1.00 78.50 352 TYR A CA 1
ATOM 2911 C C . TYR A 1 352 ? -26.369 -10.585 0.451 1.00 78.50 352 TYR A C 1
ATOM 2913 O O . TYR A 1 352 ? -26.721 -10.382 -0.708 1.00 78.50 352 TYR A O 1
ATOM 2921 N N . GLU A 1 353 ? -26.395 -11.809 0.983 1.00 81.12 353 GLU A N 1
ATOM 2922 C CA . GLU A 1 353 ? -26.728 -13.012 0.205 1.00 81.12 353 GLU A CA 1
ATOM 2923 C C . GLU A 1 353 ? -28.143 -12.957 -0.393 1.00 81.12 353 GLU A C 1
ATOM 2925 O O . GLU A 1 353 ? -28.341 -13.283 -1.568 1.00 81.12 353 GLU A O 1
ATOM 2930 N N . ASP A 1 354 ? -29.118 -12.476 0.380 1.00 80.75 354 ASP A N 1
ATOM 2931 C CA . ASP A 1 354 ? -30.498 -12.308 -0.075 1.00 80.75 354 ASP A CA 1
ATOM 2932 C C . ASP A 1 354 ? -30.610 -11.234 -1.163 1.00 80.75 354 ASP A C 1
ATOM 2934 O O . ASP A 1 354 ? -31.304 -11.434 -2.165 1.00 80.75 354 ASP A O 1
ATOM 2938 N N . LEU A 1 355 ? -29.905 -10.110 -1.004 1.00 78.19 355 LEU A N 1
ATOM 2939 C CA . LEU A 1 355 ? -29.868 -9.026 -1.987 1.00 78.19 355 LEU A CA 1
ATOM 2940 C C . LEU A 1 355 ? -29.234 -9.480 -3.309 1.00 78.19 355 LEU A C 1
ATOM 2942 O O . LEU A 1 355 ? -29.756 -9.177 -4.383 1.00 78.19 355 LEU A O 1
ATOM 2946 N N . ILE A 1 356 ? -28.154 -10.259 -3.250 1.00 83.88 356 ILE A N 1
ATOM 2947 C CA . ILE A 1 356 ? -27.506 -10.855 -4.426 1.00 83.88 356 ILE A CA 1
ATOM 2948 C C . ILE A 1 356 ? -28.444 -11.839 -5.126 1.00 83.88 356 ILE A C 1
ATOM 2950 O O . ILE A 1 356 ? -28.594 -11.800 -6.351 1.00 83.88 356 ILE A O 1
ATOM 2954 N N . LYS A 1 357 ? -29.130 -12.694 -4.358 1.00 84.56 357 LYS A N 1
ATOM 2955 C CA . LYS A 1 357 ? -30.084 -13.676 -4.887 1.00 84.56 357 LYS A CA 1
ATOM 2956 C C . LYS A 1 357 ? -31.264 -13.015 -5.604 1.00 84.56 357 LYS A C 1
ATOM 2958 O O . LYS A 1 357 ? -31.670 -13.494 -6.659 1.00 84.56 357 LYS A O 1
ATOM 2963 N N . ARG A 1 358 ? -31.786 -11.900 -5.077 1.00 82.69 358 ARG A N 1
ATOM 2964 C CA . ARG A 1 358 ? -32.849 -11.095 -5.722 1.00 82.69 358 ARG A CA 1
ATOM 2965 C C . ARG A 1 358 ? -32.397 -10.439 -7.034 1.00 82.69 358 ARG A C 1
ATOM 2967 O O . ARG A 1 358 ? -33.236 -10.051 -7.845 1.00 82.69 358 ARG A O 1
ATOM 2974 N N . ASN A 1 359 ? -31.088 -10.329 -7.258 1.00 81.25 359 ASN A N 1
ATOM 2975 C CA . ASN A 1 359 ? -30.491 -9.681 -8.423 1.00 81.25 359 ASN A CA 1
ATOM 2976 C C . ASN A 1 359 ? -29.755 -10.635 -9.361 1.00 81.25 359 ASN A C 1
ATOM 2978 O O . ASN A 1 359 ? -28.843 -10.211 -10.068 1.00 81.25 359 ASN A O 1
ATOM 2982 N N . ASP A 1 360 ? -30.148 -11.907 -9.399 1.00 83.94 360 ASP A N 1
ATOM 2983 C CA . ASP A 1 360 ? -29.585 -12.880 -10.341 1.00 83.94 360 ASP A CA 1
ATOM 2984 C C . ASP A 1 360 ? -28.062 -13.060 -10.170 1.00 83.94 360 ASP A C 1
ATOM 2986 O O . ASP A 1 360 ? -27.339 -13.314 -11.131 1.00 83.94 360 ASP A O 1
ATOM 2990 N N . GLY A 1 361 ? -27.553 -12.881 -8.944 1.00 86.06 361 GLY A N 1
ATOM 2991 C CA . GLY A 1 361 ? -26.122 -12.964 -8.644 1.00 86.06 361 GLY A CA 1
ATOM 2992 C C . GLY A 1 361 ? -25.329 -11.683 -8.931 1.00 86.06 361 GLY A C 1
ATOM 2993 O O . GLY A 1 361 ? -24.123 -11.654 -8.692 1.00 86.06 361 GLY A O 1
ATOM 2994 N N . LYS A 1 362 ? -25.968 -10.623 -9.443 1.00 88.31 362 LYS A N 1
ATOM 2995 C CA . LYS A 1 362 ? -25.287 -9.384 -9.841 1.00 88.31 362 LYS A CA 1
ATOM 2996 C C . LYS A 1 362 ? -24.979 -8.485 -8.648 1.00 88.31 362 LYS A C 1
ATOM 2998 O O . LYS A 1 362 ? -25.749 -8.402 -7.694 1.00 88.31 362 LYS A O 1
ATOM 3003 N N . ARG A 1 363 ? -23.858 -7.770 -8.760 1.00 90.81 363 ARG A N 1
ATOM 3004 C CA . ARG A 1 363 ? -23.343 -6.830 -7.750 1.00 90.81 363 ARG A CA 1
ATOM 3005 C C . ARG A 1 363 ? -23.240 -5.394 -8.232 1.00 90.81 363 ARG A C 1
ATOM 3007 O O . ARG A 1 363 ? -23.164 -4.501 -7.402 1.00 90.81 363 ARG A O 1
ATOM 3014 N N . LEU A 1 364 ? -23.198 -5.185 -9.542 1.00 93.88 364 LEU A N 1
ATOM 3015 C CA . LEU A 1 364 ? -22.984 -3.887 -10.165 1.00 93.88 364 LEU A CA 1
ATOM 3016 C C . LEU A 1 364 ? -24.189 -3.546 -11.038 1.00 93.88 364 LEU A C 1
ATOM 3018 O O . LEU A 1 364 ? -24.616 -4.361 -11.858 1.00 93.88 364 LEU A O 1
ATOM 3022 N N . PHE A 1 365 ? -24.717 -2.344 -10.852 1.00 93.25 365 PHE A N 1
ATOM 3023 C CA . PHE A 1 365 ? -25.925 -1.849 -11.500 1.00 93.25 365 PHE A CA 1
ATOM 3024 C C . PHE A 1 365 ? -25.681 -0.444 -12.045 1.00 93.25 365 PHE A C 1
ATOM 3026 O O . PHE A 1 365 ? -24.847 0.287 -11.513 1.00 93.25 365 PHE A O 1
ATOM 3033 N N . PHE A 1 366 ? -26.414 -0.067 -13.092 1.00 94.50 366 PHE A N 1
ATOM 3034 C CA . PHE A 1 366 ? -26.205 1.184 -13.818 1.00 94.50 366 PHE A CA 1
ATOM 3035 C C . PHE A 1 366 ? -27.506 1.969 -13.926 1.00 94.50 366 PHE A C 1
ATOM 3037 O O . PHE A 1 366 ? -28.539 1.420 -14.312 1.00 94.50 366 PHE A O 1
ATOM 3044 N N . PHE A 1 367 ? -27.435 3.263 -13.641 1.00 92.81 367 PHE A N 1
ATOM 3045 C CA . PHE A 1 367 ? -28.579 4.170 -13.640 1.00 92.81 367 PHE A CA 1
ATOM 3046 C C . PHE A 1 367 ? -28.187 5.495 -14.287 1.00 92.81 367 PHE A C 1
ATOM 3048 O O . PHE A 1 367 ? -27.009 5.837 -14.318 1.00 92.81 367 PHE A O 1
ATOM 3055 N N . ASN A 1 368 ? -29.166 6.235 -14.806 1.00 89.19 368 ASN A N 1
ATOM 3056 C CA . ASN A 1 368 ? -28.939 7.547 -15.427 1.00 89.19 368 ASN A CA 1
ATOM 3057 C C . ASN A 1 368 ? -29.568 8.708 -14.650 1.00 89.19 368 ASN A C 1
ATOM 3059 O O . ASN A 1 368 ? -29.370 9.862 -15.010 1.00 89.19 368 ASN A O 1
ATOM 3063 N N . ASN A 1 369 ? -30.371 8.397 -13.633 1.00 86.88 369 ASN A N 1
ATOM 3064 C CA . ASN A 1 369 ? -31.018 9.367 -12.762 1.00 86.88 369 ASN A CA 1
ATOM 3065 C C . ASN A 1 369 ? -31.402 8.698 -11.423 1.00 86.88 369 ASN A C 1
ATOM 3067 O O . ASN A 1 369 ? -31.461 7.461 -11.347 1.00 86.88 369 ASN A O 1
ATOM 3071 N N . PRO A 1 370 ? -31.648 9.486 -10.363 1.00 86.44 370 PRO A N 1
ATOM 3072 C CA . PRO A 1 370 ? -32.025 8.959 -9.057 1.00 86.44 370 PRO A CA 1
ATOM 3073 C C . PRO A 1 370 ? -33.403 8.279 -9.055 1.00 86.44 370 PRO A C 1
ATOM 3075 O O . PRO A 1 370 ? -33.599 7.318 -8.313 1.00 86.44 370 PRO A O 1
ATOM 3078 N N . GLU A 1 371 ? -34.349 8.713 -9.895 1.00 86.94 371 GLU A N 1
ATOM 3079 C CA . GLU A 1 371 ? -35.705 8.149 -9.945 1.00 86.94 371 GLU A CA 1
ATOM 3080 C C . GLU A 1 371 ? -35.719 6.672 -10.384 1.00 86.94 371 GLU A C 1
ATOM 3082 O O . GLU A 1 371 ? -36.433 5.846 -9.804 1.00 86.94 371 GLU A O 1
ATOM 3087 N N . ASP A 1 372 ? -34.905 6.312 -11.378 1.00 88.06 372 ASP A N 1
ATOM 3088 C CA . ASP A 1 372 ? -34.740 4.936 -11.854 1.00 88.06 372 ASP A CA 1
ATOM 3089 C C . ASP A 1 372 ? -34.113 4.048 -10.773 1.00 88.06 372 ASP A C 1
ATOM 3091 O O . ASP A 1 372 ? -34.532 2.899 -10.585 1.00 88.06 372 ASP A O 1
ATOM 3095 N N . PHE A 1 373 ? -33.153 4.593 -10.022 1.00 87.56 373 PHE A N 1
ATOM 3096 C CA . PHE A 1 373 ? -32.559 3.915 -8.874 1.00 87.56 373 PHE A CA 1
ATOM 3097 C C . PHE A 1 373 ? -33.591 3.675 -7.763 1.00 87.56 373 PHE A C 1
ATOM 3099 O O . PHE A 1 373 ? -33.736 2.542 -7.298 1.00 87.56 373 PHE A O 1
ATOM 3106 N N . GLU A 1 374 ? -34.365 4.693 -7.369 1.00 84.75 374 GLU A N 1
ATOM 3107 C CA . GLU A 1 374 ? -35.404 4.543 -6.342 1.00 84.75 374 GLU A CA 1
ATOM 3108 C C . GLU A 1 374 ? -36.454 3.501 -6.740 1.00 84.75 374 GLU A C 1
ATOM 3110 O O . GLU A 1 374 ? -36.866 2.666 -5.927 1.00 84.75 374 GLU A O 1
ATOM 3115 N N . LYS A 1 375 ? -36.878 3.519 -8.008 1.00 87.00 375 LYS A N 1
ATOM 3116 C CA . LYS A 1 375 ? -37.836 2.551 -8.546 1.00 87.00 375 LYS A CA 1
ATOM 3117 C C . LYS A 1 375 ? -37.279 1.130 -8.506 1.00 87.00 375 LYS A C 1
ATOM 3119 O O . LYS A 1 375 ? -38.005 0.198 -8.150 1.00 87.00 375 LYS A O 1
ATOM 3124 N N . TRP A 1 376 ? -36.003 0.953 -8.845 1.00 86.81 376 TRP A N 1
ATOM 3125 C CA . TRP A 1 376 ? -35.321 -0.335 -8.748 1.00 86.81 376 TRP A CA 1
ATOM 3126 C C . TRP A 1 376 ? -35.204 -0.820 -7.294 1.00 86.81 376 TRP A C 1
ATOM 3128 O O . TRP A 1 376 ? -35.547 -1.973 -7.018 1.00 86.81 376 TRP A O 1
ATOM 3138 N N . MET A 1 377 ? -34.834 0.060 -6.356 1.00 81.25 377 MET A N 1
ATOM 3139 C CA . MET A 1 377 ? -34.749 -0.245 -4.919 1.00 81.25 377 MET A CA 1
ATOM 3140 C C . MET A 1 377 ? -36.101 -0.670 -4.329 1.00 81.25 377 MET A C 1
ATOM 3142 O O . MET A 1 377 ? -36.209 -1.697 -3.657 1.00 81.25 377 MET A O 1
ATOM 3146 N N . ARG A 1 378 ? -37.171 0.078 -4.611 1.00 81.94 378 ARG A N 1
ATOM 3147 C CA . ARG A 1 378 ? -38.513 -0.252 -4.102 1.00 81.94 378 ARG A CA 1
ATOM 3148 C C . ARG A 1 378 ? -39.079 -1.513 -4.748 1.00 81.94 378 ARG A C 1
ATOM 3150 O O . ARG A 1 378 ? -39.728 -2.305 -4.076 1.00 81.94 378 ARG A O 1
ATOM 3157 N N . GLY A 1 379 ? -38.837 -1.695 -6.045 1.00 82.88 379 GLY A N 1
ATOM 3158 C CA . GLY A 1 379 ? -39.396 -2.793 -6.830 1.00 82.88 379 GLY A CA 1
ATOM 3159 C C . GLY A 1 379 ? -38.603 -4.095 -6.731 1.00 82.88 379 GLY A C 1
ATOM 3160 O O . GLY A 1 379 ? -39.088 -5.074 -6.172 1.00 82.88 379 GLY A O 1
ATOM 3161 N N . LYS A 1 380 ? -37.399 -4.130 -7.319 1.00 75.12 380 LYS A N 1
ATOM 3162 C CA . LYS A 1 380 ? -36.596 -5.360 -7.449 1.00 75.12 380 LYS A CA 1
ATOM 3163 C C . LYS A 1 380 ? -35.935 -5.749 -6.124 1.00 75.12 380 LYS A C 1
ATOM 3165 O O . LYS A 1 380 ? -35.853 -6.934 -5.811 1.00 75.12 380 LYS A O 1
ATOM 3170 N N . ILE A 1 381 ? -35.497 -4.759 -5.343 1.00 72.75 381 ILE A N 1
ATOM 3171 C CA . ILE A 1 381 ? -34.841 -5.002 -4.050 1.00 72.75 381 ILE A CA 1
ATOM 3172 C C . ILE A 1 381 ? -35.859 -5.192 -2.921 1.00 72.75 381 ILE A C 1
ATOM 3174 O O . ILE A 1 381 ? -35.632 -6.019 -2.038 1.00 72.75 381 ILE A O 1
ATOM 3178 N N . GLY A 1 382 ? -37.008 -4.513 -2.987 1.00 69.88 382 GLY A N 1
ATOM 3179 C CA . GLY A 1 382 ? -38.086 -4.631 -2.001 1.00 69.88 382 GLY A CA 1
ATOM 3180 C C . GLY A 1 382 ? -37.822 -3.842 -0.717 1.00 69.88 382 GLY A C 1
ATOM 3181 O O . GLY A 1 382 ? -38.258 -4.256 0.355 1.00 69.88 382 GLY A O 1
ATOM 3182 N N . ILE A 1 383 ? -37.069 -2.741 -0.809 1.00 68.81 383 ILE A N 1
ATOM 3183 C CA . ILE A 1 383 ? -36.751 -1.871 0.330 1.00 68.81 383 ILE A CA 1
ATOM 3184 C C . ILE A 1 383 ? -37.671 -0.654 0.280 1.00 68.81 383 ILE A C 1
ATOM 3186 O O . ILE A 1 383 ? -37.558 0.206 -0.593 1.00 68.81 383 ILE A O 1
ATOM 3190 N N . GLU A 1 384 ? -38.621 -0.603 1.213 1.00 58.38 384 GLU A N 1
ATOM 3191 C CA . GLU A 1 384 ? -39.687 0.407 1.222 1.00 58.38 384 GLU A CA 1
ATOM 3192 C C . GLU A 1 384 ? -39.255 1.752 1.829 1.00 58.38 384 GLU A C 1
ATOM 3194 O O . GLU A 1 384 ? -39.836 2.797 1.515 1.00 58.38 384 GLU A O 1
ATOM 3199 N N . HIS A 1 385 ? -38.208 1.765 2.658 1.00 60.84 385 HIS A N 1
ATOM 3200 C CA . HIS A 1 385 ? -37.722 2.966 3.334 1.00 60.84 385 HIS A CA 1
ATOM 3201 C C . HIS A 1 385 ? -36.260 3.246 2.981 1.00 60.84 385 HIS A C 1
ATOM 3203 O O . HIS A 1 385 ? -35.352 2.621 3.509 1.00 60.84 385 HIS A O 1
ATOM 3209 N N . LEU A 1 386 ? -36.045 4.246 2.123 1.00 58.59 386 LEU A N 1
ATOM 3210 C CA . LEU A 1 386 ? -34.724 4.760 1.738 1.00 58.59 386 LEU A CA 1
ATOM 3211 C C . LEU A 1 386 ? -34.172 5.789 2.742 1.00 58.59 386 LEU A C 1
ATOM 3213 O O . LEU A 1 386 ? -33.282 6.549 2.400 1.00 58.59 386 LEU A O 1
ATOM 3217 N N . GLY A 1 387 ? -34.719 5.874 3.960 1.00 54.84 387 GLY A N 1
ATOM 3218 C CA . GLY A 1 387 ? -34.488 7.002 4.877 1.00 54.84 387 GLY A CA 1
ATOM 3219 C C . GLY A 1 387 ? -33.031 7.230 5.305 1.00 54.84 387 GLY A C 1
ATOM 3220 O O . GLY A 1 387 ? -32.725 8.310 5.802 1.00 54.84 387 GLY A O 1
ATOM 3221 N N . SER A 1 388 ? -32.150 6.244 5.115 1.00 55.84 388 SER A N 1
ATOM 3222 C CA . SER A 1 388 ? -30.700 6.357 5.318 1.00 55.84 388 SER A CA 1
ATOM 3223 C C . SER A 1 388 ? -29.903 6.621 4.033 1.00 55.84 388 SER A C 1
ATOM 3225 O O . SER A 1 388 ? -28.741 6.999 4.131 1.00 55.84 388 SER A O 1
ATOM 3227 N N . PHE A 1 389 ? -30.500 6.475 2.842 1.00 62.75 389 PHE A N 1
ATOM 3228 C CA . PHE A 1 389 ? -29.808 6.678 1.569 1.00 62.75 389 PHE A CA 1
ATOM 3229 C C . PHE A 1 389 ? -29.751 8.161 1.207 1.00 62.75 389 PHE A C 1
ATOM 3231 O O . PHE A 1 389 ? -30.805 8.797 1.101 1.00 62.75 389 PHE A O 1
ATOM 3238 N N . PRO A 1 390 ? -28.561 8.712 0.915 1.00 63.31 390 PRO A N 1
ATOM 3239 C CA . PRO A 1 390 ? -28.420 10.075 0.430 1.00 63.31 390 PRO A CA 1
ATOM 3240 C C . PRO A 1 390 ? -28.789 10.150 -1.062 1.00 63.31 390 PRO A C 1
ATOM 3242 O O . PRO A 1 390 ? -27.982 10.518 -1.907 1.00 63.31 390 PRO A O 1
ATOM 3245 N N . VAL A 1 391 ? -30.025 9.782 -1.421 1.00 66.44 391 VAL A N 1
ATOM 3246 C CA . VAL A 1 391 ? -30.510 9.824 -2.815 1.00 66.44 391 VAL A CA 1
ATOM 3247 C C . VAL A 1 391 ? -30.419 11.244 -3.389 1.00 66.44 391 VAL A C 1
ATOM 3249 O O . VAL A 1 391 ? -30.199 11.418 -4.584 1.00 66.44 391 VAL A O 1
ATOM 3252 N N . SER A 1 392 ? -30.522 12.263 -2.529 1.00 64.88 392 SER A N 1
ATOM 3253 C CA . SER A 1 392 ? -30.316 13.672 -2.879 1.00 64.88 392 SER A CA 1
ATOM 3254 C C . SER A 1 392 ? -28.928 13.987 -3.431 1.00 64.88 392 SER A C 1
ATOM 3256 O O . SER A 1 392 ? -28.791 14.980 -4.145 1.00 64.88 392 SER A O 1
ATOM 3258 N N . ASP A 1 393 ? -27.933 13.167 -3.099 1.00 70.62 393 ASP A N 1
ATOM 3259 C CA . ASP A 1 393 ? -26.527 13.391 -3.437 1.00 70.62 393 ASP A CA 1
ATOM 3260 C C . ASP A 1 393 ? -26.148 12.673 -4.744 1.00 70.62 393 ASP A C 1
ATOM 3262 O O . ASP A 1 393 ? -25.048 12.853 -5.267 1.00 70.62 393 ASP A O 1
ATOM 3266 N N . LEU A 1 394 ? -27.074 11.885 -5.307 1.00 78.50 394 LEU A N 1
ATOM 3267 C CA . LEU A 1 394 ? -26.912 11.266 -6.615 1.00 78.50 394 LEU A CA 1
ATOM 3268 C C . LEU A 1 394 ? -27.049 12.310 -7.735 1.00 78.50 394 LEU A C 1
ATOM 3270 O O . LEU A 1 394 ? -27.859 13.241 -7.641 1.00 78.50 394 LEU A O 1
ATOM 3274 N N . PRO A 1 395 ? -26.283 12.159 -8.831 1.00 72.44 395 PRO A N 1
ATOM 3275 C CA . PRO A 1 395 ? -26.363 13.070 -9.962 1.00 72.44 395 PRO A CA 1
ATOM 3276 C C . PRO A 1 395 ? -27.764 13.054 -10.567 1.00 72.44 395 PRO A C 1
ATOM 3278 O O . PRO A 1 395 ? -28.332 11.995 -10.828 1.00 72.44 395 PRO A O 1
ATOM 3281 N N . ARG A 1 396 ? -28.294 14.248 -10.844 1.00 72.88 396 ARG A N 1
ATOM 3282 C CA . ARG A 1 396 ? -29.534 14.399 -11.618 1.00 72.88 396 ARG A CA 1
ATOM 3283 C C . ARG A 1 396 ? -29.322 14.152 -13.109 1.00 72.88 396 ARG A C 1
ATOM 3285 O O . ARG A 1 396 ? -30.251 13.719 -13.776 1.00 72.88 396 ARG A O 1
ATOM 3292 N N . ASP A 1 397 ? -28.105 14.402 -13.590 1.00 74.06 397 ASP A N 1
ATOM 3293 C CA . ASP A 1 397 ? -27.697 14.213 -14.978 1.00 74.06 397 ASP A CA 1
ATOM 3294 C C . ASP A 1 397 ? -26.412 13.375 -15.039 1.00 74.06 397 ASP A C 1
ATOM 3296 O O . ASP A 1 397 ? -25.417 13.700 -14.387 1.00 74.06 397 ASP A O 1
ATOM 3300 N N . GLY A 1 398 ? -26.421 12.326 -15.866 1.00 80.56 398 GLY A N 1
ATOM 3301 C CA . GLY A 1 398 ? -25.257 11.485 -16.149 1.00 80.56 398 GLY A CA 1
ATOM 3302 C C . GLY A 1 398 ? -25.316 10.100 -15.504 1.00 80.56 398 GLY A C 1
ATOM 3303 O O . GLY A 1 398 ? -25.823 9.911 -14.399 1.00 80.56 398 GLY A O 1
ATOM 3304 N N . ALA A 1 399 ? -24.765 9.113 -16.213 1.00 89.88 399 ALA A N 1
ATOM 3305 C CA . ALA A 1 399 ? -24.818 7.723 -15.790 1.00 89.88 399 ALA A CA 1
ATOM 3306 C C . ALA A 1 399 ? -23.870 7.424 -14.616 1.00 89.88 399 ALA A C 1
ATOM 3308 O O . ALA A 1 399 ? -22.683 7.767 -14.641 1.00 89.88 399 ALA A O 1
ATOM 3309 N N . PHE A 1 400 ? -24.386 6.712 -13.617 1.00 91.56 400 PHE A N 1
ATOM 3310 C CA . PHE A 1 400 ? -23.663 6.287 -12.423 1.00 91.56 400 PHE A CA 1
ATOM 3311 C C . PHE A 1 400 ? -23.845 4.791 -12.157 1.00 91.56 400 PHE A C 1
ATOM 3313 O O . PHE A 1 400 ? -24.714 4.118 -12.719 1.00 91.56 400 PHE A O 1
ATOM 3320 N N . MET A 1 401 ? -22.977 4.271 -11.298 1.00 92.62 401 MET A N 1
ATOM 3321 C CA . MET A 1 401 ? -22.955 2.887 -10.856 1.00 92.62 401 MET A CA 1
ATOM 3322 C C . MET A 1 401 ? -23.417 2.782 -9.410 1.00 92.62 401 MET A C 1
ATOM 3324 O O . MET A 1 401 ? -23.024 3.600 -8.580 1.00 92.62 401 MET A O 1
ATOM 3328 N N . ALA A 1 402 ? -24.174 1.731 -9.108 1.00 90.69 402 ALA A N 1
ATOM 3329 C CA . ALA A 1 402 ? -24.392 1.258 -7.748 1.00 90.69 402 ALA A CA 1
ATOM 3330 C C . ALA A 1 402 ? -23.759 -0.130 -7.596 1.00 90.69 402 ALA A C 1
ATOM 3332 O O . ALA A 1 402 ? -23.981 -1.016 -8.426 1.00 90.69 402 ALA A O 1
ATOM 3333 N N . PHE A 1 403 ? -22.967 -0.317 -6.547 1.00 90.75 403 PHE A N 1
ATOM 3334 C CA . PHE A 1 403 ? -22.222 -1.535 -6.275 1.00 90.75 403 PHE A CA 1
ATOM 3335 C C . PHE A 1 403 ? -22.542 -2.077 -4.887 1.00 90.75 403 PHE A C 1
ATOM 3337 O O . PHE A 1 403 ? -22.343 -1.398 -3.885 1.00 90.75 403 PHE A O 1
ATOM 3344 N N . LEU A 1 404 ? -23.000 -3.324 -4.830 1.00 87.31 404 LEU A N 1
ATOM 3345 C CA . LEU A 1 404 ? -23.276 -4.018 -3.581 1.00 87.31 404 LEU A CA 1
ATOM 3346 C C . LEU A 1 404 ? -21.999 -4.692 -3.056 1.00 87.31 404 LEU A C 1
ATOM 3348 O O . LEU A 1 404 ? -21.513 -5.703 -3.589 1.00 87.31 404 LEU A O 1
ATOM 3352 N N . HIS A 1 405 ? -21.454 -4.115 -1.993 1.00 85.50 405 HIS A N 1
ATOM 3353 C CA . HIS A 1 405 ? -20.274 -4.602 -1.296 1.00 85.50 405 HIS A CA 1
ATOM 3354 C C . HIS A 1 405 ? -20.613 -5.815 -0.401 1.00 85.50 405 HIS A C 1
ATOM 3356 O O . HIS A 1 405 ? -21.724 -5.877 0.132 1.00 85.50 405 HIS A O 1
ATOM 3362 N N . PRO A 1 406 ? -19.694 -6.783 -0.181 1.00 81.50 406 PRO A N 1
ATOM 3363 C CA . PRO A 1 406 ? -19.978 -7.997 0.591 1.00 81.50 406 PRO A CA 1
ATOM 3364 C C . PRO A 1 406 ? -20.325 -7.752 2.060 1.00 81.50 406 PRO A C 1
ATOM 3366 O O . PRO A 1 406 ? -21.006 -8.573 2.665 1.00 81.50 406 PRO A O 1
ATOM 3369 N N . ASN A 1 407 ? -19.910 -6.619 2.635 1.00 75.25 407 ASN A N 1
ATOM 3370 C CA . ASN A 1 407 ? -20.328 -6.230 3.988 1.00 75.25 407 ASN A CA 1
ATOM 3371 C C . ASN A 1 407 ? -21.775 -5.696 4.054 1.00 75.25 407 ASN A C 1
ATOM 3373 O O . ASN A 1 407 ? -22.242 -5.345 5.134 1.00 75.25 407 ASN A O 1
ATOM 3377 N N . GLY A 1 408 ? -22.481 -5.635 2.920 1.00 72.50 408 GLY A N 1
ATOM 3378 C CA . GLY A 1 408 ? -23.844 -5.126 2.818 1.00 72.50 408 GLY A CA 1
ATOM 3379 C C . GLY A 1 408 ? -23.948 -3.639 2.471 1.00 72.50 408 GLY A C 1
ATOM 3380 O O . GLY A 1 408 ? -25.061 -3.144 2.381 1.00 72.50 408 GLY A O 1
ATOM 3381 N N . GLN A 1 409 ? -22.854 -2.908 2.250 1.00 78.00 409 GLN A N 1
ATOM 3382 C CA . GLN A 1 409 ? -22.931 -1.515 1.786 1.00 78.00 409 GLN A CA 1
ATOM 3383 C C . GLN A 1 409 ? -23.358 -1.417 0.317 1.00 78.00 409 GLN A C 1
ATOM 3385 O O . GLN A 1 409 ? -22.918 -2.207 -0.520 1.00 78.00 409 GLN A O 1
ATOM 3390 N N . MET A 1 410 ? -24.145 -0.390 -0.015 1.00 80.94 410 MET A N 1
ATOM 3391 C CA . MET A 1 410 ? -24.337 0.051 -1.397 1.00 80.94 410 MET A CA 1
ATOM 3392 C C . MET A 1 410 ? -23.428 1.251 -1.667 1.00 80.94 410 MET A C 1
ATOM 3394 O O . MET A 1 410 ? -23.588 2.311 -1.070 1.00 80.94 410 MET A O 1
ATOM 3398 N N . LEU A 1 411 ? -22.478 1.071 -2.574 1.00 84.56 411 LEU A N 1
ATOM 3399 C CA . LEU A 1 411 ? -21.484 2.066 -2.950 1.00 84.56 411 LEU A CA 1
ATOM 3400 C C . LEU A 1 411 ? -21.868 2.702 -4.281 1.00 84.56 411 LEU A C 1
ATOM 3402 O O . LEU A 1 411 ? -22.276 2.002 -5.207 1.00 84.56 411 LEU A O 1
ATOM 3406 N N . PHE A 1 412 ? -21.696 4.013 -4.399 1.00 86.12 412 PHE A N 1
ATOM 3407 C CA . PHE A 1 412 ? -21.978 4.742 -5.632 1.00 86.12 412 PHE A CA 1
ATOM 3408 C C . PHE A 1 412 ? -20.689 5.267 -6.247 1.00 86.12 412 PHE A C 1
ATOM 3410 O O . PHE A 1 412 ? -19.772 5.674 -5.537 1.00 86.12 412 PHE A O 1
ATOM 3417 N N . SER A 1 413 ? -20.613 5.244 -7.574 1.00 89.00 413 SER A N 1
ATOM 3418 C CA . SER A 1 413 ? -19.504 5.855 -8.303 1.00 89.00 413 SER A CA 1
ATOM 3419 C C . SER A 1 413 ? -19.953 6.367 -9.668 1.00 89.00 413 SER A C 1
ATOM 3421 O O . SER A 1 413 ? -20.888 5.844 -10.280 1.00 89.00 413 SER A O 1
ATOM 3423 N N . PHE A 1 414 ? -19.276 7.402 -10.150 1.00 88.25 414 PHE A N 1
ATOM 3424 C CA . PHE A 1 414 ? -19.471 7.968 -11.480 1.00 88.25 414 PHE A CA 1
ATOM 3425 C C . PHE A 1 414 ? -18.644 7.211 -12.525 1.00 88.25 414 PHE A C 1
ATOM 3427 O O . PHE A 1 414 ? -17.826 6.360 -12.197 1.00 88.25 414 PHE A O 1
ATOM 3434 N N . GLY A 1 415 ? -18.837 7.523 -13.808 1.00 89.06 415 GLY A N 1
ATOM 3435 C CA . GLY A 1 415 ? -18.044 6.915 -14.881 1.00 89.06 415 GLY A CA 1
ATOM 3436 C C . GLY A 1 415 ? -18.592 5.575 -15.365 1.00 89.06 415 GLY A C 1
ATOM 3437 O O . GLY A 1 415 ? -17.834 4.751 -15.872 1.00 89.06 415 GLY A O 1
ATOM 3438 N N . ALA A 1 416 ? -19.910 5.362 -15.262 1.00 94.25 416 ALA A N 1
ATOM 3439 C CA . ALA A 1 416 ? -20.577 4.202 -15.855 1.00 94.25 416 ALA A CA 1
ATOM 3440 C C . ALA A 1 416 ? -20.227 4.037 -17.345 1.00 94.25 416 ALA A C 1
ATOM 3442 O O . ALA A 1 416 ? -20.089 2.922 -17.830 1.00 94.25 416 ALA A O 1
ATOM 3443 N N . GLU A 1 417 ? -20.001 5.134 -18.068 1.00 94.75 417 GLU A N 1
ATOM 3444 C CA . GLU A 1 417 ? -19.626 5.125 -19.487 1.00 94.75 417 GLU A CA 1
ATOM 3445 C C . GLU A 1 417 ? -18.291 4.410 -19.767 1.00 94.75 417 GLU A C 1
ATOM 3447 O O . GLU A 1 417 ? -18.064 3.946 -20.883 1.00 94.75 417 GLU A O 1
ATOM 3452 N N . CYS A 1 418 ? -17.433 4.266 -18.752 1.00 95.56 418 CYS A N 1
ATOM 3453 C CA . CYS A 1 418 ? -16.150 3.573 -18.843 1.00 95.56 418 CYS A CA 1
ATOM 3454 C C . CYS A 1 418 ? -16.262 2.047 -18.695 1.00 95.56 418 CYS A C 1
ATOM 3456 O O . CYS A 1 418 ? -15.271 1.346 -18.895 1.00 95.56 418 CYS A O 1
ATOM 3458 N N . ILE A 1 419 ? -17.432 1.523 -18.312 1.00 96.88 419 ILE A N 1
ATOM 3459 C CA . ILE A 1 419 ? -17.580 0.125 -17.896 1.00 96.88 419 ILE A CA 1
ATOM 3460 C C . ILE A 1 419 ? -18.119 -0.741 -19.030 1.00 96.88 419 ILE A C 1
ATOM 3462 O O . ILE A 1 419 ? -19.304 -0.689 -19.358 1.00 96.88 419 ILE A O 1
ATOM 3466 N N . LYS A 1 420 ? -17.279 -1.602 -19.600 1.00 96.50 420 LYS A N 1
ATOM 3467 C CA . LYS A 1 420 ? -17.687 -2.552 -20.640 1.00 96.50 420 LYS A CA 1
ATOM 3468 C C . LYS A 1 420 ? -18.387 -3.754 -20.001 1.00 96.50 420 LYS A C 1
ATOM 3470 O O . LYS A 1 420 ? -17.749 -4.733 -19.628 1.00 96.50 420 LYS A O 1
ATOM 3475 N N . SER A 1 421 ? -19.711 -3.682 -19.884 1.00 95.31 421 SER A N 1
ATOM 3476 C CA . SER A 1 421 ? -20.564 -4.770 -19.389 1.00 95.31 421 SER A CA 1
ATOM 3477 C C . SER A 1 421 ? -21.771 -4.972 -20.313 1.00 95.31 421 SER A C 1
ATOM 3479 O O . SER A 1 421 ? -22.346 -3.976 -20.751 1.00 95.31 421 SER A O 1
ATOM 3481 N N . PRO A 1 422 ? -22.217 -6.219 -20.575 1.00 92.31 422 PRO A N 1
ATOM 3482 C CA . PRO A 1 422 ? -23.460 -6.477 -21.310 1.00 92.31 422 PRO A CA 1
ATOM 3483 C C . PRO A 1 422 ? -24.700 -5.832 -20.674 1.00 92.31 422 PRO A C 1
ATOM 3485 O O . PRO A 1 422 ? -25.676 -5.560 -21.366 1.00 92.31 422 PRO A O 1
ATOM 3488 N N . ASP A 1 423 ? -24.654 -5.587 -19.363 1.00 91.44 423 ASP A N 1
ATOM 3489 C CA . ASP A 1 423 ? -25.741 -4.976 -18.593 1.00 91.44 423 ASP A CA 1
ATOM 3490 C C . ASP A 1 423 ? -25.676 -3.444 -18.552 1.00 91.44 423 ASP A C 1
ATOM 3492 O O . ASP A 1 423 ? -26.545 -2.813 -17.951 1.00 91.44 423 ASP A O 1
ATOM 3496 N N . ASN A 1 424 ? -24.643 -2.840 -19.144 1.00 96.00 424 ASN A N 1
ATOM 3497 C CA . ASN A 1 424 ? -24.437 -1.401 -19.109 1.00 96.00 424 ASN A CA 1
ATOM 3498 C C . ASN A 1 424 ? -24.843 -0.741 -20.438 1.00 96.00 424 ASN A C 1
ATOM 3500 O O . ASN A 1 424 ? -24.050 -0.739 -21.384 1.00 96.00 424 ASN A O 1
ATOM 3504 N N . PRO A 1 425 ? -26.032 -0.118 -20.524 1.00 95.38 425 PRO A N 1
ATOM 3505 C CA . PRO A 1 425 ? -26.460 0.574 -21.737 1.00 95.38 425 PRO A CA 1
ATOM 3506 C C . PRO A 1 425 ? -25.714 1.897 -21.978 1.00 95.38 425 PRO A C 1
ATOM 3508 O O . PRO A 1 425 ? -25.864 2.484 -23.046 1.00 95.38 425 PRO A O 1
ATOM 3511 N N . TYR A 1 426 ? -24.929 2.378 -21.007 1.00 95.75 426 TYR A N 1
ATOM 3512 C CA . TYR A 1 426 ? -24.255 3.678 -21.064 1.00 95.75 426 TYR A CA 1
ATOM 3513 C C . TYR A 1 426 ? -22.790 3.591 -21.506 1.00 95.75 426 TYR A C 1
ATOM 3515 O O . TYR A 1 426 ? -22.139 4.624 -21.644 1.00 95.75 426 TYR A O 1
ATOM 3523 N N . TYR A 1 427 ? -22.252 2.385 -21.717 1.00 97.06 427 TYR A N 1
ATOM 3524 C CA . TYR A 1 427 ? -20.860 2.203 -22.127 1.00 97.06 427 TYR A CA 1
ATOM 3525 C C . TYR A 1 427 ? -20.541 2.964 -23.421 1.00 97.06 427 TYR A C 1
ATOM 3527 O O . TYR A 1 427 ? -21.232 2.839 -24.435 1.00 97.06 427 TYR A O 1
ATOM 3535 N N . ASN A 1 428 ? -19.441 3.713 -23.399 1.00 96.88 428 ASN A N 1
ATOM 3536 C CA . ASN A 1 428 ? -18.923 4.440 -24.544 1.00 96.88 428 ASN A CA 1
ATOM 3537 C C . ASN A 1 428 ? -17.414 4.217 -24.644 1.00 96.88 428 ASN A C 1
ATOM 3539 O O . ASN A 1 428 ? -16.647 4.752 -23.847 1.00 96.88 428 ASN A O 1
ATOM 3543 N N . LYS A 1 429 ? -16.983 3.480 -25.674 1.00 95.44 429 LYS A N 1
ATOM 3544 C CA . LYS A 1 429 ? -15.570 3.139 -25.879 1.00 95.44 429 LYS A CA 1
ATOM 3545 C C . LYS A 1 429 ? -14.650 4.363 -25.911 1.00 95.44 429 LYS A C 1
ATOM 3547 O O . LYS A 1 429 ? -13.609 4.347 -25.270 1.00 95.44 429 LYS A O 1
ATOM 3552 N N . SER A 1 430 ? -15.037 5.433 -26.610 1.00 95.06 430 SER A N 1
ATOM 3553 C CA . SER A 1 430 ? -14.205 6.641 -26.708 1.00 95.06 430 SER A CA 1
ATOM 3554 C C . SER A 1 430 ? -14.017 7.310 -25.349 1.00 95.06 430 SER A C 1
ATOM 3556 O O . SER A 1 430 ? -12.924 7.773 -25.045 1.00 95.06 430 SER A O 1
ATOM 3558 N N . LYS A 1 431 ? -15.068 7.349 -24.523 1.00 94.31 431 LYS A N 1
ATOM 3559 C CA . LYS A 1 431 ? -14.977 7.891 -23.163 1.00 94.31 431 LYS A CA 1
ATOM 3560 C C . LYS A 1 431 ? -14.221 6.959 -22.223 1.00 94.31 431 LYS A C 1
ATOM 3562 O O . LYS A 1 431 ? -13.509 7.451 -21.354 1.00 94.31 431 LYS A O 1
ATOM 3567 N N . ALA A 1 432 ? -14.360 5.645 -22.394 1.00 94.75 432 ALA A N 1
ATOM 3568 C CA . ALA A 1 432 ? -13.620 4.646 -21.633 1.00 94.75 432 ALA A CA 1
ATOM 3569 C C . ALA A 1 432 ? -12.109 4.762 -21.892 1.00 94.75 432 ALA A C 1
ATOM 3571 O O . ALA A 1 432 ? -11.334 4.821 -20.942 1.00 94.75 432 ALA A O 1
ATOM 3572 N N . GLU A 1 433 ? -11.711 4.891 -23.160 1.00 92.75 433 GLU A N 1
ATOM 3573 C CA . GLU A 1 433 ? -10.325 5.130 -23.583 1.00 92.75 433 GLU A CA 1
ATOM 3574 C C . GLU A 1 433 ? -9.696 6.364 -22.910 1.00 92.75 433 GLU A C 1
ATOM 3576 O O . GLU A 1 433 ? -8.514 6.355 -22.579 1.00 92.75 433 GLU A O 1
ATOM 3581 N N . GLU A 1 434 ? -10.481 7.420 -22.696 1.00 90.12 434 GLU A N 1
ATOM 3582 C CA . GLU A 1 434 ? -10.017 8.679 -22.104 1.00 90.12 434 GLU A CA 1
ATOM 3583 C C . GLU A 1 434 ? -10.052 8.672 -20.566 1.00 90.12 434 GLU A C 1
ATOM 3585 O O . GLU A 1 434 ? -9.139 9.184 -19.921 1.00 90.12 434 GLU A O 1
ATOM 3590 N N . ASN A 1 435 ? -11.089 8.080 -19.960 1.00 90.50 435 ASN A N 1
ATOM 3591 C CA . ASN A 1 435 ? -11.424 8.316 -18.550 1.00 90.50 435 ASN A CA 1
ATOM 3592 C C . ASN A 1 435 ? -11.325 7.074 -17.648 1.00 90.50 435 ASN A C 1
ATOM 3594 O O . ASN A 1 435 ? -11.325 7.217 -16.423 1.00 90.50 435 ASN A O 1
ATOM 3598 N N . ALA A 1 436 ? -11.230 5.852 -18.192 1.00 92.38 436 ALA A N 1
ATOM 3599 C CA . ALA A 1 436 ? -11.225 4.636 -17.369 1.00 92.38 436 ALA A CA 1
ATOM 3600 C C . ALA A 1 436 ? -10.002 4.550 -16.439 1.00 92.38 436 ALA A C 1
ATOM 3602 O O . ALA A 1 436 ? -10.114 4.060 -15.318 1.00 92.38 436 ALA A O 1
ATOM 3603 N N . MET A 1 437 ? -8.849 5.085 -16.856 1.00 90.00 437 MET A N 1
ATOM 3604 C CA . MET A 1 437 ? -7.670 5.163 -15.988 1.00 90.00 437 MET A CA 1
ATOM 3605 C C . MET A 1 437 ? -7.929 6.057 -14.765 1.00 90.00 437 MET A C 1
ATOM 3607 O O . MET A 1 437 ? -7.604 5.668 -13.645 1.00 90.00 437 MET A O 1
ATOM 3611 N N . GLY A 1 438 ? -8.558 7.222 -14.958 1.00 87.69 438 GLY A N 1
ATOM 3612 C CA . GLY A 1 438 ? -8.926 8.122 -13.861 1.00 87.69 438 GLY A CA 1
ATOM 3613 C C . GLY A 1 438 ? -9.907 7.468 -12.887 1.00 87.69 438 GLY A C 1
ATOM 3614 O O . GLY A 1 438 ? -9.708 7.542 -11.677 1.00 87.69 438 GLY A O 1
ATOM 3615 N N . LEU A 1 439 ? -10.898 6.737 -13.409 1.00 89.81 439 LEU A N 1
ATOM 3616 C CA . LEU A 1 439 ? -11.843 5.966 -12.596 1.00 89.81 439 LEU A CA 1
ATOM 3617 C C . LEU A 1 439 ? -11.139 4.960 -11.670 1.00 89.81 439 LEU A C 1
ATOM 3619 O O . LEU A 1 439 ? -11.526 4.817 -10.509 1.00 89.81 439 LEU A O 1
ATOM 3623 N N . CYS A 1 440 ? -10.123 4.265 -12.188 1.00 90.69 440 CYS A N 1
ATOM 3624 C CA . CYS A 1 440 ? -9.390 3.246 -11.446 1.00 90.69 440 CYS A CA 1
ATOM 3625 C C . CYS A 1 440 ? -8.358 3.825 -10.479 1.00 90.69 440 CYS A C 1
ATOM 3627 O O . CYS A 1 440 ? -8.175 3.252 -9.414 1.00 90.69 440 CYS A O 1
ATOM 3629 N N . LEU A 1 441 ? -7.665 4.912 -10.832 1.00 87.81 441 LEU A N 1
ATOM 3630 C CA . LEU A 1 441 ? -6.467 5.368 -10.113 1.00 87.81 441 LEU A CA 1
ATOM 3631 C C . LEU A 1 441 ? -6.696 6.575 -9.194 1.00 87.81 441 LEU A C 1
ATOM 3633 O O . LEU A 1 441 ? -5.864 6.841 -8.332 1.00 87.81 441 LEU A O 1
ATOM 3637 N N . MET A 1 442 ? -7.808 7.300 -9.335 1.00 82.75 442 MET A N 1
ATOM 3638 C CA . MET A 1 442 ? -8.099 8.468 -8.501 1.00 82.75 442 MET A CA 1
ATOM 3639 C C . MET A 1 442 ? -8.492 8.062 -7.072 1.00 82.75 442 MET A C 1
ATOM 3641 O O . MET A 1 442 ? -9.526 7.420 -6.863 1.00 82.75 442 MET A O 1
ATOM 3645 N N . VAL A 1 443 ? -7.683 8.474 -6.090 1.00 74.81 443 VAL A N 1
ATOM 3646 C CA . VAL A 1 443 ? -7.980 8.338 -4.652 1.00 74.81 443 VAL A CA 1
ATOM 3647 C C . VAL A 1 443 ? -9.223 9.155 -4.306 1.00 74.81 443 VAL A C 1
ATOM 3649 O O . VAL A 1 443 ? -9.389 10.272 -4.793 1.00 74.81 443 VAL A O 1
ATOM 3652 N N . GLY A 1 444 ? -10.127 8.579 -3.512 1.00 71.00 444 GLY A N 1
ATOM 3653 C CA . GLY A 1 444 ? -11.401 9.211 -3.145 1.00 71.00 444 GLY A CA 1
ATOM 3654 C C . GLY A 1 444 ? -12.446 9.280 -4.269 1.00 71.00 444 GLY A C 1
ATOM 3655 O O . GLY A 1 444 ? -13.561 9.725 -4.022 1.00 71.00 444 GLY A O 1
ATOM 3656 N N . GLY A 1 445 ? -12.123 8.827 -5.490 1.00 76.50 445 GLY A N 1
ATOM 3657 C CA . GLY A 1 445 ? -13.056 8.807 -6.621 1.00 76.50 445 GLY A CA 1
ATOM 3658 C C . GLY A 1 445 ? -14.046 7.643 -6.568 1.00 76.50 445 GLY A C 1
ATOM 3659 O O . GLY A 1 445 ? -15.235 7.826 -6.339 1.00 76.50 445 GLY A O 1
ATOM 3660 N N . SER A 1 446 ? -13.540 6.430 -6.796 1.00 87.12 446 SER A N 1
ATOM 3661 C CA . SER A 1 446 ? -14.292 5.179 -6.605 1.00 87.12 446 SER A CA 1
ATOM 3662 C C . SER A 1 446 ? -13.844 4.475 -5.332 1.00 87.12 446 SER A C 1
ATOM 3664 O O . SER A 1 446 ? -12.661 4.532 -4.995 1.00 87.12 446 SER A O 1
ATOM 3666 N N . HIS A 1 447 ? -14.746 3.741 -4.681 1.00 88.75 447 HIS A N 1
ATOM 3667 C CA . HIS A 1 447 ? -14.385 2.864 -3.565 1.00 88.75 447 HIS A CA 1
ATOM 3668 C C . HIS A 1 447 ? -13.379 1.780 -4.015 1.00 88.75 447 HIS A C 1
ATOM 3670 O O . HIS A 1 447 ? -13.573 1.208 -5.095 1.00 88.75 447 HIS A O 1
ATOM 3676 N N . PRO A 1 448 ? -12.338 1.453 -3.224 1.00 90.19 448 PRO A N 1
ATOM 3677 C CA . PRO A 1 448 ? -11.292 0.501 -3.617 1.00 90.19 448 PRO A CA 1
ATOM 3678 C C . PRO A 1 448 ? -11.840 -0.879 -4.012 1.00 90.19 448 PRO A C 1
ATOM 3680 O O . PRO A 1 448 ? -11.473 -1.411 -5.059 1.00 90.19 448 PRO A O 1
ATOM 3683 N N . ASP A 1 449 ? -12.796 -1.427 -3.257 1.00 90.00 449 ASP A N 1
ATOM 3684 C CA . ASP A 1 449 ? -13.383 -2.739 -3.578 1.00 90.00 449 ASP A CA 1
ATOM 3685 C C . ASP A 1 449 ? -14.216 -2.756 -4.868 1.00 90.00 449 ASP A C 1
ATOM 3687 O O . ASP A 1 449 ? -14.293 -3.789 -5.536 1.00 90.00 449 ASP A O 1
ATOM 3691 N N . LEU A 1 450 ? -14.806 -1.619 -5.264 1.00 92.75 450 LEU A N 1
ATOM 3692 C CA . LEU A 1 450 ? -15.426 -1.498 -6.585 1.00 92.75 450 LEU A CA 1
ATOM 3693 C C . LEU A 1 450 ? -14.347 -1.569 -7.670 1.00 92.75 450 LEU A C 1
ATOM 3695 O O . LEU A 1 450 ? -14.500 -2.315 -8.630 1.00 92.75 450 LEU A O 1
ATOM 3699 N N . VAL A 1 451 ? -13.239 -0.839 -7.515 1.00 94.00 451 VAL A N 1
ATOM 3700 C CA . VAL A 1 451 ? -12.138 -0.858 -8.492 1.00 94.00 451 VAL A CA 1
ATOM 3701 C C . VAL A 1 451 ? -11.570 -2.270 -8.655 1.00 94.00 451 VAL A C 1
ATOM 3703 O O . VAL A 1 451 ? -11.416 -2.735 -9.785 1.00 94.00 451 VAL A O 1
ATOM 3706 N N . ILE A 1 452 ? -11.325 -2.982 -7.552 1.00 93.69 452 ILE A N 1
ATOM 3707 C CA . ILE A 1 452 ? -10.854 -4.374 -7.580 1.00 93.69 452 ILE A CA 1
ATOM 3708 C C . ILE A 1 452 ? -11.857 -5.284 -8.296 1.00 93.69 452 ILE A C 1
ATOM 3710 O O . ILE A 1 452 ? -11.457 -6.052 -9.170 1.00 93.69 452 ILE A O 1
ATOM 3714 N N . TYR A 1 453 ? -13.156 -5.141 -8.016 1.00 93.38 453 TYR A N 1
ATOM 3715 C CA . TYR A 1 453 ? -14.208 -5.883 -8.716 1.00 93.38 453 TYR A CA 1
ATOM 3716 C C . TYR A 1 453 ? -14.209 -5.613 -10.233 1.00 93.38 453 TYR A C 1
ATOM 3718 O O . TYR A 1 453 ? -14.324 -6.541 -11.037 1.00 93.38 453 TYR A O 1
ATOM 3726 N N . LEU A 1 454 ? -14.036 -4.353 -10.652 1.00 94.56 454 LEU A N 1
ATOM 3727 C CA . LEU A 1 454 ? -13.955 -3.988 -12.072 1.00 94.56 454 LEU A CA 1
ATOM 3728 C C . LEU A 1 454 ? -12.750 -4.642 -12.769 1.00 94.56 454 LEU A C 1
ATOM 3730 O O . LEU A 1 454 ? -12.872 -5.076 -13.917 1.00 94.56 454 LEU A O 1
ATOM 3734 N N . ILE A 1 455 ? -11.604 -4.731 -12.087 1.00 94.00 455 ILE A N 1
ATOM 3735 C CA . ILE A 1 455 ? -10.384 -5.369 -12.607 1.00 94.00 455 ILE A CA 1
ATOM 3736 C C . ILE A 1 455 ? -10.553 -6.884 -12.694 1.00 94.00 455 ILE A C 1
ATOM 3738 O O . ILE A 1 455 ? -10.270 -7.468 -13.744 1.00 94.00 455 ILE A O 1
ATOM 3742 N N . GLU A 1 456 ? -11.036 -7.507 -11.616 1.00 93.00 456 GLU A N 1
ATOM 3743 C CA . GLU A 1 456 ? -11.267 -8.952 -11.511 1.00 93.00 456 GLU A CA 1
ATOM 3744 C C . GLU A 1 456 ? -12.180 -9.451 -12.636 1.00 93.00 456 GLU A C 1
ATOM 3746 O O . GLU A 1 456 ? -11.960 -10.517 -13.206 1.00 93.00 456 GLU A O 1
ATOM 3751 N N . HIS A 1 457 ? -13.204 -8.669 -12.984 1.00 92.44 457 HIS A N 1
ATOM 3752 C CA . HIS A 1 457 ? -14.186 -9.029 -14.008 1.00 92.44 457 HIS A CA 1
ATOM 3753 C C . HIS A 1 457 ? -13.877 -8.434 -15.390 1.00 92.44 457 HIS A C 1
ATOM 3755 O O . HIS A 1 457 ? -14.698 -8.539 -16.301 1.00 92.44 457 HIS A O 1
ATOM 3761 N N . ASN A 1 458 ? -12.690 -7.838 -15.570 1.00 93.00 458 ASN A N 1
ATOM 3762 C CA . ASN A 1 458 ? -12.227 -7.248 -16.830 1.00 93.00 458 ASN A CA 1
ATOM 3763 C C . ASN A 1 458 ? -13.232 -6.249 -17.445 1.00 93.00 458 ASN A C 1
ATOM 3765 O O . ASN A 1 458 ? -13.459 -6.234 -18.655 1.00 93.00 458 ASN A O 1
ATOM 3769 N N . LEU A 1 459 ? -13.845 -5.416 -16.600 1.00 95.62 459 LEU A N 1
ATOM 3770 C CA . LEU A 1 459 ? -14.901 -4.475 -16.990 1.00 95.62 459 LEU A CA 1
ATOM 3771 C C . LEU A 1 459 ? -14.369 -3.100 -17.425 1.00 95.62 459 LEU A C 1
ATOM 3773 O O . LEU A 1 459 ? -15.142 -2.261 -17.879 1.00 95.62 459 LEU A O 1
ATOM 3777 N N . VAL A 1 460 ? -13.057 -2.875 -17.333 1.00 96.06 460 VAL A N 1
ATOM 3778 C CA . VAL A 1 460 ? -12.359 -1.654 -17.786 1.00 96.06 460 VAL A CA 1
ATOM 3779 C C . VAL A 1 460 ? -11.255 -1.959 -18.822 1.00 96.06 460 VAL A C 1
ATOM 3781 O O . VAL A 1 460 ? -10.109 -1.535 -18.656 1.00 96.06 460 VAL A O 1
ATOM 3784 N N . PRO A 1 461 ? -11.546 -2.714 -19.903 1.00 95.31 461 PRO A N 1
ATOM 3785 C CA . PRO A 1 461 ? -10.514 -3.217 -20.819 1.00 95.31 461 PRO A CA 1
ATOM 3786 C C . PRO A 1 461 ? -9.888 -2.139 -21.719 1.00 95.31 461 PRO A C 1
ATOM 3788 O O . PRO A 1 461 ? -8.828 -2.375 -22.306 1.00 95.31 461 PRO A O 1
ATOM 3791 N N . ASP A 1 462 ? -10.545 -0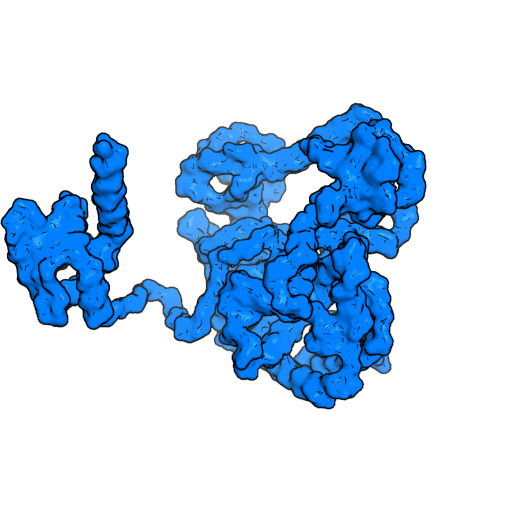.982 -21.837 1.00 94.62 462 ASP A N 1
ATOM 3792 C CA . ASP A 1 462 ? -10.103 0.158 -22.647 1.00 94.62 462 ASP A CA 1
ATOM 3793 C C . ASP A 1 462 ? -9.226 1.145 -21.859 1.00 94.62 462 ASP A C 1
ATOM 3795 O O . ASP A 1 462 ? -8.704 2.094 -22.441 1.00 94.62 462 ASP A O 1
ATOM 3799 N N . ALA A 1 463 ? -9.032 0.933 -20.549 1.00 93.19 463 ALA A N 1
ATOM 3800 C CA . ALA A 1 463 ? -8.077 1.727 -19.783 1.00 93.19 463 ALA A CA 1
ATOM 3801 C C . ALA A 1 463 ? -6.667 1.518 -20.357 1.00 93.19 463 ALA A C 1
ATOM 3803 O O . ALA A 1 463 ? -6.211 0.376 -20.487 1.00 93.19 463 ALA A O 1
ATOM 3804 N N . MET A 1 464 ? -5.974 2.617 -20.663 1.00 90.62 464 MET A N 1
ATOM 3805 C CA . MET A 1 464 ? -4.640 2.602 -21.265 1.00 90.62 464 MET A CA 1
ATOM 3806 C C . MET A 1 464 ? -3.740 3.718 -20.739 1.00 90.62 464 MET A C 1
ATOM 3808 O O . MET A 1 464 ? -4.215 4.759 -20.287 1.00 90.62 464 MET A O 1
ATOM 3812 N N . LEU A 1 465 ? -2.429 3.496 -20.837 1.00 88.44 465 LEU A N 1
ATOM 3813 C CA . LEU A 1 465 ? -1.425 4.544 -20.689 1.00 88.44 465 LEU A CA 1
ATOM 3814 C C . LEU A 1 465 ? -1.187 5.245 -22.027 1.00 88.44 465 LEU A C 1
ATOM 3816 O O . LEU A 1 465 ? -1.291 4.640 -23.095 1.00 88.44 465 LEU A O 1
ATOM 3820 N N . ASN A 1 466 ? -0.779 6.510 -21.959 1.00 84.50 466 ASN A N 1
ATOM 3821 C CA . ASN A 1 466 ? -0.191 7.170 -23.117 1.00 84.50 466 ASN A CA 1
ATOM 3822 C C . ASN A 1 466 ? 1.164 6.526 -23.429 1.00 84.50 466 ASN A C 1
ATOM 3824 O O . ASN A 1 466 ? 2.021 6.391 -22.552 1.00 84.50 466 ASN A O 1
ATOM 3828 N N . ASP A 1 467 ? 1.363 6.135 -24.684 1.00 83.00 467 ASP A N 1
ATOM 3829 C CA . ASP A 1 467 ? 2.560 5.425 -25.119 1.00 83.00 467 ASP A CA 1
ATOM 3830 C C . ASP A 1 467 ? 3.011 5.899 -26.501 1.00 83.00 467 ASP A C 1
ATOM 3832 O O . ASP A 1 467 ? 2.205 6.035 -27.426 1.00 83.00 467 ASP A O 1
ATOM 3836 N N . MET A 1 468 ? 4.316 6.139 -26.636 1.00 81.00 468 MET A N 1
ATOM 3837 C CA . MET A 1 468 ? 4.944 6.550 -27.893 1.00 81.00 468 MET A CA 1
ATOM 3838 C C . MET A 1 468 ? 4.920 5.434 -28.945 1.00 81.00 468 MET A C 1
ATOM 3840 O O . MET A 1 468 ? 4.916 5.726 -30.139 1.00 81.00 468 MET A O 1
ATOM 3844 N N . ASN A 1 469 ? 4.840 4.172 -28.514 1.00 80.88 469 ASN A N 1
ATOM 3845 C CA . ASN A 1 469 ? 4.707 2.994 -29.372 1.00 80.88 469 ASN A CA 1
ATOM 3846 C C . ASN A 1 469 ? 3.250 2.728 -29.801 1.00 80.88 469 ASN A C 1
ATOM 3848 O O . ASN A 1 469 ? 2.971 1.746 -30.487 1.00 80.88 469 ASN A O 1
ATOM 3852 N N . GLY A 1 470 ? 2.316 3.611 -29.430 1.00 85.25 470 GLY A N 1
ATOM 3853 C CA . GLY A 1 470 ? 0.919 3.576 -29.850 1.00 85.25 470 GLY A CA 1
ATOM 3854 C C . GLY A 1 470 ? -0.049 3.111 -28.761 1.00 85.25 470 GLY A C 1
ATOM 3855 O O . GLY A 1 470 ? 0.326 2.473 -27.778 1.00 85.25 470 GLY A O 1
ATOM 3856 N N . LYS A 1 471 ? -1.336 3.425 -28.965 1.00 86.94 471 LYS A N 1
ATOM 3857 C CA . LYS A 1 471 ? -2.418 3.177 -27.994 1.00 86.94 471 LYS A CA 1
ATOM 3858 C C . LYS A 1 471 ? -2.484 1.728 -27.513 1.00 86.94 471 LYS A C 1
ATOM 3860 O O . LYS A 1 471 ? -2.650 1.491 -26.324 1.00 86.94 471 LYS A O 1
ATOM 3865 N N . GLU A 1 472 ? -2.345 0.767 -28.423 1.00 88.69 472 GLU A N 1
ATOM 3866 C CA . GLU A 1 472 ? -2.485 -0.650 -28.078 1.00 88.69 472 GLU A CA 1
ATOM 3867 C C . GLU A 1 472 ? -1.351 -1.141 -27.172 1.00 88.69 472 GLU A C 1
ATOM 3869 O O . GLU A 1 472 ? -1.607 -1.867 -26.216 1.00 88.69 472 GLU A O 1
ATOM 3874 N N . HIS A 1 473 ? -0.118 -0.676 -27.400 1.00 87.62 473 HIS A N 1
ATOM 3875 C CA . HIS A 1 473 ? 1.010 -0.987 -26.521 1.00 87.62 473 HIS A CA 1
ATOM 3876 C C . HIS A 1 473 ? 0.771 -0.437 -25.107 1.00 87.62 473 HIS A C 1
ATOM 3878 O O . HIS A 1 473 ? 0.861 -1.177 -24.129 1.00 87.62 473 HIS A O 1
ATOM 3884 N N . GLY A 1 474 ? 0.360 0.832 -24.999 1.00 88.88 474 GLY A N 1
ATOM 3885 C CA . GLY A 1 474 ? 0.024 1.456 -23.715 1.00 88.88 474 GLY A CA 1
ATOM 3886 C C . GLY A 1 474 ? -1.169 0.804 -23.009 1.00 88.88 474 GLY A C 1
ATOM 3887 O O . GLY A 1 474 ? -1.199 0.722 -21.778 1.00 88.88 474 GLY A O 1
ATOM 3888 N N . ARG A 1 475 ? -2.144 0.301 -23.775 1.00 91.62 475 ARG A N 1
ATOM 3889 C CA . ARG A 1 475 ? -3.282 -0.465 -23.259 1.00 91.62 475 ARG A CA 1
ATOM 3890 C C . ARG A 1 475 ? -2.829 -1.805 -22.698 1.00 91.62 475 ARG A C 1
ATOM 3892 O O . ARG A 1 475 ? -3.138 -2.092 -21.550 1.00 91.62 475 ARG A O 1
ATOM 3899 N N . LEU A 1 476 ? -2.082 -2.606 -23.457 1.00 90.50 476 LEU A N 1
ATOM 3900 C CA . LEU A 1 476 ? -1.582 -3.906 -22.996 1.00 90.50 476 LEU A CA 1
ATOM 3901 C C . LEU A 1 476 ? -0.690 -3.758 -21.759 1.00 90.50 476 LEU A C 1
ATOM 3903 O O . LEU A 1 476 ? -0.931 -4.433 -20.759 1.00 90.50 476 LEU A O 1
ATOM 3907 N N . LEU A 1 477 ? 0.249 -2.806 -21.785 1.00 90.12 477 LEU A N 1
ATOM 3908 C CA . LEU A 1 477 ? 1.123 -2.505 -20.652 1.00 90.12 477 LEU A CA 1
ATOM 3909 C C . LEU A 1 477 ? 0.321 -2.180 -19.388 1.00 90.12 477 LEU A C 1
ATOM 3911 O O . LEU A 1 477 ? 0.600 -2.737 -18.323 1.00 90.12 477 LEU A O 1
ATOM 3915 N N . LEU A 1 478 ? -0.688 -1.305 -19.496 1.00 91.69 478 LEU A N 1
ATOM 3916 C CA . LEU A 1 478 ? -1.539 -0.990 -18.354 1.00 91.69 478 LEU A CA 1
ATOM 3917 C C . LEU A 1 478 ? -2.349 -2.207 -17.922 1.00 91.69 478 LEU A C 1
ATOM 3919 O O . LEU A 1 478 ? -2.353 -2.528 -16.746 1.00 91.69 478 LEU A O 1
ATOM 3923 N N . GLN A 1 479 ? -3.020 -2.898 -18.842 1.00 92.06 479 GLN A N 1
ATOM 3924 C CA . GLN A 1 479 ? -3.904 -4.023 -18.525 1.00 92.06 479 GLN A CA 1
ATOM 3925 C C . GLN A 1 479 ? -3.171 -5.197 -17.863 1.00 92.06 479 GLN A C 1
ATOM 3927 O O . GLN A 1 479 ? -3.768 -5.909 -17.052 1.00 92.06 479 GLN A O 1
ATOM 3932 N N . ASP A 1 480 ? -1.891 -5.390 -18.173 1.00 90.75 480 ASP A N 1
ATOM 3933 C CA . ASP A 1 480 ? -1.038 -6.406 -17.553 1.00 90.75 480 ASP A CA 1
ATOM 3934 C C . ASP A 1 480 ? -0.554 -6.011 -16.153 1.00 90.75 480 ASP A C 1
ATOM 3936 O O . ASP A 1 480 ? -0.197 -6.881 -15.359 1.00 90.75 480 ASP A O 1
ATOM 3940 N N . ASN A 1 481 ? -0.582 -4.716 -15.830 1.00 93.06 481 ASN A N 1
ATOM 3941 C CA . ASN A 1 481 ? -0.106 -4.162 -14.563 1.00 93.06 481 ASN A CA 1
ATOM 3942 C C . ASN A 1 481 ? -1.196 -3.383 -13.800 1.00 93.06 481 ASN A C 1
ATOM 3944 O O . ASN A 1 481 ? -0.882 -2.696 -12.833 1.00 93.06 481 ASN A O 1
ATOM 3948 N N . LEU A 1 482 ? -2.468 -3.466 -14.210 1.00 93.44 482 LEU A N 1
ATOM 3949 C CA . LEU A 1 482 ? -3.521 -2.543 -13.763 1.00 93.44 482 LEU A CA 1
ATOM 3950 C C . LEU A 1 482 ? -3.780 -2.658 -12.262 1.00 93.44 482 LEU A C 1
ATOM 3952 O O . LEU A 1 482 ? -3.931 -1.648 -11.582 1.00 93.44 482 LEU A O 1
ATOM 3956 N N . GLU A 1 483 ? -3.788 -3.882 -11.734 1.00 94.12 483 GLU A N 1
ATOM 3957 C CA . GLU A 1 483 ? -3.965 -4.091 -10.300 1.00 94.12 483 GLU A CA 1
ATOM 3958 C C . GLU A 1 483 ? -2.786 -3.533 -9.491 1.00 94.12 483 GLU A C 1
ATOM 3960 O O . GLU A 1 483 ? -2.993 -2.844 -8.491 1.00 94.12 483 GLU A O 1
ATOM 3965 N N . PHE A 1 484 ? -1.552 -3.763 -9.953 1.00 94.12 484 PHE A N 1
ATOM 3966 C CA . PHE A 1 484 ? -0.370 -3.167 -9.336 1.00 94.12 484 PHE A CA 1
ATOM 3967 C C . PHE A 1 484 ? -0.437 -1.637 -9.387 1.00 94.12 484 PHE A C 1
ATOM 3969 O O . PHE A 1 484 ? -0.224 -0.992 -8.369 1.00 94.12 484 PHE A O 1
ATOM 3976 N N . MET A 1 485 ? -0.792 -1.054 -10.535 1.00 92.06 485 MET A N 1
ATOM 3977 C CA . MET A 1 485 ? -0.953 0.394 -10.696 1.00 92.06 485 MET A CA 1
ATOM 3978 C C . MET A 1 485 ? -1.971 0.961 -9.707 1.00 92.06 485 MET A C 1
ATOM 3980 O O . MET A 1 485 ? -1.694 1.956 -9.044 1.00 92.06 485 MET A O 1
ATOM 3984 N N . VAL A 1 486 ? -3.121 0.302 -9.558 1.00 91.69 486 VAL A N 1
ATOM 3985 C CA . VAL A 1 486 ? -4.153 0.675 -8.582 1.00 91.69 486 VAL A CA 1
ATOM 3986 C C . VAL A 1 486 ? -3.607 0.662 -7.157 1.00 91.69 486 VAL A C 1
ATOM 3988 O O . VAL A 1 486 ? -3.756 1.653 -6.446 1.00 91.69 486 VAL A O 1
ATOM 3991 N N . ARG A 1 487 ? -2.916 -0.406 -6.748 1.00 91.50 487 ARG A N 1
ATOM 3992 C CA . ARG A 1 487 ? -2.296 -0.499 -5.414 1.00 91.50 487 ARG A CA 1
ATOM 3993 C C . ARG A 1 487 ? -1.225 0.562 -5.200 1.00 91.50 487 ARG A C 1
ATOM 3995 O O . ARG A 1 487 ? -1.214 1.212 -4.161 1.00 91.50 487 ARG A O 1
ATOM 4002 N N . CYS A 1 488 ? -0.362 0.746 -6.192 1.00 90.38 488 CYS A N 1
ATOM 4003 C CA . CYS A 1 488 ? 0.773 1.651 -6.147 1.00 90.38 488 CYS A CA 1
ATOM 4004 C C . CYS A 1 488 ? 0.317 3.099 -5.967 1.00 90.38 488 CYS A C 1
ATOM 4006 O O . CYS A 1 488 ? 0.825 3.779 -5.077 1.00 90.38 488 CYS A O 1
ATOM 4008 N N . ILE A 1 489 ? -0.667 3.521 -6.770 1.00 86.75 489 ILE A N 1
ATOM 4009 C CA . ILE A 1 489 ? -1.154 4.903 -6.845 1.00 86.75 489 ILE A CA 1
ATOM 4010 C C . ILE A 1 489 ? -2.136 5.208 -5.719 1.00 86.75 489 ILE A C 1
ATOM 4012 O O . ILE A 1 489 ? -2.057 6.274 -5.112 1.00 86.75 489 ILE A O 1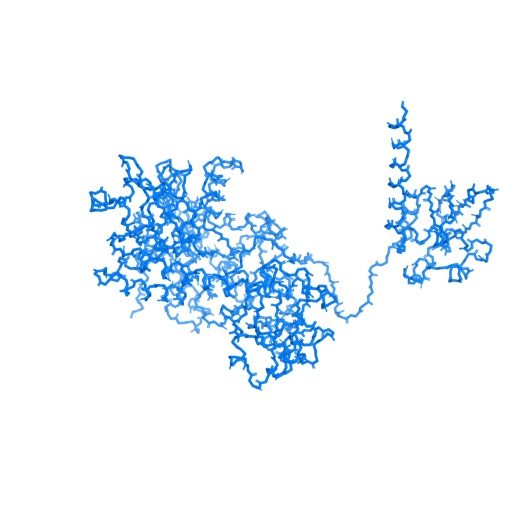
ATOM 4016 N N . ARG A 1 490 ? -3.070 4.291 -5.437 1.00 84.69 490 ARG A N 1
ATOM 4017 C CA . ARG A 1 490 ? -4.156 4.583 -4.501 1.00 84.69 490 ARG A CA 1
ATOM 4018 C C . ARG A 1 490 ? -3.870 4.230 -3.068 1.00 84.69 490 ARG A C 1
ATOM 4020 O O . ARG A 1 490 ? -4.409 4.886 -2.198 1.00 84.69 490 ARG A O 1
ATOM 4027 N N . ARG A 1 491 ? -3.115 3.158 -2.830 1.00 84.75 491 ARG A N 1
ATOM 4028 C CA . ARG A 1 491 ? -2.702 2.672 -1.506 1.00 84.75 491 ARG A CA 1
ATOM 4029 C C . ARG A 1 491 ? -3.809 2.489 -0.455 1.00 84.75 491 ARG A C 1
ATOM 4031 O O . ARG A 1 491 ? -3.505 2.159 0.682 1.00 84.75 491 ARG A O 1
ATOM 4038 N N . ASP A 1 492 ? -5.072 2.554 -0.855 1.00 85.19 492 ASP A N 1
ATOM 4039 C CA . ASP A 1 492 ? -6.266 2.282 -0.055 1.00 85.19 492 ASP A CA 1
ATOM 4040 C C . ASP A 1 492 ? -6.844 0.878 -0.318 1.00 85.19 492 ASP A C 1
ATOM 4042 O O . ASP A 1 492 ? -7.954 0.556 0.104 1.00 85.19 492 ASP A O 1
ATOM 4046 N N . ILE A 1 493 ? -6.090 0.014 -1.007 1.00 89.00 493 ILE A N 1
ATOM 4047 C CA . ILE A 1 493 ? -6.487 -1.369 -1.277 1.00 89.00 493 ILE A CA 1
ATOM 4048 C C . ILE A 1 493 ? -6.244 -2.216 -0.029 1.00 89.00 493 ILE A C 1
ATOM 4050 O O . ILE A 1 493 ? -5.120 -2.617 0.262 1.00 89.00 493 ILE A O 1
ATOM 4054 N N . GLY A 1 494 ? -7.321 -2.532 0.691 1.00 84.75 494 GLY A N 1
ATOM 4055 C CA . GLY A 1 494 ? -7.257 -3.269 1.957 1.00 84.75 494 GLY A CA 1
ATOM 4056 C C . GLY A 1 494 ? -6.852 -4.745 1.849 1.00 84.75 494 GLY A C 1
ATOM 4057 O O . GLY A 1 494 ? -6.423 -5.330 2.839 1.00 84.75 494 GLY A O 1
ATOM 4058 N N . SER A 1 495 ? -6.979 -5.365 0.670 1.00 84.81 495 SER A N 1
ATOM 4059 C CA . SER A 1 495 ? -6.719 -6.800 0.483 1.00 84.81 495 SER A CA 1
ATOM 4060 C C . SER A 1 495 ? -5.331 -7.090 -0.076 1.00 84.81 495 SER A C 1
ATOM 4062 O O . SER A 1 495 ? -4.949 -6.542 -1.107 1.00 84.81 495 SER A O 1
ATOM 4064 N N . ASP A 1 496 ? -4.628 -8.060 0.507 1.00 85.31 496 ASP A N 1
ATOM 4065 C CA . ASP A 1 496 ? -3.368 -8.599 -0.032 1.00 85.31 496 ASP A CA 1
ATOM 4066 C C . ASP A 1 496 ? -3.573 -9.526 -1.241 1.00 85.31 496 ASP A C 1
ATOM 4068 O O . ASP A 1 496 ? -2.614 -9.898 -1.917 1.00 85.31 496 ASP A O 1
ATOM 4072 N N . LYS A 1 497 ? -4.815 -9.948 -1.511 1.00 86.44 497 LYS A N 1
ATOM 4073 C CA . LYS A 1 497 ? -5.100 -10.908 -2.580 1.00 86.44 497 LYS A CA 1
ATOM 4074 C C . LYS A 1 497 ? -5.036 -10.232 -3.940 1.00 86.44 497 LYS A C 1
ATOM 4076 O O . LYS A 1 497 ? -5.769 -9.279 -4.190 1.00 86.44 497 LYS A O 1
ATOM 4081 N N . VAL A 1 498 ? -4.216 -10.797 -4.821 1.00 87.75 498 VAL A N 1
ATOM 4082 C CA . VAL A 1 498 ? -4.161 -10.410 -6.230 1.00 87.75 498 VAL A CA 1
ATOM 4083 C C . VAL A 1 498 ? -5.315 -11.061 -6.987 1.00 87.75 498 VAL A C 1
ATOM 4085 O O . VAL A 1 498 ? -5.425 -12.289 -7.001 1.00 87.75 498 VAL A O 1
ATOM 4088 N N . VAL A 1 499 ? -6.174 -10.248 -7.602 1.00 85.50 499 VAL A N 1
ATOM 4089 C CA . VAL A 1 499 ? -7.332 -10.705 -8.392 1.00 85.50 499 VAL A CA 1
ATOM 4090 C C . VAL A 1 499 ? -6.973 -10.962 -9.852 1.00 85.50 499 VAL A C 1
ATOM 4092 O O . VAL A 1 499 ? -7.613 -11.779 -10.515 1.00 85.50 499 VAL A O 1
ATOM 4095 N N . ARG A 1 500 ? -5.923 -10.312 -10.361 1.00 78.56 500 ARG A N 1
ATOM 4096 C CA . ARG A 1 500 ? -5.430 -10.505 -11.723 1.00 78.56 500 ARG A CA 1
ATOM 4097 C C . ARG A 1 500 ? -3.908 -10.506 -11.743 1.00 78.56 500 ARG A C 1
ATOM 4099 O O . ARG A 1 500 ? -3.259 -9.483 -11.550 1.00 78.56 500 ARG A O 1
ATOM 4106 N N . ARG A 1 501 ? -3.333 -11.674 -12.037 1.00 67.19 501 ARG A N 1
ATOM 4107 C CA . ARG A 1 501 ? -1.892 -11.797 -12.279 1.00 67.19 501 ARG A CA 1
ATOM 4108 C C . ARG A 1 501 ? -1.519 -11.218 -13.639 1.00 67.19 501 ARG A C 1
ATOM 4110 O O . ARG A 1 501 ? -2.310 -11.257 -14.586 1.00 67.19 501 ARG A O 1
ATOM 4117 N N . ARG A 1 502 ? -0.287 -10.718 -13.717 1.00 68.50 502 ARG A N 1
ATOM 4118 C CA . ARG A 1 502 ? 0.335 -10.276 -14.962 1.00 68.50 502 ARG A CA 1
ATOM 4119 C C . ARG A 1 502 ? 0.416 -11.441 -15.951 1.00 68.50 502 ARG A C 1
ATOM 4121 O O . ARG A 1 502 ? 0.631 -12.587 -15.556 1.00 68.50 502 ARG A O 1
ATOM 4128 N N . ARG A 1 503 ? 0.228 -11.149 -17.238 1.00 64.69 503 ARG A N 1
ATOM 4129 C CA . ARG A 1 503 ? 0.434 -12.125 -18.315 1.00 64.69 503 ARG A CA 1
ATOM 4130 C C . ARG A 1 503 ? 1.933 -12.366 -18.502 1.00 64.69 503 ARG A C 1
ATOM 4132 O O . ARG A 1 503 ? 2.707 -11.414 -18.489 1.00 64.69 503 ARG A O 1
ATOM 4139 N N . GLU A 1 504 ? 2.345 -13.622 -18.674 1.00 52.44 504 GLU A N 1
ATOM 4140 C CA . GLU A 1 504 ? 3.753 -13.937 -18.939 1.00 52.44 504 GLU A CA 1
ATOM 4141 C C . GLU A 1 504 ? 4.205 -13.329 -20.285 1.00 52.44 504 GLU A C 1
ATOM 4143 O O . GLU A 1 504 ? 3.540 -13.554 -21.306 1.00 52.44 504 GLU A O 1
ATOM 4148 N N . PRO A 1 505 ? 5.330 -12.589 -20.318 1.00 43.22 505 PRO A N 1
ATOM 4149 C CA . PRO A 1 505 ? 5.895 -12.064 -21.558 1.00 43.22 505 PRO A CA 1
ATOM 4150 C C . PRO A 1 505 ? 6.270 -13.208 -22.513 1.00 43.22 505 PRO A C 1
ATOM 4152 O O . PRO A 1 505 ? 6.940 -14.161 -22.115 1.00 43.22 505 PRO A O 1
ATOM 4155 N N . GLY A 1 506 ? 5.827 -13.130 -23.773 1.00 40.91 506 GLY A N 1
ATOM 4156 C CA . GLY A 1 506 ? 6.062 -14.159 -24.802 1.00 40.91 506 GLY A CA 1
ATOM 4157 C C . GLY A 1 506 ? 4.822 -14.958 -25.226 1.00 40.91 506 GLY A C 1
ATOM 4158 O O . GLY A 1 506 ? 4.883 -15.715 -26.194 1.00 40.91 506 GLY A O 1
ATOM 4159 N N . LEU A 1 507 ? 3.677 -14.751 -24.572 1.00 35.22 507 LEU A N 1
ATOM 4160 C CA . LEU A 1 507 ? 2.371 -15.143 -25.103 1.00 35.22 507 LEU A CA 1
ATOM 4161 C C . LEU A 1 507 ? 1.779 -13.963 -25.882 1.00 35.22 507 LEU A C 1
ATOM 4163 O O . LEU A 1 507 ? 1.043 -13.143 -25.337 1.00 35.22 507 LEU A O 1
ATOM 4167 N N . THR A 1 508 ? 2.110 -13.868 -27.170 1.00 26.94 508 THR A N 1
ATOM 4168 C CA . THR A 1 508 ? 1.409 -12.981 -28.105 1.00 26.94 508 THR A CA 1
ATOM 4169 C C . THR A 1 508 ? -0.050 -13.421 -28.190 1.00 26.94 508 THR A C 1
ATOM 4171 O O . THR A 1 508 ? -0.360 -14.443 -28.804 1.00 26.94 508 THR A O 1
ATOM 4174 N N . TYR A 1 509 ? -0.949 -12.655 -27.580 1.00 33.19 509 TYR A N 1
ATOM 4175 C CA . TYR A 1 509 ? -2.344 -12.636 -27.994 1.00 33.19 509 TYR A CA 1
ATOM 4176 C C . TYR A 1 509 ? -2.517 -11.413 -28.882 1.00 33.19 509 TYR A C 1
ATOM 4178 O O . TYR A 1 509 ? -2.782 -10.313 -28.401 1.00 33.19 509 TYR A O 1
ATOM 4186 N N . ASP A 1 510 ? -2.306 -11.624 -30.180 1.00 29.50 510 ASP A N 1
ATOM 4187 C CA . ASP A 1 510 ? -2.852 -10.735 -31.194 1.00 29.50 510 ASP A CA 1
ATOM 4188 C C . ASP A 1 510 ? -4.357 -10.619 -30.950 1.00 29.50 510 ASP A C 1
ATOM 4190 O O . ASP A 1 510 ? -5.040 -11.637 -30.939 1.00 29.50 510 ASP A O 1
ATOM 4194 N N . ASN A 1 511 ? -4.792 -9.376 -30.728 1.00 29.09 511 ASN A N 1
ATOM 4195 C CA . ASN A 1 511 ? -6.092 -8.770 -31.022 1.00 29.09 511 ASN A CA 1
ATOM 4196 C C . ASN A 1 511 ? -7.378 -9.562 -30.699 1.00 29.09 511 ASN A C 1
ATOM 4198 O O . ASN A 1 511 ? -7.536 -10.735 -31.011 1.00 29.09 511 ASN A O 1
ATOM 4202 N N . ASP A 1 512 ? -8.359 -8.852 -30.134 1.00 31.91 512 ASP A N 1
ATOM 4203 C CA . ASP A 1 512 ? -9.773 -9.257 -30.092 1.00 31.91 512 ASP A CA 1
ATOM 4204 C C . ASP A 1 512 ? -10.196 -9.946 -31.410 1.00 31.91 512 ASP A C 1
ATOM 4206 O O . ASP A 1 512 ? -10.320 -9.290 -32.441 1.00 31.91 512 ASP A O 1
ATOM 4210 N N . ASP A 1 513 ? -10.320 -11.279 -31.389 1.00 32.62 513 ASP A N 1
ATOM 4211 C CA . ASP A 1 513 ? -11.524 -12.048 -31.738 1.00 32.62 513 ASP A CA 1
ATOM 4212 C C . ASP A 1 513 ? -11.215 -13.569 -31.790 1.00 32.62 513 ASP A C 1
ATOM 4214 O O . ASP A 1 513 ? -10.635 -14.080 -32.740 1.00 32.62 513 ASP A O 1
ATOM 4218 N N . ASN A 1 514 ? -11.636 -14.297 -30.741 1.00 40.31 514 ASN A N 1
ATOM 4219 C CA . ASN A 1 514 ? -11.961 -15.740 -30.679 1.00 40.31 514 ASN A CA 1
ATOM 4220 C C . ASN A 1 514 ? -11.152 -16.765 -31.523 1.00 40.31 514 ASN A C 1
ATOM 4222 O O . ASN A 1 514 ? -11.462 -16.980 -32.688 1.00 40.31 514 ASN A O 1
ATOM 4226 N N . GLU A 1 515 ? -10.288 -17.569 -30.878 1.00 37.34 515 GLU A N 1
ATOM 4227 C CA . GLU A 1 515 ? -10.326 -19.057 -30.829 1.00 37.34 515 GLU A CA 1
ATOM 4228 C C . GLU A 1 515 ? -8.976 -19.649 -30.362 1.00 37.34 515 GLU A C 1
ATOM 4230 O O . GLU A 1 515 ? -7.901 -19.276 -30.819 1.00 37.34 515 GLU A O 1
ATOM 4235 N N . GLY A 1 516 ? -9.030 -20.590 -29.412 1.00 39.97 516 GLY A N 1
ATOM 4236 C CA . GLY A 1 516 ? -7.865 -21.104 -28.686 1.00 39.97 516 GLY A CA 1
ATOM 4237 C C . GLY A 1 516 ? -6.913 -22.026 -29.465 1.00 39.97 516 GLY A C 1
ATOM 4238 O O . GLY A 1 516 ? -7.294 -22.734 -30.396 1.00 39.97 516 GLY A O 1
ATOM 4239 N N . GLN A 1 517 ? -5.669 -22.083 -28.977 1.00 43.75 517 GLN A N 1
ATOM 4240 C CA . GLN A 1 517 ? -4.641 -23.075 -29.315 1.00 43.75 517 GLN A CA 1
ATOM 4241 C C . GLN A 1 517 ? -5.226 -24.507 -29.353 1.00 43.75 517 GLN A C 1
ATOM 4243 O O . GLN A 1 517 ? -5.655 -25.050 -28.331 1.00 43.75 517 GLN A O 1
ATOM 4248 N N . LYS A 1 518 ? -5.253 -25.142 -30.535 1.00 55.84 518 LYS A N 1
ATOM 4249 C CA . LYS A 1 518 ? -5.707 -26.537 -30.701 1.00 55.84 518 LYS A CA 1
ATOM 4250 C C . LYS A 1 518 ? -4.562 -27.519 -30.422 1.00 55.84 518 LYS A C 1
ATOM 4252 O O . LYS A 1 518 ? -3.462 -27.376 -30.945 1.00 55.84 518 LYS A O 1
ATOM 4257 N N . VAL A 1 519 ? -4.843 -28.541 -29.611 1.00 68.19 519 VAL A N 1
ATOM 4258 C CA . VAL A 1 519 ? -3.890 -29.593 -29.209 1.00 68.19 519 VAL A CA 1
ATOM 4259 C C . VAL A 1 519 ? -3.504 -30.467 -30.417 1.00 68.19 519 VAL A C 1
ATOM 4261 O O . VAL A 1 519 ? -4.369 -30.855 -31.208 1.00 68.19 519 VAL A O 1
ATOM 4264 N N . ASN A 1 520 ? -2.214 -30.797 -30.567 1.00 82.50 520 ASN A N 1
ATOM 4265 C CA . ASN A 1 520 ? -1.710 -31.635 -31.668 1.00 82.50 520 ASN A CA 1
ATOM 4266 C C . ASN A 1 520 ? -2.158 -33.119 -31.548 1.00 82.50 520 ASN A C 1
ATOM 4268 O O . ASN A 1 520 ? -2.633 -33.553 -30.497 1.00 82.50 520 ASN A O 1
ATOM 4272 N N . PHE A 1 521 ? -2.041 -33.901 -32.632 1.00 79.88 521 PHE A N 1
ATOM 4273 C CA . PHE A 1 521 ? -2.593 -35.267 -32.721 1.00 79.88 521 PHE A CA 1
ATOM 4274 C C . PHE A 1 521 ? -1.992 -36.242 -31.701 1.00 79.88 521 PHE A C 1
ATOM 4276 O O . PHE A 1 521 ? -2.720 -37.039 -31.112 1.00 79.88 521 PHE A O 1
ATOM 4283 N N . GLU A 1 522 ? -0.684 -36.172 -31.465 1.00 80.69 522 GLU A N 1
ATOM 4284 C CA . GLU A 1 522 ? 0.008 -37.079 -30.544 1.00 80.69 522 GLU A CA 1
ATOM 4285 C C . GLU A 1 522 ? -0.376 -36.792 -29.093 1.00 80.69 522 GLU A C 1
ATOM 4287 O O . GLU A 1 522 ? -0.730 -37.713 -28.352 1.00 80.69 522 GLU A O 1
ATOM 4292 N N . THR A 1 523 ? -0.426 -35.512 -28.713 1.00 78.50 523 THR A N 1
ATOM 4293 C CA . THR A 1 523 ? -0.914 -35.091 -27.396 1.00 78.50 523 THR A CA 1
ATOM 4294 C C . THR A 1 523 ? -2.385 -35.468 -27.212 1.00 78.50 523 THR A C 1
ATOM 4296 O O . THR A 1 523 ? -2.767 -35.931 -26.140 1.00 78.50 523 THR A O 1
ATOM 4299 N N . PHE A 1 524 ? -3.216 -35.359 -28.255 1.00 87.31 524 PHE A N 1
ATOM 4300 C CA . PHE A 1 524 ? -4.611 -35.807 -28.214 1.00 87.31 524 PHE A CA 1
ATOM 4301 C C . PHE A 1 524 ? -4.742 -37.315 -27.946 1.00 87.31 524 PHE A C 1
ATOM 4303 O O . PHE A 1 524 ? -5.532 -37.715 -27.090 1.00 87.31 524 PHE A O 1
ATOM 4310 N N . VAL A 1 525 ? -3.946 -38.160 -28.610 1.00 87.81 525 VAL A N 1
ATOM 4311 C CA . VAL A 1 525 ? -3.925 -39.609 -28.333 1.00 87.81 525 VAL A CA 1
ATOM 4312 C C . VAL A 1 525 ? -3.430 -39.889 -26.911 1.00 87.81 525 VAL A C 1
ATOM 4314 O O . VAL A 1 525 ? -3.992 -40.748 -26.228 1.00 87.81 525 VAL A O 1
ATOM 4317 N N . GLY A 1 526 ? -2.441 -39.127 -26.434 1.00 85.44 526 GLY A N 1
ATOM 4318 C CA . GLY A 1 526 ? -1.981 -39.163 -25.044 1.00 85.44 526 GLY A CA 1
ATOM 4319 C C . GLY A 1 526 ? -3.100 -38.879 -24.039 1.00 85.44 526 GLY A C 1
ATOM 4320 O O . GLY A 1 526 ? -3.240 -39.618 -23.070 1.00 85.44 526 GLY A O 1
ATOM 4321 N N . ILE A 1 527 ? -3.944 -37.876 -24.306 1.00 83.81 527 ILE A N 1
ATOM 4322 C CA . ILE A 1 527 ? -5.109 -37.544 -23.471 1.00 83.81 527 ILE A CA 1
ATOM 4323 C C . ILE A 1 527 ? -6.135 -38.682 -23.486 1.00 83.81 527 ILE A C 1
ATOM 4325 O O . ILE A 1 527 ? -6.607 -39.088 -22.429 1.00 83.81 527 ILE A O 1
ATOM 4329 N N . LEU A 1 528 ? -6.467 -39.240 -24.657 1.00 86.62 528 LEU A N 1
ATOM 4330 C CA . LEU A 1 528 ? -7.456 -40.323 -24.744 1.00 86.62 528 LEU A CA 1
ATOM 4331 C C . LEU A 1 528 ? -7.041 -41.567 -23.948 1.00 86.62 528 LEU A C 1
ATOM 4333 O O . LEU A 1 528 ? -7.894 -42.219 -23.354 1.00 86.62 528 LEU A O 1
ATOM 4337 N N . ARG A 1 529 ? -5.742 -41.885 -23.914 1.00 86.00 529 ARG A N 1
ATOM 4338 C CA . ARG A 1 529 ? -5.196 -43.035 -23.174 1.00 86.00 529 ARG A CA 1
ATOM 4339 C C . ARG A 1 529 ? -5.338 -42.929 -21.658 1.00 86.00 529 ARG A C 1
ATOM 4341 O O . ARG A 1 529 ? -5.226 -43.948 -20.987 1.00 86.00 529 ARG A O 1
ATOM 4348 N N . GLN A 1 530 ? -5.567 -41.730 -21.125 1.00 81.62 530 GLN A N 1
ATOM 4349 C CA . GLN A 1 530 ? -5.765 -41.532 -19.688 1.00 81.62 530 GLN A CA 1
ATOM 4350 C C . GLN A 1 530 ? -7.151 -42.000 -19.219 1.00 81.62 530 GLN A C 1
ATOM 4352 O O . GLN A 1 530 ? -7.378 -42.126 -18.017 1.00 81.62 530 GLN A O 1
ATOM 4357 N N . GLU A 1 531 ? -8.082 -42.277 -20.137 1.00 81.81 531 GLU A N 1
ATOM 4358 C CA . GLU A 1 531 ? -9.417 -42.739 -19.773 1.00 81.81 531 GLU A CA 1
ATOM 4359 C C . GLU A 1 531 ? -9.533 -44.259 -19.756 1.00 81.81 531 GLU A C 1
ATOM 4361 O O . GLU A 1 531 ? -9.325 -44.928 -20.763 1.00 81.81 531 GLU A O 1
ATOM 4366 N N . GLU A 1 532 ? -10.001 -44.809 -18.638 1.00 79.62 532 GLU A N 1
ATOM 4367 C CA . GLU A 1 532 ? -10.372 -46.227 -18.558 1.00 79.62 532 GLU A CA 1
ATOM 4368 C C . GLU A 1 532 ? -11.866 -46.449 -18.832 1.00 79.62 532 GLU A C 1
ATOM 4370 O O . GLU A 1 532 ? -12.266 -47.408 -19.495 1.00 79.62 532 GLU A O 1
ATOM 4375 N N . THR A 1 533 ? -12.721 -45.558 -18.324 1.00 83.06 533 THR A N 1
ATOM 4376 C CA . THR A 1 533 ? -14.181 -45.630 -18.477 1.00 83.06 533 THR A CA 1
ATOM 4377 C C . THR A 1 533 ? -14.774 -44.239 -18.672 1.00 83.06 533 THR A C 1
ATOM 4379 O O . THR A 1 533 ? -14.331 -43.268 -18.059 1.00 83.06 533 THR A O 1
ATOM 4382 N N . VAL A 1 534 ? -15.773 -44.141 -19.550 1.00 84.81 534 VAL A N 1
ATOM 4383 C CA . VAL A 1 534 ? -16.435 -42.885 -19.929 1.00 84.81 534 VAL A CA 1
ATOM 4384 C C . VAL A 1 534 ? -17.949 -43.067 -19.983 1.00 84.81 534 VAL A C 1
ATOM 4386 O O . VAL A 1 534 ? -18.450 -44.149 -20.303 1.00 84.81 534 VAL A O 1
ATOM 4389 N N . ARG A 1 535 ? -18.706 -42.005 -19.689 1.00 83.12 535 ARG A N 1
ATOM 4390 C CA . ARG A 1 535 ? -20.178 -42.038 -19.669 1.00 83.12 535 ARG A CA 1
ATOM 4391 C C . ARG A 1 535 ? -20.773 -41.148 -20.751 1.00 83.12 535 ARG A C 1
ATOM 4393 O O . ARG A 1 535 ? -20.444 -39.974 -20.869 1.00 83.12 535 ARG A O 1
ATOM 4400 N N . SER A 1 536 ? -21.688 -41.675 -21.554 1.00 81.94 536 SER A N 1
ATOM 4401 C CA . SER A 1 536 ? -22.430 -40.832 -22.504 1.00 81.94 536 SER A CA 1
ATOM 4402 C C . SER A 1 536 ? -23.344 -39.832 -21.775 1.00 81.94 536 SER A C 1
ATOM 4404 O O . SER A 1 536 ? -23.675 -40.030 -20.608 1.00 81.94 536 SER A O 1
ATOM 4406 N N . LYS A 1 537 ? -23.842 -38.800 -22.476 1.00 72.56 537 LYS A N 1
ATOM 4407 C CA . LYS A 1 537 ? -24.855 -37.867 -21.931 1.00 72.56 537 LYS A CA 1
ATOM 4408 C C . LYS A 1 537 ? -26.118 -38.572 -21.408 1.00 72.56 537 LYS A C 1
ATOM 4410 O O . LYS A 1 537 ? -26.743 -38.079 -20.482 1.00 72.56 537 LYS A O 1
ATOM 4415 N N . ALA A 1 538 ? -26.469 -39.735 -21.962 1.00 77.12 538 ALA A N 1
ATOM 4416 C CA . ALA A 1 538 ? -27.579 -40.571 -21.494 1.00 77.12 538 ALA A CA 1
ATOM 4417 C C . ALA A 1 538 ? -27.194 -41.491 -20.313 1.00 77.12 538 ALA A C 1
ATOM 4419 O O . ALA A 1 538 ? -27.875 -42.475 -20.048 1.00 77.12 538 ALA A O 1
ATOM 4420 N N . ASN A 1 539 ? -26.068 -41.218 -19.646 1.00 76.69 539 ASN A N 1
ATOM 4421 C CA . ASN A 1 539 ? -25.498 -41.973 -18.526 1.00 76.69 539 ASN A CA 1
ATOM 4422 C C . ASN A 1 539 ? -25.125 -43.444 -18.816 1.00 76.69 539 ASN A C 1
ATOM 4424 O O . ASN A 1 539 ? -24.809 -44.201 -17.902 1.00 76.69 539 ASN A O 1
ATOM 4428 N N . LYS A 1 540 ? -25.100 -43.860 -20.086 1.00 83.44 540 LYS A N 1
ATOM 4429 C CA . LYS A 1 540 ? -24.604 -45.189 -20.475 1.00 83.44 540 LYS A CA 1
ATOM 4430 C C . LYS A 1 540 ? -23.082 -45.288 -20.342 1.00 83.44 540 LYS A C 1
ATOM 4432 O O . LYS A 1 540 ? -22.392 -44.364 -20.789 1.00 83.44 540 LYS A O 1
ATOM 4437 N N . LEU A 1 541 ? -22.588 -46.395 -19.780 1.00 86.56 541 LEU A N 1
ATOM 4438 C CA . LEU A 1 541 ? -21.168 -46.632 -19.508 1.00 86.56 541 LEU A CA 1
ATOM 4439 C C . LEU A 1 541 ? -20.442 -47.291 -20.682 1.00 86.56 541 LEU A C 1
ATOM 4441 O O . LEU A 1 541 ? -20.942 -48.227 -21.305 1.00 86.56 541 LEU A O 1
ATOM 4445 N N . TRP A 1 542 ? -19.218 -46.838 -20.919 1.00 90.88 542 TRP A N 1
ATOM 4446 C CA . TRP A 1 542 ? -18.328 -47.367 -21.941 1.00 90.88 542 TRP A CA 1
ATOM 4447 C C . TRP A 1 542 ? -16.931 -47.542 -21.353 1.00 90.88 542 TRP A C 1
ATOM 4449 O O . TRP A 1 542 ? -16.493 -46.734 -20.533 1.00 90.88 542 TRP A O 1
ATOM 4459 N N . ARG A 1 543 ? -16.216 -48.581 -21.777 1.00 91.81 543 ARG A N 1
ATOM 4460 C CA . ARG A 1 543 ? -14.831 -48.840 -21.370 1.00 91.81 543 ARG A CA 1
ATOM 4461 C C . ARG A 1 543 ? -13.903 -48.685 -22.565 1.00 91.81 543 ARG A C 1
ATOM 4463 O O . ARG A 1 543 ? -14.144 -49.298 -23.604 1.00 91.81 543 ARG A O 1
ATOM 4470 N N . LEU A 1 544 ? -12.842 -47.897 -22.416 1.00 93.19 544 LEU A N 1
ATOM 4471 C CA . LEU A 1 544 ? -11.782 -47.842 -23.419 1.00 93.19 544 LEU A CA 1
ATOM 4472 C C . LEU A 1 544 ? -10.972 -49.142 -23.327 1.00 93.19 544 LEU A C 1
ATOM 4474 O O . LEU A 1 544 ? -10.471 -49.485 -22.260 1.00 93.19 544 LEU A O 1
ATOM 4478 N N . VAL A 1 545 ? -10.903 -49.900 -24.422 1.00 93.19 545 VAL A N 1
ATOM 4479 C CA . VAL A 1 545 ? -10.189 -51.190 -24.476 1.00 93.19 545 VAL A CA 1
ATOM 4480 C C . VAL A 1 545 ? -8.763 -50.987 -24.973 1.00 93.19 545 VAL A C 1
ATOM 4482 O O . VAL A 1 545 ? -7.824 -51.520 -24.390 1.00 93.19 545 VAL A O 1
ATOM 4485 N N . SER A 1 546 ? -8.596 -50.209 -26.043 1.00 92.44 546 SER A N 1
ATOM 4486 C CA . SER A 1 546 ? -7.287 -49.829 -26.573 1.00 92.44 546 SER A CA 1
ATOM 4487 C C . SER A 1 546 ? -7.367 -48.520 -27.362 1.00 92.44 546 SER A C 1
ATOM 4489 O O . SER A 1 546 ? -8.406 -48.180 -27.933 1.00 92.44 546 SER A O 1
ATOM 4491 N N . CYS A 1 547 ? -6.262 -47.773 -27.381 1.00 94.06 547 CYS A N 1
ATOM 4492 C CA . CYS A 1 547 ? -6.112 -46.550 -28.166 1.00 94.06 547 CYS A CA 1
ATOM 4493 C C . CYS A 1 547 ? -4.652 -46.381 -28.607 1.00 94.06 547 CYS A C 1
ATOM 4495 O O . CYS A 1 547 ? -3.745 -46.192 -27.786 1.00 94.06 547 CYS A O 1
ATOM 4497 N N . ASP A 1 548 ? -4.415 -46.441 -29.913 1.00 92.12 548 ASP A N 1
ATOM 4498 C CA . ASP A 1 548 ? -3.131 -46.134 -30.537 1.00 92.12 548 ASP A CA 1
ATOM 4499 C C . ASP A 1 548 ? -3.291 -45.147 -31.700 1.00 92.12 548 ASP A C 1
ATOM 4501 O O . ASP A 1 548 ? -4.389 -44.667 -31.984 1.00 92.12 548 ASP A O 1
ATOM 4505 N N . LEU A 1 549 ? -2.182 -44.801 -32.357 1.00 88.19 549 LEU A N 1
ATOM 4506 C CA . LEU A 1 549 ? -2.163 -43.810 -33.439 1.00 88.19 549 LEU A CA 1
ATOM 4507 C C . LEU A 1 549 ? -3.020 -44.217 -34.652 1.00 88.19 549 LEU A C 1
ATOM 4509 O O . LEU A 1 549 ? -3.373 -43.363 -35.465 1.00 88.19 549 LEU A O 1
ATOM 4513 N N . THR A 1 550 ? -3.376 -45.497 -34.772 1.00 89.69 550 THR A N 1
ATOM 4514 C CA . THR A 1 550 ? -4.160 -46.046 -35.881 1.00 89.69 550 THR A CA 1
ATOM 4515 C C . THR A 1 550 ? -5.608 -46.313 -35.480 1.00 89.69 550 THR A C 1
ATOM 4517 O O . THR A 1 550 ? -6.527 -45.895 -36.189 1.00 89.69 550 THR A O 1
ATOM 4520 N N . THR A 1 551 ? -5.828 -46.956 -34.331 1.00 93.94 551 THR A N 1
ATOM 4521 C CA . THR A 1 551 ? -7.116 -47.561 -33.981 1.00 93.94 551 THR A CA 1
ATOM 4522 C C . THR A 1 551 ? -7.501 -47.297 -32.528 1.00 93.94 551 THR A C 1
ATOM 4524 O O . THR A 1 551 ? -6.683 -47.386 -31.612 1.00 93.94 551 THR A O 1
ATOM 4527 N N . THR A 1 552 ? -8.783 -46.997 -32.318 1.00 96.25 552 THR A N 1
ATOM 4528 C CA . THR A 1 552 ? -9.409 -46.877 -30.999 1.00 96.25 552 THR A CA 1
ATOM 4529 C C . THR A 1 552 ? -10.538 -47.898 -30.875 1.00 96.25 552 THR A C 1
ATOM 4531 O O . THR A 1 552 ? -11.393 -47.997 -31.762 1.00 96.25 552 THR A O 1
ATOM 4534 N N . VAL A 1 553 ? -10.552 -48.645 -29.769 1.00 95.81 553 VAL A N 1
ATOM 4535 C CA . VAL A 1 553 ? -11.568 -49.657 -29.453 1.00 95.81 553 VAL A CA 1
ATOM 4536 C C . VAL A 1 553 ? -12.248 -49.312 -28.135 1.00 95.81 553 VAL A C 1
ATOM 4538 O O . VAL A 1 553 ? -11.595 -49.181 -27.100 1.00 95.81 553 VAL A O 1
ATOM 4541 N N . ILE A 1 554 ? -13.574 -49.193 -28.171 1.00 95.88 554 ILE A N 1
ATOM 4542 C CA . ILE A 1 554 ? -14.411 -48.901 -27.004 1.00 95.88 554 ILE A CA 1
ATOM 4543 C C . ILE A 1 554 ? -15.468 -49.991 -26.864 1.00 95.88 554 ILE A C 1
ATOM 4545 O O . ILE A 1 554 ? -16.135 -50.340 -27.836 1.00 95.88 554 ILE A O 1
ATOM 4549 N N . ARG A 1 555 ? -15.652 -50.488 -25.643 1.00 94.12 555 ARG A N 1
ATOM 4550 C CA . ARG A 1 555 ? -16.615 -51.532 -25.297 1.00 94.12 555 ARG A CA 1
ATOM 4551 C C . ARG A 1 555 ? -17.829 -50.957 -24.589 1.00 94.12 555 ARG A C 1
ATOM 4553 O O . ARG A 1 555 ? -17.693 -50.167 -23.654 1.00 94.12 555 ARG A O 1
ATOM 4560 N N . ASP A 1 556 ? -19.006 -51.401 -25.000 1.00 92.25 556 ASP A N 1
ATOM 4561 C CA . ASP A 1 556 ? -20.247 -51.226 -24.247 1.00 92.25 556 ASP A CA 1
ATOM 4562 C C . ASP A 1 556 ? -20.228 -52.140 -23.015 1.00 92.25 556 ASP A C 1
ATOM 4564 O O . ASP A 1 556 ? -20.035 -53.352 -23.137 1.00 92.25 556 ASP A O 1
ATOM 4568 N N . VAL A 1 557 ? -20.382 -51.568 -21.821 1.00 89.19 557 VAL A N 1
ATOM 4569 C CA . VAL A 1 557 ? -20.218 -52.322 -20.569 1.00 89.19 557 VAL A CA 1
ATOM 4570 C C . VAL A 1 557 ? -21.401 -53.246 -20.283 1.00 89.19 557 VAL A C 1
ATOM 4572 O O . VAL A 1 557 ? -21.203 -54.281 -19.652 1.00 89.19 557 VAL A O 1
ATOM 4575 N N . ASP A 1 558 ? -22.594 -52.936 -20.793 1.00 84.12 558 ASP A N 1
ATOM 4576 C CA . ASP A 1 558 ? -23.803 -53.704 -20.474 1.00 84.12 558 ASP A CA 1
ATOM 4577 C C . ASP A 1 558 ? -23.903 -55.001 -21.294 1.00 84.12 558 ASP A C 1
ATOM 4579 O O . ASP A 1 558 ? -24.415 -56.012 -20.817 1.00 84.12 558 ASP A O 1
ATOM 4583 N N . ASN A 1 559 ? -23.426 -54.984 -22.544 1.00 88.19 559 ASN A N 1
ATOM 4584 C CA . ASN A 1 559 ? -23.550 -56.111 -23.483 1.00 88.19 559 ASN A CA 1
ATOM 4585 C C . ASN A 1 559 ? -22.211 -56.613 -24.053 1.00 88.19 559 ASN A C 1
ATOM 4587 O O . ASN A 1 559 ? -22.209 -57.521 -24.884 1.00 88.19 559 ASN A O 1
ATOM 4591 N N . PHE A 1 560 ? -21.086 -56.038 -23.617 1.00 88.75 560 PHE A N 1
ATOM 4592 C CA . PHE A 1 560 ? -19.717 -56.411 -23.993 1.00 88.75 560 PHE A CA 1
ATOM 4593 C C . PHE A 1 560 ? -19.379 -56.298 -25.487 1.00 88.75 560 PHE A C 1
ATOM 4595 O O . PHE A 1 560 ? -18.382 -56.864 -25.939 1.00 88.75 560 PHE A O 1
ATOM 4602 N N . ARG A 1 561 ? -20.168 -55.551 -26.266 1.00 92.25 561 ARG A N 1
ATOM 4603 C CA . ARG A 1 561 ? -19.895 -55.327 -27.687 1.00 92.25 561 ARG A CA 1
ATOM 4604 C C . ARG A 1 561 ? -18.783 -54.296 -27.887 1.00 92.25 561 ARG A C 1
ATOM 4606 O O . ARG A 1 561 ? -18.849 -53.199 -27.333 1.00 92.25 561 ARG A O 1
ATOM 4613 N N . ASP A 1 562 ? -17.824 -54.629 -28.751 1.00 94.75 562 ASP A N 1
ATOM 4614 C CA . ASP A 1 562 ? -16.723 -53.741 -29.135 1.00 94.75 562 ASP A CA 1
ATOM 4615 C C . ASP A 1 562 ? -17.057 -52.886 -30.362 1.00 94.75 562 ASP A C 1
ATOM 4617 O O . ASP A 1 562 ? -17.639 -53.351 -31.347 1.00 94.75 562 ASP A O 1
ATOM 4621 N N . PHE A 1 563 ? -16.654 -51.621 -30.284 1.00 95.81 563 PHE A N 1
ATOM 4622 C CA . PHE A 1 563 ? -16.780 -50.616 -31.328 1.00 95.81 563 PHE A CA 1
ATOM 4623 C C . PHE A 1 563 ? -15.386 -50.121 -31.697 1.00 95.81 563 PHE A C 1
ATOM 4625 O O . PHE A 1 563 ? -14.707 -49.470 -30.900 1.00 95.81 563 PHE A O 1
ATOM 4632 N N . THR A 1 564 ? -14.969 -50.437 -32.919 1.00 94.56 564 THR A N 1
ATOM 4633 C CA . THR A 1 564 ? -13.634 -50.139 -33.441 1.00 94.56 564 THR A CA 1
ATOM 4634 C C . THR A 1 564 ? -13.717 -49.026 -34.476 1.00 94.56 564 THR A C 1
ATOM 4636 O O . THR A 1 564 ? -14.549 -49.073 -35.387 1.00 94.56 564 THR A O 1
ATOM 4639 N N . MET A 1 565 ? -12.851 -48.021 -34.350 1.00 95.19 565 MET A N 1
ATOM 4640 C CA . MET A 1 565 ? -12.803 -46.881 -35.267 1.00 95.19 565 MET A CA 1
ATOM 4641 C C . MET A 1 565 ? -11.377 -46.349 -35.465 1.00 95.19 565 MET A C 1
ATOM 4643 O O . MET A 1 565 ? -10.556 -46.464 -34.552 1.00 95.19 565 MET A O 1
ATOM 4647 N N . PRO A 1 566 ? -11.074 -45.727 -36.622 1.00 94.88 566 PRO A N 1
ATOM 4648 C CA . PRO A 1 566 ? -9.790 -45.065 -36.825 1.00 94.88 566 PRO A CA 1
ATOM 4649 C C . PRO A 1 566 ? -9.599 -43.901 -35.845 1.00 94.88 566 PRO A C 1
ATOM 4651 O O . PRO A 1 566 ? -10.438 -42.996 -35.784 1.00 94.88 566 PRO A O 1
ATOM 4654 N N . THR A 1 567 ? -8.474 -43.871 -35.127 1.00 93.81 567 THR A N 1
ATOM 4655 C CA . THR A 1 567 ? -8.170 -42.810 -34.144 1.00 93.81 567 THR A CA 1
ATOM 4656 C C . THR A 1 567 ? -8.089 -41.435 -34.804 1.00 93.81 567 THR A C 1
ATOM 4658 O O . THR A 1 567 ? -8.496 -40.424 -34.229 1.00 93.81 567 THR A O 1
ATOM 4661 N N . ARG A 1 568 ? -7.645 -41.388 -36.065 1.00 90.56 568 ARG A N 1
ATOM 4662 C CA . ARG A 1 568 ? -7.580 -40.146 -36.838 1.00 90.56 568 ARG A CA 1
ATOM 4663 C C . ARG A 1 568 ? -8.950 -39.492 -37.031 1.00 90.56 568 ARG A C 1
ATOM 4665 O O . ARG A 1 568 ? -9.053 -38.270 -36.972 1.00 90.56 568 ARG A O 1
ATOM 4672 N N . ASN A 1 569 ? -10.008 -40.282 -37.191 1.00 92.50 569 ASN A N 1
ATOM 4673 C CA . ASN A 1 569 ? -11.354 -39.742 -37.378 1.00 92.50 569 ASN A CA 1
ATOM 4674 C C . ASN A 1 569 ? -11.901 -39.125 -36.083 1.00 92.50 569 ASN A C 1
ATOM 4676 O O . ASN A 1 569 ? -12.625 -38.133 -36.141 1.00 92.50 569 ASN A O 1
ATOM 4680 N N . LEU A 1 570 ? -11.519 -39.663 -34.919 1.00 90.81 570 LEU A N 1
ATOM 4681 C CA . LEU A 1 570 ? -11.825 -39.058 -33.619 1.00 90.81 570 LEU A CA 1
ATOM 4682 C C . LEU A 1 570 ? -11.106 -37.720 -33.433 1.00 90.81 570 LEU A C 1
ATOM 4684 O O . LEU A 1 570 ? -11.699 -36.775 -32.920 1.00 90.81 570 LEU A O 1
ATOM 4688 N N . TYR A 1 571 ? -9.853 -37.622 -33.879 1.00 89.88 571 TYR A N 1
ATOM 4689 C CA . TYR A 1 571 ? -9.101 -36.371 -33.813 1.00 89.88 571 TYR A CA 1
ATOM 4690 C C . TYR A 1 571 ? -9.681 -35.284 -34.720 1.00 89.88 571 TYR A C 1
ATOM 4692 O O . TYR A 1 571 ? -9.831 -34.142 -34.294 1.00 89.88 571 TYR A O 1
ATOM 4700 N N . ASN A 1 572 ? -10.081 -35.644 -35.940 1.00 84.50 572 ASN A N 1
ATOM 4701 C CA . ASN A 1 572 ? -10.748 -34.702 -36.838 1.00 84.50 572 ASN A CA 1
ATOM 4702 C C . ASN A 1 572 ? -12.069 -34.204 -36.222 1.00 84.50 572 ASN A C 1
ATOM 4704 O O . ASN A 1 572 ? -12.330 -33.005 -36.212 1.00 84.50 572 ASN A O 1
ATOM 4708 N N . ALA A 1 573 ? -12.849 -35.099 -35.602 1.00 86.50 573 ALA A N 1
ATOM 4709 C CA . ALA A 1 573 ? -14.045 -34.710 -34.857 1.00 86.50 573 ALA A CA 1
ATOM 4710 C C . ALA A 1 573 ? -13.729 -33.761 -33.681 1.00 86.50 573 ALA A C 1
ATOM 4712 O O . ALA A 1 573 ? -14.481 -32.825 -33.445 1.00 86.50 573 ALA A O 1
ATOM 4713 N N . TYR A 1 574 ? -12.620 -33.961 -32.964 1.00 85.00 574 TYR A N 1
ATOM 4714 C CA . TYR A 1 574 ? -12.171 -33.069 -31.886 1.00 85.00 574 TYR A CA 1
ATOM 4715 C C . TYR A 1 574 ? -11.777 -31.666 -32.376 1.00 85.00 574 TYR A C 1
ATOM 4717 O O . TYR A 1 574 ? -12.060 -30.681 -31.697 1.00 85.00 574 TYR A O 1
ATOM 4725 N N . ILE A 1 575 ? -11.125 -31.566 -33.536 1.00 80.38 575 ILE A N 1
ATOM 4726 C CA . ILE A 1 575 ? -10.704 -30.279 -34.109 1.00 80.38 575 ILE A CA 1
ATOM 4727 C C . ILE A 1 575 ? -11.893 -29.490 -34.660 1.00 80.38 575 ILE A C 1
ATOM 4729 O O . ILE A 1 575 ? -11.909 -28.261 -34.560 1.00 80.38 575 ILE A O 1
ATOM 4733 N N . GLU A 1 576 ? -12.832 -30.182 -35.304 1.00 79.88 576 GLU A N 1
ATOM 4734 C CA . GLU A 1 576 ? -13.885 -29.560 -36.111 1.00 79.88 576 GLU A CA 1
ATOM 4735 C C . GLU A 1 576 ? -15.198 -29.360 -35.350 1.00 79.88 576 GLU A C 1
ATOM 4737 O O . GLU A 1 576 ? -15.961 -28.448 -35.669 1.00 79.88 576 GLU A O 1
ATOM 4742 N N . ILE A 1 577 ? -15.483 -30.191 -34.343 1.00 79.44 577 ILE A N 1
ATOM 4743 C CA . ILE A 1 577 ? -16.692 -30.051 -33.533 1.00 79.44 577 ILE A CA 1
ATOM 4744 C C . ILE A 1 577 ? -16.377 -29.154 -32.336 1.00 79.44 577 ILE A C 1
ATOM 4746 O O . ILE A 1 577 ? -15.575 -29.502 -31.473 1.00 79.44 577 ILE A O 1
ATOM 4750 N N . ASP A 1 578 ? -17.081 -28.027 -32.258 1.00 76.75 578 ASP A N 1
ATOM 4751 C CA . ASP A 1 578 ? -17.171 -27.189 -31.062 1.00 76.75 578 ASP A CA 1
ATOM 4752 C C . ASP A 1 578 ? -17.409 -28.066 -29.814 1.00 76.75 578 ASP A C 1
ATOM 4754 O O . ASP A 1 578 ? -18.339 -28.881 -29.779 1.00 76.75 578 ASP A O 1
ATOM 4758 N N . LYS A 1 579 ? -16.555 -27.911 -28.793 1.00 76.56 579 LYS A N 1
ATOM 4759 C CA . LYS A 1 579 ? -16.529 -28.746 -27.578 1.00 76.56 579 LYS A CA 1
ATOM 4760 C C . LYS A 1 579 ? -17.882 -28.791 -26.858 1.00 76.56 579 LYS A C 1
ATOM 4762 O O . LYS A 1 579 ? -18.197 -29.790 -26.203 1.00 76.56 579 LYS A O 1
ATOM 4767 N N . ASP A 1 580 ? -18.710 -27.766 -27.041 1.00 74.75 580 ASP A N 1
ATOM 4768 C CA . ASP A 1 580 ? -20.051 -27.665 -26.464 1.00 74.75 580 ASP A CA 1
ATOM 4769 C C . ASP A 1 580 ? -21.121 -28.415 -27.269 1.00 74.75 580 ASP A C 1
ATOM 4771 O O . ASP A 1 580 ? -22.182 -28.770 -26.746 1.00 74.75 580 ASP A O 1
ATOM 4775 N N . LYS A 1 581 ? -20.825 -28.719 -28.534 1.00 79.50 581 LYS A N 1
ATOM 4776 C CA . LYS A 1 581 ? -21.728 -29.343 -29.511 1.00 79.50 581 LYS A CA 1
ATOM 4777 C C . LYS A 1 581 ? -21.386 -30.809 -29.795 1.00 79.50 581 LYS A C 1
ATOM 4779 O O . LYS A 1 581 ? -21.913 -31.398 -30.745 1.00 79.50 581 LYS A O 1
ATOM 4784 N N . ILE A 1 582 ? -20.551 -31.437 -28.962 1.00 84.06 582 ILE A N 1
ATOM 4785 C CA . ILE A 1 582 ? -20.270 -32.877 -29.039 1.00 84.06 582 ILE A CA 1
ATOM 4786 C C . ILE A 1 582 ? -21.540 -33.668 -28.670 1.00 84.06 582 ILE A C 1
ATOM 4788 O O . ILE A 1 582 ? -22.045 -33.614 -27.540 1.00 84.06 582 ILE A O 1
ATOM 4792 N N . GLN A 1 583 ? -22.076 -34.396 -29.653 1.00 87.19 583 GLN A N 1
ATOM 4793 C CA . GLN A 1 583 ? -23.237 -35.281 -29.538 1.00 87.19 583 GLN A CA 1
ATOM 4794 C C . GLN A 1 583 ? -23.208 -36.363 -30.631 1.00 87.19 583 GLN A C 1
ATOM 4796 O O . GLN A 1 583 ? -22.508 -36.239 -31.634 1.00 87.19 583 GLN A O 1
ATOM 4801 N N . VAL A 1 584 ? -24.003 -37.426 -30.473 1.00 89.56 584 VAL A N 1
ATOM 4802 C CA . VAL A 1 584 ? -23.992 -38.589 -31.385 1.00 89.56 584 VAL A CA 1
ATOM 4803 C C . VAL A 1 584 ? -24.223 -38.185 -32.845 1.00 89.56 584 VAL A C 1
ATOM 4805 O O . VAL A 1 584 ? -23.538 -38.678 -33.739 1.00 89.56 584 VAL A O 1
ATOM 4808 N N . SER A 1 585 ? -25.150 -37.259 -33.103 1.00 86.06 585 SER A N 1
ATOM 4809 C CA . SER A 1 585 ? -25.473 -36.809 -34.461 1.00 86.06 585 SER A CA 1
ATOM 4810 C C . SER A 1 585 ? -24.304 -36.094 -35.144 1.00 86.06 585 SER A C 1
ATOM 4812 O O . SER A 1 585 ? -24.047 -36.359 -36.320 1.00 86.06 585 SER A O 1
ATOM 4814 N N . THR A 1 586 ? -23.558 -35.250 -34.424 1.00 87.25 586 THR A N 1
ATOM 4815 C CA . THR A 1 586 ? -22.409 -34.508 -34.967 1.00 87.25 586 THR A CA 1
ATOM 4816 C C . THR A 1 586 ? -21.207 -35.425 -35.178 1.00 87.25 586 THR A C 1
ATOM 4818 O O . THR A 1 586 ? -20.602 -35.406 -36.247 1.00 87.25 586 THR A O 1
ATOM 4821 N N . VAL A 1 587 ? -20.938 -36.322 -34.226 1.00 90.00 587 VAL A N 1
ATOM 4822 C CA . VAL A 1 587 ? -19.811 -37.268 -34.288 1.00 90.00 587 VAL A CA 1
ATOM 4823 C C . VAL A 1 587 ? -20.029 -38.373 -35.333 1.00 90.00 587 VAL A C 1
ATOM 4825 O O . VAL A 1 587 ? -19.070 -38.857 -35.937 1.00 90.00 587 VAL A O 1
ATOM 4828 N N . SER A 1 588 ? -21.282 -38.744 -35.629 1.00 92.31 588 SER A N 1
ATOM 4829 C CA . SER A 1 588 ? -21.600 -39.805 -36.602 1.00 92.31 588 SER A CA 1
ATOM 4830 C C . SER A 1 588 ? -21.069 -39.564 -38.015 1.00 92.31 588 SER A C 1
ATOM 4832 O O . SER A 1 588 ? -20.836 -40.531 -38.741 1.00 92.31 588 SER A O 1
ATOM 4834 N N . ARG A 1 589 ? -20.832 -38.299 -38.385 1.00 90.88 589 ARG A N 1
ATOM 4835 C CA . ARG A 1 589 ? -20.256 -37.909 -39.679 1.00 90.88 589 ARG A CA 1
ATOM 4836 C C . ARG A 1 589 ? -18.805 -38.369 -39.844 1.00 90.88 589 ARG A C 1
ATOM 4838 O O . ARG A 1 589 ? -18.374 -38.584 -40.968 1.00 90.88 589 ARG A O 1
ATOM 4845 N N . TYR A 1 590 ? -18.088 -38.563 -38.737 1.00 92.88 590 TYR A N 1
ATOM 4846 C CA . TYR A 1 590 ? -16.657 -38.879 -38.728 1.00 92.88 590 TYR A CA 1
ATOM 4847 C C . TYR A 1 590 ? -16.379 -40.373 -38.544 1.00 92.88 590 TYR A C 1
ATOM 4849 O O . TYR A 1 590 ? -15.469 -40.924 -39.160 1.00 92.88 590 TYR A O 1
ATOM 4857 N N . VAL A 1 591 ? -17.161 -41.051 -37.700 1.00 90.44 591 VAL A N 1
ATOM 4858 C CA . VAL A 1 591 ? -16.916 -42.461 -37.332 1.00 90.44 591 VAL A CA 1
ATOM 4859 C C . VAL A 1 591 ? -18.012 -43.427 -37.798 1.00 90.44 591 VAL A C 1
ATOM 4861 O O . VAL A 1 591 ? -17.918 -44.630 -37.558 1.00 90.44 591 VAL A O 1
ATOM 4864 N N . GLY A 1 592 ? -19.056 -42.920 -38.461 1.00 89.56 592 GLY A N 1
ATOM 4865 C CA . GLY A 1 592 ? -20.223 -43.691 -38.888 1.00 89.56 592 GLY A CA 1
ATOM 4866 C C . GLY A 1 592 ? -21.258 -43.900 -37.776 1.00 89.56 592 GLY A C 1
ATOM 4867 O O . GLY A 1 592 ? -20.954 -43.857 -36.583 1.00 89.56 592 GLY A O 1
ATOM 4868 N N . LYS A 1 593 ? -22.518 -44.154 -38.163 1.00 90.50 593 LYS A N 1
ATOM 4869 C CA . LYS A 1 593 ? -23.666 -44.262 -37.234 1.00 90.50 593 LYS A CA 1
ATOM 4870 C C . LYS A 1 593 ? -23.505 -45.354 -36.172 1.00 90.50 593 LYS A C 1
ATOM 4872 O O . LYS A 1 593 ? -24.003 -45.187 -35.065 1.00 90.50 593 LYS A O 1
ATOM 4877 N N . VAL A 1 594 ? -22.817 -46.447 -36.507 1.00 91.38 594 VAL A N 1
ATOM 4878 C CA . VAL A 1 594 ? -22.603 -47.587 -35.600 1.00 91.38 594 VAL A CA 1
ATOM 4879 C C . VAL A 1 594 ? -21.683 -47.204 -34.438 1.00 91.38 594 VAL A C 1
ATOM 4881 O O . VAL A 1 594 ? -21.990 -47.520 -33.296 1.00 91.38 594 VAL A O 1
ATOM 4884 N N . ASN A 1 595 ? -20.598 -46.475 -34.712 1.00 93.31 595 ASN A N 1
ATOM 4885 C CA . ASN A 1 595 ? -19.584 -46.122 -33.711 1.00 93.31 595 ASN A CA 1
ATOM 4886 C C . ASN A 1 595 ? -19.866 -44.790 -33.000 1.00 93.31 595 ASN A C 1
ATOM 4888 O O . ASN A 1 595 ? -19.294 -44.515 -31.945 1.00 93.31 595 ASN A O 1
ATOM 4892 N N . ALA A 1 596 ? -20.746 -43.957 -33.563 1.00 92.19 596 ALA A N 1
ATOM 4893 C CA . ALA A 1 596 ? -21.041 -42.614 -33.071 1.00 92.19 596 ALA A CA 1
ATOM 4894 C C . ALA A 1 596 ? -21.416 -42.529 -31.578 1.00 92.19 596 ALA A C 1
ATOM 4896 O O . ALA A 1 596 ? -20.960 -41.587 -30.926 1.00 92.19 596 ALA A O 1
ATOM 4897 N N . PRO A 1 597 ? -22.202 -43.464 -31.001 1.00 92.88 597 PRO A N 1
ATOM 4898 C CA . PRO A 1 597 ? -22.543 -43.409 -29.580 1.00 92.88 597 PRO A CA 1
ATOM 4899 C C . PRO A 1 597 ? -21.318 -43.546 -28.668 1.00 92.88 597 PRO A C 1
ATOM 4901 O O . PRO A 1 597 ? -21.144 -42.737 -27.756 1.00 92.88 597 PRO A O 1
ATOM 4904 N N . ALA A 1 598 ? -20.444 -44.514 -28.956 1.00 92.12 598 ALA A N 1
ATOM 4905 C CA . ALA A 1 598 ? -19.220 -44.762 -28.197 1.00 92.12 598 ALA A CA 1
ATOM 4906 C C . ALA A 1 598 ? -18.202 -43.620 -28.375 1.00 92.12 598 ALA A C 1
ATOM 4908 O O . ALA A 1 598 ? -17.653 -43.106 -27.401 1.00 92.12 598 ALA A O 1
ATOM 4909 N N . ALA A 1 599 ? -18.015 -43.154 -29.613 1.00 92.56 599 ALA A N 1
ATOM 4910 C CA . ALA A 1 599 ? -17.114 -42.052 -29.947 1.00 92.56 599 ALA A CA 1
ATOM 4911 C C . ALA A 1 599 ? -17.528 -40.722 -29.302 1.00 92.56 599 ALA A C 1
ATOM 4913 O O . ALA A 1 599 ? -16.698 -40.003 -28.748 1.00 92.56 599 ALA A O 1
ATOM 4914 N N . SER A 1 600 ? -18.826 -40.399 -29.350 1.00 91.75 600 SER A N 1
ATOM 4915 C CA . SER A 1 600 ? -19.353 -39.187 -28.726 1.00 91.75 600 SER A CA 1
ATOM 4916 C C . SER A 1 600 ? -19.213 -39.233 -27.212 1.00 91.75 600 SER A C 1
ATOM 4918 O O . SER A 1 600 ? -18.981 -38.182 -26.623 1.00 91.75 600 SER A O 1
ATOM 4920 N N . ALA A 1 601 ? -19.357 -40.405 -26.584 1.00 90.38 601 ALA A N 1
ATOM 4921 C CA . ALA A 1 601 ? -19.101 -40.555 -25.159 1.00 90.38 601 ALA A CA 1
ATOM 4922 C C . ALA A 1 601 ? -17.626 -40.278 -24.852 1.00 90.38 601 ALA A C 1
ATOM 4924 O O . ALA A 1 601 ? -17.341 -39.441 -24.005 1.00 90.38 601 ALA A O 1
ATOM 4925 N N . LEU A 1 602 ? -16.690 -40.888 -25.582 1.00 91.06 602 LEU A N 1
ATOM 4926 C CA . LEU A 1 602 ? -15.262 -40.668 -25.349 1.00 91.06 602 LEU A CA 1
ATOM 4927 C C . LEU A 1 602 ? -14.869 -39.190 -25.477 1.00 91.06 602 LEU A C 1
ATOM 4929 O O . LEU A 1 602 ? -14.364 -38.624 -24.515 1.00 91.06 602 LEU A O 1
ATOM 4933 N N . LEU A 1 603 ? -15.181 -38.542 -26.606 1.00 88.31 603 LEU A N 1
ATOM 4934 C CA . LEU A 1 603 ? -14.821 -37.136 -26.849 1.00 88.31 603 LEU A CA 1
ATOM 4935 C C . LEU A 1 603 ? -15.487 -36.169 -25.864 1.00 88.31 603 LEU A C 1
ATOM 4937 O O . LEU A 1 603 ? -14.874 -35.201 -25.419 1.00 88.31 603 LEU A O 1
ATOM 4941 N N . TYR A 1 604 ? -16.744 -36.430 -25.499 1.00 85.50 604 TYR A N 1
ATOM 4942 C CA . TYR A 1 604 ? -17.458 -35.594 -24.540 1.00 85.50 604 TYR A CA 1
ATOM 4943 C C . TYR A 1 604 ? -16.769 -35.588 -23.173 1.00 85.50 604 TYR A C 1
ATOM 4945 O O . TYR A 1 604 ? -16.693 -34.530 -22.555 1.00 85.50 604 TYR A O 1
ATOM 4953 N N . ASN A 1 605 ? -16.253 -36.735 -22.721 1.00 81.00 605 ASN A N 1
ATOM 4954 C CA . ASN A 1 605 ? -15.609 -36.855 -21.412 1.00 81.00 605 ASN A CA 1
ATOM 4955 C C . ASN A 1 605 ? -14.142 -36.425 -21.424 1.00 81.00 605 ASN A C 1
ATOM 4957 O O . ASN A 1 605 ? -13.680 -35.863 -20.443 1.00 81.00 605 ASN A O 1
ATOM 4961 N N . THR A 1 606 ? -13.410 -36.651 -22.512 1.00 75.38 606 THR A N 1
ATOM 4962 C CA . THR A 1 606 ? -11.963 -36.384 -22.537 1.00 75.38 606 THR A CA 1
ATOM 4963 C C . THR A 1 606 ? -11.642 -34.921 -22.809 1.00 75.38 606 THR A C 1
ATOM 4965 O O . THR A 1 606 ? -10.715 -34.355 -22.231 1.00 75.38 606 THR A O 1
ATOM 4968 N N . VAL A 1 607 ? -12.400 -34.299 -23.713 1.00 73.19 607 VAL A N 1
ATOM 4969 C CA . VAL A 1 607 ? -12.055 -32.993 -24.295 1.00 73.19 607 VAL A CA 1
ATOM 4970 C C . VAL A 1 607 ? -13.236 -32.027 -24.400 1.00 73.19 607 VAL A C 1
ATOM 4972 O O . VAL A 1 607 ? -13.026 -30.845 -24.676 1.00 73.19 607 VAL A O 1
ATOM 4975 N N . GLY A 1 608 ? -14.460 -32.510 -24.175 1.00 61.34 608 GLY A N 1
ATOM 4976 C CA . GLY A 1 608 ? -15.684 -31.713 -24.092 1.00 61.34 608 GLY A CA 1
ATOM 4977 C C . GLY A 1 608 ? -16.115 -31.394 -22.655 1.00 61.34 608 GLY A C 1
ATOM 4978 O O . GLY A 1 608 ? -15.398 -31.639 -21.685 1.00 61.34 608 GLY A O 1
ATOM 4979 N N . LYS A 1 609 ? -17.343 -30.881 -22.508 1.00 61.38 609 LYS A N 1
ATOM 4980 C CA . LYS A 1 609 ? -17.957 -30.504 -21.214 1.00 61.38 609 LYS A CA 1
ATOM 4981 C C . LYS A 1 609 ? -18.142 -31.656 -20.206 1.00 61.38 609 LYS A C 1
ATOM 4983 O O . LYS A 1 609 ? -18.459 -31.406 -19.048 1.00 61.38 609 LYS A O 1
ATOM 4988 N N . GLY A 1 610 ? -17.951 -32.910 -20.617 1.00 60.19 610 GLY A N 1
ATOM 4989 C CA . GLY A 1 610 ? -18.087 -34.094 -19.767 1.00 60.19 610 GLY A CA 1
ATOM 4990 C C . GLY A 1 610 ? -16.894 -34.378 -18.856 1.00 60.19 610 GLY A C 1
ATOM 4991 O O . GLY A 1 610 ? -17.012 -35.247 -18.000 1.00 60.19 610 GLY A O 1
ATOM 4992 N N . ARG A 1 611 ? -15.772 -33.659 -18.991 1.00 61.94 611 ARG A N 1
ATOM 4993 C CA . ARG A 1 611 ? -14.552 -33.915 -18.204 1.00 61.94 611 ARG A CA 1
ATOM 4994 C C . ARG A 1 611 ? -14.780 -33.807 -16.696 1.00 61.94 611 ARG A C 1
ATOM 4996 O O . ARG A 1 611 ? -14.463 -34.732 -15.956 1.00 61.94 611 ARG A O 1
ATOM 5003 N N . ASN A 1 612 ? -15.463 -32.749 -16.258 1.00 58.47 612 ASN A N 1
ATOM 5004 C CA . ASN A 1 612 ? -15.836 -32.569 -14.849 1.00 58.47 612 ASN A CA 1
ATOM 5005 C C . ASN A 1 612 ? -16.910 -33.576 -14.399 1.00 58.47 612 ASN A C 1
ATOM 5007 O O . ASN A 1 612 ? -16.934 -33.992 -13.244 1.00 58.47 612 ASN A O 1
ATOM 5011 N N . TRP A 1 613 ? -17.783 -34.001 -15.319 1.00 57.12 613 TRP A N 1
ATOM 5012 C CA . TRP A 1 613 ? -18.845 -34.971 -15.049 1.00 57.12 613 TRP A CA 1
ATOM 5013 C C . TRP A 1 613 ? -18.281 -36.383 -14.826 1.00 57.12 613 TRP A C 1
ATOM 5015 O O . TRP A 1 613 ? -18.702 -37.072 -13.900 1.00 57.12 613 TRP A O 1
ATOM 5025 N N . ASN A 1 614 ? -17.296 -36.810 -15.625 1.00 59.53 614 ASN A N 1
ATOM 5026 C CA . ASN A 1 614 ? -16.650 -38.117 -15.476 1.00 59.53 614 ASN A CA 1
ATOM 5027 C C . ASN A 1 614 ? -15.851 -38.205 -14.169 1.00 59.53 614 ASN A C 1
ATOM 5029 O O . ASN A 1 614 ? -15.985 -39.179 -13.434 1.00 59.53 614 ASN A O 1
ATOM 5033 N N . GLU A 1 615 ? -15.072 -37.170 -13.844 1.00 59.22 615 GLU A N 1
ATOM 5034 C CA . GLU A 1 615 ? -14.280 -37.111 -12.607 1.00 59.22 615 GLU A CA 1
ATOM 5035 C C . GLU A 1 615 ? -15.158 -37.092 -11.344 1.00 59.22 615 GLU A C 1
ATOM 5037 O O . GLU A 1 615 ? -14.853 -37.770 -10.356 1.00 59.22 615 GLU A O 1
ATOM 5042 N N . MET A 1 616 ? -16.310 -36.413 -11.397 1.00 54.44 616 MET A N 1
ATOM 5043 C CA . MET A 1 616 ? -17.310 -36.454 -10.327 1.00 54.44 616 MET A CA 1
ATOM 5044 C C . MET A 1 616 ? -17.858 -37.874 -10.118 1.00 54.44 616 MET A C 1
ATOM 5046 O O . MET A 1 616 ? -17.877 -38.349 -8.985 1.00 54.44 616 MET A O 1
ATOM 5050 N N . PHE A 1 617 ? -18.251 -38.592 -11.178 1.00 61.12 617 PHE A N 1
ATOM 5051 C CA . PHE A 1 617 ? -18.771 -39.963 -11.050 1.00 61.12 617 PHE A CA 1
ATOM 5052 C C . PHE A 1 617 ? -17.696 -40.994 -10.688 1.00 61.12 617 PHE A C 1
ATOM 5054 O O . PHE A 1 617 ? -17.993 -41.908 -9.924 1.00 61.12 617 PHE A O 1
ATOM 5061 N N . LYS A 1 618 ? -16.446 -40.838 -11.148 1.00 62.97 618 LYS A N 1
ATOM 5062 C CA . LYS A 1 618 ? -15.306 -41.646 -10.671 1.00 62.97 618 LYS A CA 1
ATOM 5063 C C . LYS A 1 618 ? -15.108 -41.466 -9.160 1.00 62.97 618 LYS A C 1
ATOM 5065 O O . LYS A 1 618 ? -14.900 -42.444 -8.441 1.00 62.97 618 LYS A O 1
ATOM 5070 N N . SER A 1 619 ? -15.234 -40.231 -8.669 1.00 53.97 619 SER A N 1
ATOM 5071 C CA . SER A 1 619 ? -15.156 -39.905 -7.238 1.00 53.97 619 SER A CA 1
ATOM 5072 C C . SER A 1 619 ? -16.355 -40.443 -6.446 1.00 53.97 619 SER A C 1
ATOM 5074 O O . SER A 1 619 ? -16.180 -40.933 -5.331 1.00 53.97 619 SER A O 1
ATOM 5076 N N . LEU A 1 620 ? -17.555 -40.434 -7.036 1.00 52.59 620 LEU A N 1
ATOM 5077 C CA . LEU A 1 620 ? -18.791 -40.966 -6.448 1.00 52.59 620 LEU A CA 1
ATOM 5078 C C . LEU A 1 620 ? -18.798 -42.501 -6.383 1.00 52.59 620 LEU A C 1
ATOM 5080 O O . LEU A 1 620 ? -19.122 -43.054 -5.338 1.00 52.59 620 LEU A O 1
ATOM 5084 N N . ASP A 1 621 ? -18.360 -43.193 -7.440 1.00 59.62 621 ASP A N 1
ATOM 5085 C CA . ASP A 1 621 ? -18.178 -44.654 -7.450 1.00 59.62 621 ASP A CA 1
ATOM 5086 C C . ASP A 1 621 ? -17.100 -45.079 -6.436 1.00 59.62 621 ASP A C 1
ATOM 5088 O O . ASP A 1 621 ? -17.222 -46.117 -5.779 1.00 59.62 621 ASP A O 1
ATOM 5092 N N . LYS A 1 622 ? -16.051 -44.263 -6.255 1.00 58.66 622 LYS A N 1
ATOM 5093 C CA . LYS A 1 622 ? -15.028 -44.468 -5.218 1.00 58.66 622 LYS A CA 1
ATOM 5094 C C . LYS A 1 622 ? -15.603 -44.259 -3.811 1.00 58.66 622 LYS A C 1
ATOM 5096 O O . LYS A 1 622 ? -15.339 -45.082 -2.939 1.00 58.66 622 LYS A O 1
ATOM 5101 N N . MET A 1 623 ? -16.419 -43.223 -3.596 1.00 44.75 623 MET A N 1
ATOM 5102 C CA . MET A 1 623 ? -17.111 -42.972 -2.323 1.00 44.75 623 MET A CA 1
ATOM 5103 C C . MET A 1 623 ? -18.150 -44.045 -1.984 1.00 44.75 623 MET A C 1
ATOM 5105 O O . MET A 1 623 ? -18.179 -44.499 -0.847 1.00 44.75 623 MET A O 1
ATOM 5109 N N . LEU A 1 624 ? -18.962 -44.499 -2.944 1.00 49.62 624 LEU A N 1
ATOM 5110 C CA . LEU A 1 624 ? -19.954 -45.564 -2.743 1.00 49.62 624 LEU A CA 1
ATOM 5111 C C . LEU A 1 624 ? -19.283 -46.879 -2.328 1.00 49.62 624 LEU A C 1
ATOM 5113 O O . LEU A 1 624 ? -19.710 -47.502 -1.361 1.00 49.62 624 LEU A O 1
ATOM 5117 N N . ARG A 1 625 ? -18.160 -47.244 -2.966 1.00 55.84 625 ARG A N 1
ATOM 5118 C CA . ARG A 1 625 ? -17.350 -48.412 -2.564 1.00 55.84 625 ARG A CA 1
ATOM 5119 C C . ARG A 1 625 ? -16.732 -48.270 -1.171 1.00 55.84 625 ARG A C 1
ATOM 5121 O O . ARG A 1 625 ? -16.501 -49.280 -0.509 1.00 55.84 625 ARG A O 1
ATOM 5128 N N . LEU A 1 626 ? -16.415 -47.045 -0.745 1.00 52.72 626 LEU A N 1
ATOM 5129 C CA . LEU A 1 626 ? -15.901 -46.758 0.598 1.00 52.72 626 LEU A CA 1
ATOM 5130 C C . LEU A 1 626 ? -17.027 -46.787 1.646 1.00 52.72 626 LEU A C 1
ATOM 5132 O O . LEU A 1 626 ? -16.825 -47.347 2.719 1.00 52.72 626 LEU A O 1
ATOM 5136 N N . MET A 1 627 ? -18.222 -46.283 1.319 1.00 41.81 627 MET A N 1
ATOM 5137 C CA . MET A 1 627 ? -19.411 -46.336 2.180 1.00 41.81 627 MET A CA 1
ATOM 5138 C C . MET A 1 627 ? -19.941 -47.766 2.363 1.00 41.81 627 MET A C 1
ATOM 5140 O O . MET A 1 627 ? -20.221 -48.167 3.489 1.00 41.81 627 MET A O 1
ATOM 5144 N N . GLU A 1 628 ? -19.993 -48.581 1.302 1.00 47.94 628 GLU A N 1
ATOM 5145 C CA . GLU A 1 628 ? -20.389 -49.999 1.393 1.00 47.94 628 GLU A CA 1
ATOM 5146 C C . GLU A 1 628 ? -19.420 -50.841 2.236 1.00 47.94 628 GLU A C 1
ATOM 5148 O O . GLU A 1 628 ? -19.827 -51.827 2.851 1.00 47.94 628 GLU A O 1
ATOM 5153 N N . LYS A 1 629 ? -18.138 -50.458 2.271 1.00 52.81 629 LYS A N 1
ATOM 5154 C CA . LYS A 1 629 ? -17.122 -51.086 3.125 1.00 52.81 629 LYS A CA 1
ATOM 5155 C C . LYS A 1 629 ? -17.119 -50.559 4.559 1.00 52.81 629 LYS A C 1
ATOM 5157 O O . LYS A 1 629 ? -16.625 -51.267 5.420 1.00 52.81 629 LYS A O 1
ATOM 5162 N N . GLY A 1 630 ? -17.627 -49.350 4.804 1.00 44.25 630 GLY A N 1
ATOM 5163 C CA . GLY A 1 630 ? -17.731 -48.759 6.143 1.00 44.25 630 GLY A CA 1
ATOM 5164 C C . GLY A 1 630 ? -19.015 -49.125 6.898 1.00 44.25 630 GLY A C 1
ATOM 5165 O O . GLY A 1 630 ? -19.087 -48.919 8.103 1.00 44.25 630 GLY A O 1
ATOM 5166 N N . MET A 1 631 ? -20.027 -49.663 6.206 1.00 42.31 631 MET A N 1
ATOM 5167 C CA . MET A 1 631 ? -21.274 -50.183 6.795 1.00 42.31 631 MET A CA 1
ATOM 5168 C C . MET A 1 631 ? -21.252 -51.699 7.081 1.00 42.31 631 MET A C 1
ATOM 5170 O O . MET A 1 631 ? -22.274 -52.266 7.472 1.00 42.31 631 MET A O 1
ATOM 5174 N N . LYS A 1 632 ? -20.113 -52.363 6.878 1.00 40.47 632 LYS A N 1
ATOM 5175 C CA . LYS A 1 632 ? -19.847 -53.751 7.279 1.00 40.47 632 LYS A CA 1
ATOM 5176 C C . LYS A 1 632 ? -18.664 -53.766 8.227 1.00 40.47 632 LYS A C 1
ATOM 5178 O O . LYS A 1 632 ? -18.665 -54.653 9.105 1.00 40.47 632 LYS A O 1
#